Protein AF-A0A9D7EBN4-F1 (afdb_monomer_lite)

Sequence (459 aa):
MHDYTDALTTVLPDPAGSAQAGASAGEGASPRGRRKLHLGHFAFMRAVVQGLDTRQSWARYMRIEGEHGDRRAVRATIAWVRDEFAAAARRERRHGLARLVQVDLTALKDAPSALPTLEAFLDAHPEWRDSSQAEQWEAFEAKHGKPDVRLQRHARLLTKQLDALHWLEALIAQPPLAGDALGAWLNPALAGHLEKAGIVTVAQLIERINGVGFRWMGAIKAIGRAKAERILDWLADHEASIGLAIGSHVGRPRSALAPAELDAVVRPATALRPLEKFRVPADLDGRHGQFRRPRQDCLLDADNDYAAVLVWLRAKTGLTPAQRKAKTERRLGARGAGQPAAASALRSFPAIPAAPGTPDLEWLNALSHTQRAYRKEAERLLLWAILERGKPLSSLTHEDAQAYQAFLADPPPPGAARAPANAGRRCGARSRRDCRPPPSARRSSSWAVSIASWSTRTT

Secondary structure (DSSP, 8-state):
-------------------------------TT-----HHHHHHHHHHHTT--HHHHHHHH-GGG--TT-HHHHHHHHHHHHHHHHHHHHHTT-HHHHHHTT--HHHHHHS---SPPHHHHHHH-GGGTTS-HHHHHHHHHHHH--THHHHHHHHHHHHHHHHHHHHHHHHH-----TTSBHHHHS-HHHHHHHHHTT--BHHHHHHHHHHHGGGGGGGSTT--HHHHHHHHHHHHHTHHHH--PPPGGGSS-GGGS-HHHHHHHS--BSSS--TTTB---GGGS-TT-TTPPPGGG-SSS-SSHHHHHHHHHHHS----HHHHHHHHHHHHHTS-------------PPPPPPPTT----GGGGG--HHHHHHHHHHHHHHHHHHHTT---GGG--HHHHHHHHHHHHSPPPTT--PPPS--------------PPPTTHHHHHHHHHHHHHTTS---

Foldseek 3Di:
DDDDDDDDDDDDDDDDDDDPPPPPPDDDADPPAAAAAAPLLLQLLLCQLVVHDNQVSCVVRVLQQDHVVPVVSSVVSLVVSLCVLLVLCVVVVNNVLNVLSVDRLNVLVPPDDPQDDLVVVCVVPVVCVPPDPVVSVVVSCVVPNDPVVSVVVSVVSSVVNNVSSVVVCVVGHDAFAQAYFPSRYGHVVVSVQCVVVVRTGNVSLLCLLLVVAQCSCVPGPPCDPSSVVSVLVVCVVRCVRHVGDRQPRRNDDPVPDDPVSVCVSQAQYCALDQLLRDDADPLQQCLPAPLADDCVPDPFNANGLSRVLVSVLVPDDDQDPVRVVVVVVVVVVVPDDDDDDDDPPPPPDPDDDDDPPRPPPVCVVVDDPVSVVSSVLSSVLQSCCCVVVVHHLSHQDPVNLVVVLVCLVPPDDPPPDDDPDDDDDDDDDDDDDDDDDPPVSVVSSVVSCVVNCSSPDDD

Organism: NCBI:txid2899263

InterPro domains:
  IPR022169 Protein of unknown function DUF3701 [PF12482] (167-259)

pLDDT: mean 74.37, std 23.05, range [24.34, 96.5]

Radius of gyration: 36.39 Å; chains: 1; bounding box: 75×86×120 Å

Structure (mmCIF, N/CA/C/O backbone):
data_AF-A0A9D7EBN4-F1
#
_entry.id   AF-A0A9D7EBN4-F1
#
loop_
_atom_site.group_PDB
_atom_site.id
_atom_site.type_symbol
_atom_site.label_atom_id
_atom_site.label_alt_id
_atom_site.label_comp_id
_atom_site.label_asym_id
_atom_site.label_entity_id
_atom_site.label_seq_id
_atom_site.pdbx_PDB_ins_code
_atom_site.Cartn_x
_atom_site.Cartn_y
_atom_site.Cartn_z
_atom_site.occupancy
_atom_site.B_iso_or_equiv
_atom_site.auth_seq_id
_atom_site.auth_comp_id
_atom_site.auth_asym_id
_atom_site.auth_atom_id
_atom_site.pdbx_PDB_model_num
ATOM 1 N N . MET A 1 1 ? 8.406 -59.402 -5.098 1.00 40.62 1 MET A N 1
ATOM 2 C CA . MET A 1 1 ? 8.866 -60.773 -4.819 1.00 40.62 1 MET A CA 1
ATOM 3 C C . MET A 1 1 ? 10.284 -60.825 -5.349 1.00 40.62 1 MET A C 1
ATOM 5 O O . MET A 1 1 ? 10.412 -60.757 -6.561 1.00 40.62 1 MET A O 1
ATOM 9 N N . HIS A 1 2 ? 11.266 -60.848 -4.435 1.00 40.69 2 HIS A N 1
ATOM 10 C CA . HIS A 1 2 ? 12.720 -60.898 -4.681 1.00 40.69 2 HIS A CA 1
ATOM 11 C C . HIS A 1 2 ? 13.284 -59.619 -5.366 1.00 40.69 2 HIS A C 1
ATOM 13 O O . HIS A 1 2 ? 12.672 -59.083 -6.276 1.00 40.69 2 HIS A O 1
ATOM 19 N N . ASP A 1 3 ? 14.359 -58.966 -4.919 1.00 36.44 3 ASP A N 1
ATOM 20 C CA . ASP A 1 3 ? 15.535 -59.494 -4.238 1.00 36.44 3 ASP A CA 1
ATOM 21 C C . ASP A 1 3 ? 16.393 -58.419 -3.542 1.00 36.44 3 ASP A C 1
ATOM 23 O O . ASP A 1 3 ? 16.316 -57.229 -3.843 1.00 36.44 3 ASP A O 1
ATOM 27 N N . TYR A 1 4 ? 17.294 -58.952 -2.713 1.00 35.69 4 TYR A N 1
ATOM 28 C CA . TYR A 1 4 ? 18.640 -58.472 -2.390 1.00 35.69 4 TYR A CA 1
ATOM 29 C C . TYR A 1 4 ? 18.865 -57.539 -1.189 1.00 35.69 4 TYR A C 1
ATOM 31 O O . TYR A 1 4 ? 18.939 -56.315 -1.270 1.00 35.69 4 TYR A O 1
ATOM 39 N N . THR A 1 5 ? 19.078 -58.209 -0.058 1.00 42.69 5 THR A N 1
ATOM 40 C CA . THR A 1 5 ? 19.931 -57.817 1.064 1.00 42.69 5 THR A CA 1
ATOM 41 C C . THR A 1 5 ? 21.380 -57.584 0.637 1.00 42.69 5 THR A C 1
ATOM 43 O O . THR A 1 5 ? 21.978 -58.471 0.031 1.00 42.69 5 THR A O 1
ATOM 46 N N . ASP A 1 6 ? 21.977 -56.478 1.078 1.00 41.59 6 ASP A N 1
ATOM 47 C CA . ASP A 1 6 ? 23.412 -56.437 1.347 1.00 41.59 6 ASP A CA 1
ATOM 48 C C . ASP A 1 6 ? 23.669 -55.652 2.637 1.00 41.59 6 ASP A C 1
ATOM 50 O O . ASP A 1 6 ? 23.071 -54.600 2.883 1.00 41.59 6 ASP A O 1
ATOM 54 N N . ALA A 1 7 ? 24.497 -56.229 3.500 1.00 38.97 7 ALA A N 1
ATOM 55 C CA . ALA A 1 7 ? 24.765 -55.778 4.854 1.00 38.97 7 ALA A CA 1
ATOM 56 C C . ALA A 1 7 ? 26.268 -55.555 5.008 1.00 38.97 7 ALA A C 1
ATOM 58 O O . ALA A 1 7 ? 27.031 -56.508 4.908 1.00 38.97 7 ALA A O 1
ATOM 59 N N . LEU A 1 8 ? 26.683 -54.326 5.333 1.00 37.19 8 LEU A N 1
ATOM 60 C CA . LEU A 1 8 ? 28.017 -54.035 5.865 1.00 37.19 8 LEU A CA 1
ATOM 61 C C . LEU A 1 8 ? 27.956 -52.940 6.947 1.00 37.19 8 LEU A C 1
ATOM 63 O O . LEU A 1 8 ? 27.933 -51.743 6.682 1.00 37.19 8 LEU A O 1
ATOM 67 N N . THR A 1 9 ? 27.858 -53.422 8.184 1.00 33.38 9 THR A N 1
ATOM 68 C CA . THR A 1 9 ? 28.630 -53.090 9.395 1.00 33.38 9 THR A CA 1
ATOM 69 C C . THR A 1 9 ? 29.447 -51.778 9.446 1.00 33.38 9 THR A C 1
ATOM 71 O O . THR A 1 9 ? 30.520 -51.671 8.866 1.00 33.38 9 THR A O 1
ATOM 74 N N . THR A 1 10 ? 28.943 -50.852 10.275 1.00 34.84 10 THR A N 1
ATOM 75 C CA . THR A 1 10 ? 29.588 -50.130 11.405 1.00 34.84 10 THR A CA 1
ATOM 76 C C . THR A 1 10 ? 30.962 -49.465 11.236 1.00 34.84 10 THR A C 1
ATOM 78 O O . THR A 1 10 ? 31.954 -50.175 11.209 1.00 34.84 10 THR A O 1
ATOM 81 N N . VAL A 1 11 ? 31.024 -48.127 11.396 1.00 32.81 11 VAL A N 1
ATOM 82 C CA . VAL A 1 11 ? 31.872 -47.416 12.395 1.00 32.81 11 VAL A CA 1
ATOM 83 C C . VAL A 1 11 ? 31.236 -46.050 12.736 1.00 32.81 11 VAL A C 1
ATOM 85 O O . VAL A 1 11 ? 31.123 -45.176 11.881 1.00 32.81 11 VAL A O 1
ATOM 88 N N . LEU A 1 12 ? 30.842 -45.871 14.000 1.00 40.38 12 LEU A N 1
ATOM 89 C CA . LEU A 1 12 ? 30.556 -44.583 14.656 1.00 40.38 12 LEU A CA 1
ATOM 90 C C . LEU A 1 12 ? 31.868 -43.950 15.152 1.00 40.38 12 LEU A C 1
ATOM 92 O O . LEU A 1 12 ? 32.743 -44.681 15.621 1.00 40.38 12 LEU A O 1
ATOM 96 N N . PRO A 1 13 ? 31.958 -42.610 15.183 1.00 36.97 13 PRO A N 1
ATOM 97 C CA . PRO A 1 13 ? 32.540 -41.963 16.354 1.00 36.97 13 PRO A CA 1
ATOM 98 C C . PRO A 1 13 ? 31.648 -40.859 16.944 1.00 36.97 13 PRO A C 1
ATOM 100 O O . PRO A 1 13 ? 30.882 -40.191 16.249 1.00 36.97 13 PRO A O 1
ATOM 103 N N . ASP A 1 14 ? 31.786 -40.726 18.263 1.00 34.69 14 ASP A N 1
ATOM 104 C CA . ASP A 1 14 ? 31.016 -39.913 19.205 1.00 34.69 14 ASP A CA 1
ATOM 105 C C . ASP A 1 14 ? 31.152 -38.378 19.054 1.00 34.69 14 ASP A C 1
ATOM 107 O O . ASP A 1 14 ? 32.085 -37.880 18.415 1.00 34.69 14 ASP A O 1
ATOM 111 N N . PRO A 1 15 ? 30.241 -37.607 19.691 1.00 42.97 15 PRO A N 1
ATOM 112 C CA . PRO A 1 15 ? 30.068 -36.175 19.500 1.00 42.97 15 PRO A CA 1
ATOM 113 C C . PRO A 1 15 ? 30.777 -35.338 20.577 1.00 42.97 15 PRO A C 1
ATOM 115 O O . PRO A 1 15 ? 30.425 -35.377 21.753 1.00 42.97 15 PRO A O 1
ATOM 118 N N . ALA A 1 16 ? 31.709 -34.476 20.174 1.00 34.12 16 ALA A N 1
ATOM 119 C CA . ALA A 1 16 ? 32.115 -33.320 20.976 1.00 34.12 16 ALA A CA 1
ATOM 120 C C . ALA A 1 16 ? 32.718 -32.239 20.070 1.00 34.12 16 ALA A C 1
ATOM 122 O O . ALA A 1 16 ? 33.844 -32.351 19.597 1.00 34.12 16 ALA A O 1
ATOM 123 N N . GLY A 1 17 ? 31.950 -31.180 19.818 1.00 28.77 17 GLY A N 1
ATOM 124 C CA . GLY A 1 17 ? 32.366 -30.066 18.972 1.00 28.77 17 GLY A CA 1
ATOM 125 C C . GLY A 1 17 ? 31.421 -28.887 19.135 1.00 28.77 17 GLY A C 1
ATOM 126 O O . GLY A 1 17 ? 30.503 -28.691 18.349 1.00 28.77 17 GLY A O 1
ATOM 127 N N . SER A 1 18 ? 31.635 -28.135 20.207 1.00 37.84 18 SER A N 1
ATOM 128 C CA . SER A 1 18 ? 31.030 -26.842 20.517 1.00 37.84 18 SER A CA 1
ATOM 129 C C . SER A 1 18 ? 30.966 -25.905 19.303 1.00 37.84 18 SER A C 1
ATOM 131 O O . SER A 1 18 ? 31.984 -25.353 18.890 1.00 37.84 18 SER A O 1
ATOM 133 N N . ALA A 1 19 ? 29.760 -25.672 18.783 1.00 30.30 19 ALA A N 1
ATOM 134 C CA . ALA A 1 19 ? 29.472 -24.616 17.820 1.00 30.30 19 ALA A CA 1
ATOM 135 C C . ALA A 1 19 ? 28.608 -23.548 18.501 1.00 30.30 19 ALA A C 1
ATOM 137 O O . ALA A 1 19 ? 27.411 -23.725 18.729 1.00 30.30 19 ALA A O 1
ATOM 138 N N . GLN A 1 20 ? 29.244 -22.431 18.852 1.00 28.73 20 GLN A N 1
ATOM 139 C CA . GLN A 1 20 ? 28.569 -21.185 19.191 1.00 28.73 20 GLN A CA 1
ATOM 140 C C . GLN A 1 20 ? 27.774 -20.713 17.966 1.00 28.73 20 GLN A C 1
ATOM 142 O O . GLN A 1 20 ? 28.321 -20.096 17.055 1.00 28.73 20 GLN A O 1
ATOM 147 N N . ALA A 1 21 ? 26.473 -20.997 17.937 1.00 29.75 21 ALA A N 1
ATOM 148 C CA . ALA A 1 21 ? 25.545 -20.341 17.028 1.00 29.75 21 ALA A CA 1
ATOM 149 C C . ALA A 1 21 ? 25.249 -18.941 17.581 1.00 29.75 21 ALA A C 1
ATOM 151 O O . ALA A 1 21 ? 24.346 -18.739 18.393 1.00 29.75 21 ALA A O 1
ATOM 152 N N . GLY A 1 22 ? 26.074 -17.975 17.175 1.00 27.34 22 GLY A N 1
ATOM 153 C CA . GLY A 1 22 ? 25.784 -16.561 17.349 1.00 27.34 22 GLY A CA 1
ATOM 154 C C . GLY A 1 22 ? 24.468 -16.219 16.657 1.00 27.34 22 GLY A C 1
ATOM 155 O O . GLY A 1 22 ? 24.293 -16.458 15.464 1.00 27.34 22 GLY A O 1
ATOM 156 N N . ALA A 1 23 ? 23.536 -15.663 17.424 1.00 30.66 23 ALA A N 1
ATOM 157 C CA . ALA A 1 23 ? 22.306 -15.084 16.921 1.00 30.66 23 ALA A CA 1
ATOM 158 C C . ALA A 1 23 ? 22.629 -13.913 15.976 1.00 30.66 23 ALA A C 1
ATOM 160 O O . ALA A 1 23 ? 22.886 -12.796 16.420 1.00 30.66 23 ALA A O 1
ATOM 161 N N . SER A 1 24 ? 22.591 -14.150 14.664 1.00 28.97 24 SER A N 1
ATOM 162 C CA . SER A 1 24 ? 22.598 -13.099 13.645 1.00 28.97 24 SER A CA 1
ATOM 163 C C . SER A 1 24 ? 21.191 -12.506 13.509 1.00 28.97 24 SER A C 1
ATOM 165 O O . SER A 1 24 ? 20.488 -12.705 12.519 1.00 28.97 24 SER A O 1
ATOM 167 N N . ALA A 1 25 ? 20.757 -11.789 14.543 1.00 34.66 25 ALA A N 1
ATOM 168 C CA . ALA A 1 25 ? 19.626 -10.878 14.470 1.00 34.66 25 ALA A CA 1
ATOM 169 C C . ALA A 1 25 ? 20.156 -9.502 14.048 1.00 34.66 25 ALA A C 1
ATOM 171 O O . ALA A 1 25 ? 20.537 -8.696 14.893 1.00 34.66 25 ALA A O 1
ATOM 172 N N . GLY A 1 26 ? 20.220 -9.237 12.740 1.00 35.84 26 GLY A N 1
ATOM 173 C CA . GLY A 1 26 ? 20.581 -7.901 12.266 1.00 35.84 26 GLY A CA 1
ATOM 174 C C . GLY A 1 26 ? 21.134 -7.813 10.852 1.00 35.84 26 GLY A C 1
ATOM 175 O O . GLY A 1 26 ? 22.195 -7.233 10.676 1.00 35.84 26 GLY A O 1
ATOM 176 N N . GLU A 1 27 ? 20.435 -8.319 9.835 1.00 36.47 27 GLU A N 1
ATOM 177 C CA . GLU A 1 27 ? 20.817 -8.013 8.451 1.00 36.47 27 GLU A CA 1
ATOM 178 C C . GLU A 1 27 ? 19.579 -7.995 7.547 1.00 36.47 27 GLU A C 1
ATOM 180 O O . GLU A 1 27 ? 18.914 -9.006 7.348 1.00 36.47 27 GLU A O 1
ATOM 185 N N . GLY A 1 28 ? 19.194 -6.805 7.075 1.00 33.47 28 GLY A N 1
ATOM 186 C CA . GLY A 1 28 ? 17.984 -6.627 6.259 1.00 33.47 28 GLY A CA 1
ATOM 187 C C . GLY A 1 28 ? 17.474 -5.191 6.115 1.00 33.47 28 GLY A C 1
ATOM 188 O O . GLY A 1 28 ? 16.563 -4.943 5.330 1.00 33.47 28 GLY A O 1
ATOM 189 N N . ALA A 1 29 ? 18.049 -4.211 6.817 1.00 37.59 29 ALA A N 1
ATOM 190 C CA . ALA A 1 29 ? 17.741 -2.805 6.562 1.00 37.59 29 ALA A CA 1
ATOM 191 C C . ALA A 1 29 ? 18.614 -2.286 5.407 1.00 37.59 29 ALA A C 1
ATOM 193 O O . ALA A 1 29 ? 19.789 -1.975 5.593 1.00 37.59 29 ALA A O 1
ATOM 194 N N . SER A 1 30 ? 18.039 -2.195 4.203 1.00 42.75 30 SER A N 1
ATOM 195 C CA . SER A 1 30 ? 18.684 -1.536 3.059 1.00 42.75 30 SER A CA 1
ATOM 196 C C . SER A 1 30 ? 19.122 -0.103 3.412 1.00 42.75 30 SER A C 1
ATOM 198 O O . SER A 1 30 ? 18.389 0.598 4.117 1.00 42.75 30 SER A O 1
ATOM 200 N N . PRO A 1 31 ? 20.291 0.366 2.929 1.00 41.62 31 PRO A N 1
ATOM 201 C CA . PRO A 1 31 ? 20.790 1.697 3.248 1.00 41.62 31 PRO A CA 1
ATOM 202 C C . PRO A 1 31 ? 19.780 2.759 2.805 1.00 41.62 31 PRO A C 1
ATOM 204 O O . PRO A 1 31 ? 19.335 2.786 1.655 1.00 41.62 31 PRO A O 1
ATOM 207 N N . ARG A 1 32 ? 19.407 3.640 3.739 1.00 45.53 32 ARG A N 1
ATOM 208 C CA . ARG A 1 32 ? 18.492 4.759 3.494 1.00 45.53 32 ARG A CA 1
ATOM 209 C C . ARG A 1 32 ? 19.043 5.621 2.353 1.00 45.53 32 ARG A C 1
ATOM 211 O O . ARG A 1 32 ? 20.074 6.263 2.516 1.00 45.53 32 ARG A O 1
ATOM 218 N N . GLY A 1 33 ? 18.348 5.637 1.215 1.00 59.69 33 GLY A N 1
ATOM 219 C CA . GLY A 1 33 ? 18.529 6.655 0.175 1.00 59.69 33 GLY A CA 1
ATOM 220 C C . GLY A 1 33 ? 18.884 6.160 -1.227 1.00 59.69 33 GLY A C 1
ATOM 221 O O . GLY A 1 33 ? 18.825 6.963 -2.156 1.00 59.69 33 GLY A O 1
ATOM 222 N N . ARG A 1 34 ? 19.211 4.875 -1.435 1.00 79.69 34 ARG A N 1
ATOM 223 C CA . ARG A 1 34 ? 19.457 4.363 -2.794 1.00 79.69 34 ARG A CA 1
ATOM 224 C C . ARG A 1 34 ? 18.202 3.722 -3.380 1.00 79.69 34 ARG A C 1
ATOM 226 O O . ARG A 1 34 ? 17.695 2.739 -2.844 1.00 79.69 34 ARG A O 1
ATOM 233 N N . ARG A 1 35 ? 17.736 4.265 -4.505 1.00 89.94 35 ARG A N 1
ATOM 234 C CA . ARG A 1 35 ? 16.651 3.671 -5.294 1.00 89.94 35 ARG A CA 1
ATOM 235 C C . ARG A 1 35 ? 17.067 2.308 -5.847 1.00 89.94 35 ARG A C 1
ATOM 237 O O . ARG A 1 35 ? 18.217 2.121 -6.244 1.00 89.94 35 ARG A O 1
ATOM 244 N N . LYS A 1 36 ? 16.120 1.379 -5.879 1.00 91.12 36 LYS A N 1
ATOM 245 C CA . LYS A 1 36 ? 16.260 0.019 -6.392 1.00 91.12 36 LYS A CA 1
ATOM 246 C C . LYS A 1 36 ? 15.481 -0.134 -7.694 1.00 91.12 36 LYS A C 1
ATOM 248 O O . LYS A 1 36 ? 14.530 0.597 -7.962 1.00 91.12 36 LYS A O 1
ATOM 253 N N . LEU A 1 37 ? 15.897 -1.108 -8.495 1.00 92.56 37 LEU A N 1
ATOM 254 C CA . LEU A 1 37 ? 15.245 -1.462 -9.748 1.00 92.56 37 LEU A CA 1
ATOM 255 C C . LEU A 1 37 ? 14.435 -2.744 -9.549 1.00 92.56 37 LEU A C 1
ATOM 257 O O . LEU A 1 37 ? 14.959 -3.754 -9.086 1.00 92.56 37 LEU A O 1
ATOM 261 N N . HIS A 1 38 ? 13.157 -2.691 -9.917 1.00 90.81 38 HIS A N 1
ATOM 262 C CA . HIS A 1 38 ? 12.274 -3.861 -9.995 1.00 90.81 38 HIS A CA 1
ATOM 263 C C . HIS A 1 38 ? 12.034 -4.263 -11.460 1.00 90.81 38 H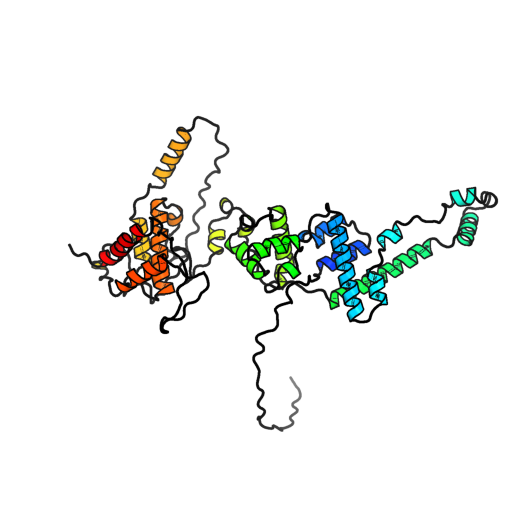IS A C 1
ATOM 265 O O . HIS A 1 38 ? 12.364 -3.514 -12.384 1.00 90.81 38 HIS A O 1
ATOM 271 N N . LEU A 1 39 ? 11.399 -5.418 -11.678 1.00 91.56 39 LEU A N 1
ATOM 272 C CA . LEU A 1 39 ? 11.153 -6.017 -13.002 1.00 91.56 39 LEU A CA 1
ATOM 273 C C . LEU A 1 39 ? 10.438 -5.085 -14.000 1.00 91.56 39 LEU A C 1
ATOM 275 O O . LEU A 1 39 ? 10.706 -5.133 -15.200 1.00 91.56 39 LEU A O 1
ATOM 279 N N . GLY A 1 40 ? 9.576 -4.186 -13.518 1.00 92.25 40 GLY A N 1
ATOM 280 C CA . GLY A 1 40 ? 8.894 -3.194 -14.358 1.00 92.25 40 GLY A CA 1
ATOM 281 C C . GLY A 1 40 ? 9.864 -2.238 -15.061 1.00 92.25 40 GLY A C 1
ATOM 282 O O . GLY A 1 40 ? 9.657 -1.902 -16.226 1.00 92.25 40 GLY A O 1
ATOM 283 N N . HIS A 1 41 ? 10.982 -1.887 -14.416 1.00 93.81 41 HIS A N 1
ATOM 284 C CA . HIS A 1 41 ? 12.018 -1.062 -15.039 1.00 93.81 41 HIS A CA 1
ATOM 285 C C . HIS A 1 41 ? 12.668 -1.772 -16.229 1.00 93.81 41 HIS A C 1
ATOM 287 O O . HIS A 1 41 ? 12.841 -1.177 -17.291 1.00 93.81 41 HIS A O 1
ATOM 293 N N . PHE A 1 42 ? 12.963 -3.063 -16.080 1.00 95.25 42 PHE A N 1
ATOM 294 C CA . PHE A 1 42 ? 13.524 -3.891 -17.146 1.00 95.25 42 PHE A CA 1
ATOM 295 C C . PHE A 1 42 ? 12.532 -4.111 -18.287 1.00 95.25 42 PHE A C 1
ATOM 297 O O . PHE A 1 42 ? 12.894 -3.948 -19.451 1.00 95.25 42 PHE A O 1
ATOM 304 N N . ALA A 1 43 ? 11.270 -4.417 -17.974 1.00 94.81 43 ALA A N 1
ATOM 305 C CA . ALA A 1 43 ? 10.214 -4.572 -18.973 1.00 94.81 43 ALA A CA 1
ATOM 306 C C . ALA A 1 43 ? 10.016 -3.296 -19.808 1.00 94.81 43 ALA A C 1
ATOM 308 O O . ALA A 1 43 ? 9.964 -3.361 -21.035 1.00 94.81 43 ALA A O 1
ATOM 309 N N . PHE A 1 44 ? 9.997 -2.131 -19.157 1.00 95.31 44 PHE A N 1
ATOM 310 C CA . PHE A 1 44 ? 9.931 -0.844 -19.842 1.00 95.31 44 PHE A CA 1
ATOM 311 C C . PHE A 1 44 ? 11.163 -0.583 -20.716 1.00 95.31 44 PHE A C 1
ATOM 313 O O . PHE A 1 44 ? 11.015 -0.203 -21.874 1.00 95.31 44 PHE A O 1
ATOM 320 N N . MET A 1 45 ? 12.377 -0.814 -20.206 1.00 95.06 45 MET A N 1
ATOM 321 C CA . MET A 1 45 ? 13.596 -0.590 -20.989 1.00 95.06 45 MET A CA 1
ATOM 322 C C . MET A 1 45 ? 13.700 -1.535 -22.188 1.00 95.06 45 MET A C 1
ATOM 324 O O . MET A 1 45 ? 14.116 -1.092 -23.255 1.00 95.06 45 MET A O 1
ATOM 328 N N . ARG A 1 46 ? 13.253 -2.793 -22.066 1.00 94.94 46 ARG A N 1
ATOM 329 C CA . ARG A 1 46 ? 13.108 -3.703 -23.215 1.00 94.94 46 ARG A CA 1
ATOM 330 C C . ARG A 1 46 ? 12.156 -3.129 -24.262 1.00 94.94 46 ARG A C 1
ATOM 332 O O . ARG A 1 46 ? 12.513 -3.093 -25.435 1.00 94.94 46 ARG A O 1
ATOM 339 N N . ALA A 1 47 ? 10.997 -2.624 -23.839 1.00 93.69 47 ALA A N 1
ATOM 340 C CA . ALA A 1 47 ? 10.023 -2.018 -24.741 1.00 93.69 47 ALA A CA 1
ATOM 341 C C . ALA A 1 47 ? 10.592 -0.790 -25.475 1.00 93.69 47 ALA A C 1
ATOM 343 O O . ALA A 1 47 ? 10.431 -0.671 -26.688 1.00 93.69 47 ALA A O 1
ATOM 344 N N . VAL A 1 48 ? 11.326 0.076 -24.763 1.00 91.38 48 VAL A N 1
ATOM 345 C CA . VAL A 1 48 ? 12.019 1.237 -25.351 1.00 91.38 48 VAL A CA 1
ATOM 346 C C . VAL A 1 48 ? 13.074 0.795 -26.369 1.00 91.38 48 VAL A C 1
ATOM 348 O O . VAL A 1 48 ? 13.105 1.320 -27.477 1.00 91.38 48 VAL A O 1
ATOM 351 N N . VAL A 1 49 ? 13.909 -0.192 -26.031 1.00 89.50 49 VAL A N 1
ATOM 352 C CA . VAL A 1 49 ? 14.954 -0.731 -26.925 1.00 89.50 49 VAL A CA 1
ATOM 353 C C . VAL A 1 49 ? 14.362 -1.376 -28.182 1.00 89.50 49 VAL A C 1
ATOM 355 O O . VAL A 1 49 ? 14.924 -1.248 -29.266 1.00 89.50 49 VAL A O 1
ATOM 358 N N . GLN A 1 50 ? 13.211 -2.035 -28.057 1.00 87.94 50 GLN A N 1
ATOM 359 C CA . GLN A 1 50 ? 12.490 -2.657 -29.172 1.00 87.94 50 GLN A CA 1
ATOM 360 C C . GLN A 1 50 ? 11.692 -1.650 -30.020 1.00 87.94 50 GLN A C 1
ATOM 362 O O . GLN A 1 50 ? 11.147 -2.026 -31.056 1.00 87.94 50 GLN A O 1
ATOM 367 N N . GLY A 1 51 ? 11.627 -0.378 -29.611 1.00 86.88 51 GLY A N 1
ATOM 368 C CA . GLY A 1 51 ? 10.884 0.666 -30.317 1.00 86.88 51 GLY A CA 1
ATOM 369 C C . GLY A 1 51 ? 9.362 0.548 -30.187 1.00 86.88 51 GLY A C 1
ATOM 370 O O . GLY A 1 51 ? 8.646 0.993 -31.083 1.00 86.88 51 GLY A O 1
ATOM 371 N N . LEU A 1 52 ? 8.865 -0.061 -29.105 1.00 89.62 52 LEU A N 1
ATOM 372 C CA . LEU A 1 52 ? 7.438 -0.063 -28.771 1.00 89.62 52 LEU A CA 1
ATOM 373 C C . LEU A 1 52 ? 6.979 1.333 -28.325 1.00 89.62 52 LEU A C 1
ATOM 375 O O . LEU A 1 52 ? 7.787 2.157 -27.895 1.00 89.62 52 LEU A O 1
ATOM 379 N N . ASP A 1 53 ? 5.668 1.595 -28.385 1.00 89.56 53 ASP A N 1
ATOM 380 C CA . ASP A 1 53 ? 5.118 2.893 -27.983 1.00 89.56 53 ASP A CA 1
ATOM 381 C C . ASP A 1 53 ? 5.445 3.210 -26.513 1.00 89.56 53 ASP A C 1
ATOM 383 O O . ASP A 1 53 ? 5.017 2.516 -25.580 1.00 89.56 53 ASP A O 1
ATOM 387 N N . THR A 1 54 ? 6.205 4.287 -26.304 1.00 89.44 54 THR A N 1
ATOM 388 C CA . THR A 1 54 ? 6.688 4.695 -24.979 1.00 89.44 54 THR A CA 1
ATOM 389 C C . THR A 1 54 ? 5.536 5.072 -24.055 1.00 89.44 54 THR A C 1
ATOM 391 O O . THR A 1 54 ? 5.596 4.784 -22.859 1.00 89.44 54 THR A O 1
ATOM 394 N N . ARG A 1 55 ? 4.457 5.666 -24.584 1.00 91.19 55 ARG A N 1
ATOM 395 C CA . ARG A 1 55 ? 3.297 6.071 -23.778 1.00 91.19 55 ARG A CA 1
ATOM 396 C C . ARG A 1 55 ? 2.556 4.857 -23.223 1.00 91.19 55 ARG A C 1
ATOM 398 O O . ARG A 1 55 ? 2.297 4.815 -22.019 1.00 91.19 55 ARG A O 1
ATOM 405 N N . GLN A 1 56 ? 2.239 3.877 -24.065 1.00 92.69 56 GLN A N 1
ATOM 406 C CA . GLN A 1 56 ? 1.604 2.624 -23.653 1.00 92.69 56 GLN A CA 1
ATOM 407 C C . GLN A 1 56 ? 2.501 1.827 -22.703 1.00 92.69 56 GLN A C 1
ATOM 409 O O . GLN A 1 56 ? 2.044 1.381 -21.650 1.00 92.69 56 GLN A O 1
ATOM 414 N N . SER A 1 57 ? 3.791 1.710 -23.022 1.00 93.06 57 SER A N 1
ATOM 415 C CA . SER A 1 57 ? 4.756 0.979 -22.193 1.00 93.06 57 SER A CA 1
ATOM 416 C C . SER A 1 57 ? 4.923 1.623 -20.812 1.00 93.06 57 SER A C 1
ATOM 418 O O . SER A 1 57 ? 4.963 0.924 -19.799 1.00 93.06 57 SER A O 1
ATOM 420 N N . TRP A 1 58 ? 4.938 2.959 -20.738 1.00 93.56 58 TRP A N 1
ATOM 421 C CA . TRP A 1 58 ? 4.969 3.695 -19.472 1.00 93.56 58 TRP A CA 1
ATOM 422 C C . TRP A 1 58 ? 3.706 3.457 -18.643 1.00 93.56 58 TRP A C 1
ATOM 424 O O . TRP A 1 58 ? 3.784 3.178 -17.448 1.00 93.56 58 TRP A O 1
ATOM 434 N N . ALA A 1 59 ? 2.531 3.523 -19.274 1.00 91.19 59 ALA A N 1
ATOM 435 C CA . ALA A 1 59 ? 1.254 3.277 -18.609 1.00 91.19 59 ALA A CA 1
ATOM 436 C C . ALA A 1 59 ? 1.095 1.831 -18.111 1.00 91.19 59 ALA A C 1
ATOM 438 O O . ALA A 1 59 ? 0.258 1.590 -17.244 1.00 91.19 59 ALA A O 1
ATOM 439 N N . ARG A 1 60 ? 1.879 0.885 -18.640 1.00 91.75 60 ARG A N 1
ATOM 440 C CA . ARG A 1 60 ? 1.875 -0.517 -18.212 1.00 91.75 60 ARG A CA 1
ATOM 441 C C . ARG A 1 60 ? 2.880 -0.803 -17.099 1.00 91.75 60 ARG A C 1
ATOM 443 O O . ARG A 1 60 ? 2.528 -1.483 -16.148 1.00 91.75 60 ARG A O 1
ATOM 450 N N . TYR A 1 61 ? 4.105 -0.287 -17.206 1.00 92.00 61 TYR A N 1
ATOM 451 C CA . TYR A 1 61 ? 5.211 -0.697 -16.328 1.00 92.00 61 TYR A CA 1
ATOM 452 C C . TYR A 1 61 ? 5.703 0.389 -15.359 1.00 92.00 61 TYR A C 1
ATOM 454 O O . TYR A 1 61 ? 6.341 0.065 -14.363 1.00 92.00 61 TYR A O 1
ATOM 462 N N . MET A 1 62 ? 5.409 1.665 -15.630 1.00 91.62 62 MET A N 1
ATOM 463 C CA . MET A 1 62 ? 5.958 2.829 -14.913 1.00 91.62 62 MET A CA 1
ATOM 464 C C . MET A 1 62 ? 4.877 3.722 -14.295 1.00 91.62 62 MET A C 1
ATOM 466 O O . MET A 1 62 ? 5.129 4.886 -13.983 1.00 91.62 62 MET A O 1
ATOM 470 N N . ARG A 1 63 ? 3.660 3.200 -14.080 1.00 89.31 63 ARG A N 1
ATOM 471 C CA . ARG A 1 63 ? 2.542 3.972 -13.495 1.00 89.31 63 ARG A CA 1
ATOM 472 C C . ARG A 1 63 ? 2.936 4.665 -12.193 1.00 89.31 63 ARG A C 1
ATOM 474 O O . ARG A 1 63 ? 2.514 5.793 -11.952 1.00 89.31 63 ARG A O 1
ATOM 481 N N . ILE A 1 64 ? 3.746 4.004 -11.368 1.00 89.44 64 ILE A N 1
ATOM 482 C CA . ILE A 1 64 ? 4.168 4.519 -10.064 1.00 89.44 64 ILE A CA 1
ATOM 483 C C . ILE A 1 64 ? 5.147 5.701 -10.161 1.00 89.44 64 ILE A C 1
ATOM 485 O O . ILE A 1 64 ? 5.155 6.565 -9.282 1.00 89.44 64 ILE A O 1
ATOM 489 N N . GLU A 1 65 ? 5.914 5.796 -11.252 1.00 87.31 65 GLU A N 1
ATOM 490 C CA . GLU A 1 65 ? 6.890 6.870 -11.476 1.00 87.31 65 GLU A CA 1
ATOM 491 C C . GLU A 1 65 ? 6.225 8.201 -11.838 1.00 87.31 65 GLU A C 1
ATOM 493 O O . GLU A 1 65 ? 6.792 9.265 -11.582 1.00 87.31 65 GLU A O 1
ATOM 498 N N . GLY A 1 66 ? 5.012 8.161 -12.397 1.00 85.19 66 GLY A N 1
ATOM 499 C CA . GLY A 1 66 ? 4.246 9.347 -12.764 1.00 85.19 66 GLY A CA 1
ATOM 500 C C . GLY A 1 66 ? 3.438 9.171 -14.044 1.00 85.19 66 GLY A C 1
ATOM 501 O O . GLY A 1 66 ? 3.197 8.062 -14.517 1.00 85.19 66 GLY A O 1
ATOM 502 N N . GLU A 1 67 ? 3.001 10.289 -14.617 1.00 81.44 67 GLU A N 1
ATOM 503 C CA . GLU A 1 67 ? 2.300 10.310 -15.903 1.00 81.44 67 GLU A CA 1
ATOM 504 C C . GLU A 1 67 ? 3.283 10.516 -17.052 1.00 81.44 67 GLU A C 1
ATOM 506 O O . GLU A 1 67 ? 4.150 11.384 -16.982 1.00 81.44 67 GLU A O 1
ATOM 511 N N . HIS A 1 68 ? 3.079 9.804 -18.162 1.00 83.00 68 HIS A N 1
ATOM 512 C CA . HIS A 1 68 ? 3.885 9.990 -19.373 1.00 83.00 68 HIS A CA 1
ATOM 513 C C . HIS A 1 68 ? 3.771 11.415 -19.963 1.00 83.00 68 HIS A C 1
ATOM 515 O O . HIS A 1 68 ? 4.605 11.830 -20.766 1.00 83.00 68 HIS A O 1
ATOM 521 N N . GLY A 1 69 ? 2.734 12.183 -19.600 1.00 80.81 69 GLY A N 1
ATOM 522 C CA . GLY A 1 69 ? 2.584 13.581 -20.025 1.00 80.81 69 GLY A CA 1
ATOM 523 C C . GLY A 1 69 ? 3.772 14.465 -19.625 1.00 80.81 69 GLY A C 1
ATOM 524 O O . GLY A 1 69 ? 4.116 15.396 -20.352 1.00 80.81 69 GLY A O 1
ATOM 525 N N . ASP A 1 70 ? 4.459 14.130 -18.530 1.00 84.44 70 ASP A N 1
ATOM 526 C CA . ASP A 1 70 ? 5.672 14.820 -18.105 1.00 84.44 70 ASP A CA 1
ATOM 527 C C . ASP A 1 70 ? 6.910 14.257 -18.826 1.00 84.44 70 ASP A C 1
ATOM 529 O O . ASP A 1 70 ? 7.640 13.395 -18.332 1.00 84.44 70 ASP A O 1
ATOM 533 N N . ARG A 1 71 ? 7.184 14.791 -20.022 1.00 86.62 71 ARG A N 1
ATOM 534 C CA . ARG A 1 71 ? 8.350 14.405 -20.841 1.00 86.62 71 ARG A CA 1
ATOM 535 C C . ARG A 1 71 ? 9.692 14.645 -20.143 1.00 86.62 71 ARG A C 1
ATOM 537 O O . ARG A 1 71 ? 10.703 14.091 -20.580 1.00 86.62 71 ARG A O 1
ATOM 544 N N . ARG A 1 72 ? 9.757 15.517 -19.128 1.00 87.12 72 ARG A N 1
ATOM 545 C CA . ARG A 1 72 ? 10.984 15.745 -18.354 1.00 87.12 72 ARG A CA 1
ATOM 546 C C . ARG A 1 72 ? 11.177 14.614 -17.352 1.00 87.12 72 ARG A C 1
ATOM 548 O O . ARG A 1 72 ? 12.274 14.066 -17.306 1.00 87.12 72 ARG A O 1
ATOM 555 N N . ALA A 1 73 ? 10.123 14.231 -16.633 1.00 85.56 73 ALA A N 1
ATOM 556 C CA . ALA A 1 73 ? 10.152 13.085 -15.729 1.00 85.56 73 ALA A CA 1
ATOM 557 C C . ALA A 1 73 ? 10.478 11.784 -16.474 1.00 85.56 73 ALA A C 1
ATOM 559 O O . ALA A 1 73 ? 11.389 11.076 -16.063 1.00 85.56 73 ALA A O 1
ATOM 560 N N . VAL A 1 74 ? 9.836 11.520 -17.620 1.00 89.00 74 VAL A N 1
ATOM 561 C CA . VAL A 1 74 ? 10.102 10.310 -18.424 1.00 89.00 74 VAL A CA 1
ATOM 562 C C . VAL A 1 74 ? 11.575 10.214 -18.830 1.00 89.00 74 VAL A C 1
ATOM 564 O O . VAL A 1 74 ? 12.214 9.186 -18.614 1.00 89.00 74 VAL A O 1
ATOM 567 N N . ARG A 1 75 ? 12.145 11.299 -19.375 1.00 90.00 75 ARG A N 1
ATOM 568 C CA . ARG A 1 75 ? 13.564 11.339 -19.770 1.00 90.00 75 ARG A CA 1
ATOM 569 C C . ARG A 1 75 ? 14.503 11.187 -18.576 1.00 90.00 75 ARG A C 1
ATOM 571 O O . ARG A 1 75 ? 15.487 10.463 -18.682 1.00 90.00 75 ARG A O 1
ATOM 578 N N . ALA A 1 76 ? 14.194 11.836 -17.453 1.00 90.50 76 ALA A N 1
ATOM 579 C CA . ALA A 1 76 ? 14.981 11.716 -16.231 1.00 90.50 76 ALA A CA 1
ATOM 580 C C . ALA A 1 76 ? 14.962 10.281 -15.680 1.00 90.50 76 ALA A C 1
ATOM 582 O O . ALA A 1 76 ? 16.011 9.769 -15.299 1.00 90.50 76 ALA A O 1
ATOM 583 N N . THR A 1 77 ? 13.807 9.609 -15.696 1.00 91.50 77 THR A N 1
ATOM 584 C CA . THR A 1 77 ? 13.684 8.206 -15.280 1.00 91.50 77 THR A CA 1
ATOM 585 C C . THR A 1 77 ? 14.467 7.284 -16.212 1.00 91.50 77 THR A C 1
ATOM 587 O O . THR A 1 77 ? 15.233 6.464 -15.719 1.00 91.50 77 THR A O 1
ATOM 590 N N . ILE A 1 78 ? 14.357 7.439 -17.540 1.00 92.00 78 ILE A N 1
ATOM 591 C CA . ILE A 1 78 ? 15.146 6.644 -18.503 1.00 92.00 78 ILE A CA 1
ATOM 592 C C . ILE A 1 78 ? 16.649 6.822 -18.263 1.00 92.00 78 ILE A C 1
ATOM 594 O O . ILE A 1 78 ? 17.379 5.833 -18.214 1.00 92.00 78 ILE A O 1
ATOM 598 N N . ALA A 1 79 ? 17.107 8.066 -18.098 1.00 92.75 79 ALA A N 1
ATOM 599 C CA . ALA A 1 79 ? 18.512 8.364 -17.837 1.00 92.75 79 ALA A CA 1
ATOM 600 C C . ALA A 1 79 ? 18.988 7.707 -16.535 1.00 92.75 79 ALA A C 1
ATOM 602 O O . ALA A 1 79 ? 19.976 6.981 -16.547 1.00 92.75 79 ALA A O 1
ATOM 603 N N . TRP A 1 80 ? 18.231 7.863 -15.445 1.00 93.94 80 TRP A N 1
ATOM 604 C CA . TRP A 1 80 ? 18.549 7.231 -14.166 1.00 93.94 80 TRP A CA 1
ATOM 605 C C . TRP A 1 80 ? 18.628 5.698 -14.270 1.00 93.94 80 TRP A C 1
ATOM 607 O O . TRP A 1 80 ? 19.583 5.104 -13.773 1.00 93.94 80 TRP A O 1
ATOM 617 N N . VAL A 1 81 ? 17.678 5.048 -14.954 1.00 94.44 81 VAL A N 1
ATOM 618 C CA . VAL A 1 81 ? 17.706 3.587 -15.146 1.00 94.44 81 VAL A CA 1
ATOM 619 C C . VAL A 1 81 ? 18.946 3.159 -15.940 1.00 94.44 81 VAL A C 1
ATOM 621 O O . VAL A 1 81 ? 19.638 2.222 -15.540 1.00 94.44 81 VAL A O 1
ATOM 624 N N . ARG A 1 82 ? 19.273 3.862 -17.034 1.00 94.88 82 ARG A N 1
ATOM 625 C CA . ARG A 1 82 ? 20.487 3.600 -17.830 1.00 94.88 82 ARG A CA 1
ATOM 626 C C . ARG A 1 82 ? 21.767 3.809 -17.016 1.00 94.88 82 ARG A C 1
ATOM 628 O O . ARG A 1 82 ? 22.708 3.024 -17.149 1.00 94.88 82 ARG A O 1
ATOM 635 N N . ASP A 1 83 ? 21.802 4.817 -16.150 1.00 94.62 83 ASP A N 1
ATOM 636 C CA . ASP A 1 83 ? 22.938 5.089 -15.270 1.00 94.62 83 ASP A CA 1
ATOM 637 C C . ASP A 1 83 ? 23.134 3.990 -14.225 1.00 94.62 83 ASP A C 1
ATOM 639 O O . ASP A 1 83 ? 24.268 3.548 -14.021 1.00 94.62 83 ASP A O 1
ATOM 643 N N . GLU A 1 84 ? 22.056 3.481 -13.623 1.00 95.25 84 GLU A N 1
ATOM 644 C CA . GLU A 1 84 ? 22.125 2.335 -12.710 1.00 95.25 84 GLU A CA 1
ATOM 645 C C . GLU A 1 84 ? 22.575 1.056 -13.435 1.00 95.25 84 GLU A C 1
ATOM 647 O O . GLU A 1 84 ? 23.443 0.343 -12.927 1.00 95.25 84 GLU A O 1
ATOM 652 N N . PHE A 1 85 ? 22.088 0.798 -14.655 1.00 95.38 85 PHE A N 1
ATOM 653 C CA . PHE A 1 85 ? 22.562 -0.313 -15.494 1.00 95.38 85 PHE A CA 1
ATOM 654 C C . PHE A 1 85 ? 24.054 -0.202 -15.810 1.00 95.38 85 PHE A C 1
ATOM 656 O O . PHE A 1 85 ? 24.811 -1.161 -15.642 1.00 95.38 85 PHE A O 1
ATOM 663 N N . ALA A 1 86 ? 24.506 0.980 -16.231 1.00 94.31 86 ALA A N 1
ATOM 664 C CA . ALA A 1 86 ? 25.911 1.227 -16.518 1.00 94.31 86 ALA A CA 1
ATOM 665 C C . ALA A 1 86 ? 26.774 1.111 -15.253 1.00 94.31 86 ALA A C 1
ATOM 667 O O . ALA A 1 86 ? 27.884 0.584 -15.311 1.00 94.31 86 ALA A O 1
ATOM 668 N N . ALA A 1 87 ? 26.284 1.575 -14.101 1.00 94.69 87 ALA A N 1
ATOM 669 C CA . ALA A 1 87 ? 26.971 1.433 -12.823 1.00 94.69 87 ALA A CA 1
ATOM 670 C C . ALA A 1 87 ? 27.099 -0.039 -12.405 1.00 94.69 87 ALA A C 1
ATOM 672 O O . ALA A 1 87 ? 28.189 -0.451 -12.011 1.00 94.69 87 ALA A O 1
ATOM 673 N N . ALA A 1 88 ? 26.036 -0.836 -12.538 1.00 94.25 88 ALA A N 1
ATOM 674 C CA . ALA A 1 88 ? 26.064 -2.273 -12.271 1.00 94.25 88 ALA A CA 1
ATOM 675 C C . ALA A 1 88 ? 27.052 -3.001 -13.195 1.00 94.25 88 ALA A C 1
ATOM 677 O O . ALA A 1 88 ? 27.928 -3.723 -12.727 1.00 94.25 88 ALA A O 1
ATOM 678 N N . ALA A 1 89 ? 27.010 -2.711 -14.497 1.00 93.88 89 ALA A N 1
ATOM 679 C CA . ALA A 1 89 ? 27.945 -3.271 -15.469 1.00 93.88 89 ALA A CA 1
ATOM 680 C C . ALA A 1 89 ? 29.414 -2.927 -15.158 1.00 93.88 89 ALA A C 1
ATOM 682 O O . ALA A 1 89 ? 30.300 -3.763 -15.335 1.00 93.88 89 ALA A O 1
ATOM 683 N N . ARG A 1 90 ? 29.690 -1.705 -14.678 1.00 95.62 90 ARG A N 1
ATOM 684 C CA . ARG A 1 90 ? 31.041 -1.296 -14.258 1.00 95.62 90 ARG A CA 1
ATOM 685 C C . ARG A 1 90 ? 31.519 -2.040 -13.009 1.00 95.62 90 ARG A C 1
ATOM 687 O O . ARG A 1 90 ? 32.707 -2.339 -12.947 1.00 95.62 90 ARG A O 1
ATOM 694 N N . ARG A 1 91 ? 30.636 -2.356 -12.049 1.00 95.50 91 ARG A N 1
ATOM 695 C CA . ARG A 1 91 ? 30.996 -3.158 -10.858 1.00 95.50 91 ARG A CA 1
ATOM 696 C C . ARG A 1 91 ? 31.482 -4.552 -11.245 1.00 95.50 91 ARG A C 1
ATOM 698 O O . ARG A 1 91 ? 32.491 -5.001 -10.723 1.00 95.50 91 ARG A O 1
ATOM 705 N N . GLU A 1 92 ? 30.855 -5.141 -12.258 1.00 96.12 92 GLU A N 1
ATOM 706 C CA . GLU A 1 92 ? 31.251 -6.427 -12.848 1.00 96.12 92 GLU A CA 1
ATOM 707 C C . GLU A 1 92 ? 32.375 -6.309 -13.897 1.00 96.12 92 GLU A C 1
ATOM 709 O O . GLU A 1 92 ? 32.602 -7.223 -14.688 1.00 96.12 92 GLU A O 1
ATOM 714 N N . ARG A 1 93 ? 33.068 -5.160 -13.970 1.00 94.25 93 ARG A N 1
ATOM 715 C CA . ARG A 1 93 ? 34.167 -4.877 -14.921 1.00 94.25 93 ARG A CA 1
ATOM 716 C C . ARG A 1 93 ? 33.791 -5.022 -16.409 1.00 94.25 93 ARG A C 1
ATOM 718 O O . ARG A 1 93 ? 34.657 -5.130 -17.276 1.00 94.25 93 ARG A O 1
ATOM 725 N N . ARG A 1 94 ? 32.501 -4.950 -16.758 1.00 92.56 94 ARG A N 1
ATOM 726 C CA . ARG A 1 94 ? 31.985 -5.032 -18.139 1.00 92.56 94 ARG A CA 1
ATOM 727 C C . ARG A 1 94 ? 31.801 -3.648 -18.765 1.00 92.56 94 ARG A C 1
ATOM 729 O O . ARG A 1 94 ? 30.692 -3.212 -19.073 1.00 92.56 94 ARG A O 1
ATOM 736 N N . HIS A 1 95 ? 32.906 -2.945 -19.007 1.00 90.88 95 HIS A N 1
ATOM 737 C CA . HIS A 1 95 ? 32.884 -1.569 -19.529 1.00 90.88 95 HIS A CA 1
ATOM 738 C C . HIS A 1 95 ? 32.225 -1.429 -20.914 1.00 90.88 95 HIS A C 1
ATOM 740 O O . HIS A 1 95 ? 31.568 -0.422 -21.178 1.00 90.88 95 HIS A O 1
ATOM 746 N N . GLY A 1 96 ? 32.359 -2.434 -21.789 1.00 86.94 96 GLY A N 1
ATOM 747 C CA . GLY A 1 96 ? 31.679 -2.457 -23.090 1.00 86.94 96 GLY A CA 1
ATOM 748 C C . GLY A 1 96 ? 30.155 -2.527 -22.956 1.00 86.94 96 GLY A C 1
ATOM 749 O O . GLY A 1 96 ? 29.447 -1.784 -23.631 1.00 86.94 96 GLY A O 1
ATOM 750 N N . LEU A 1 97 ? 29.655 -3.340 -22.017 1.00 89.31 97 LEU A N 1
ATOM 751 C CA . LEU A 1 97 ? 28.226 -3.435 -21.705 1.00 89.31 97 LEU A CA 1
ATOM 752 C C . LEU A 1 97 ? 27.708 -2.121 -21.109 1.00 89.31 97 LEU A C 1
ATOM 754 O O . LEU A 1 97 ? 26.653 -1.645 -21.514 1.00 89.31 97 LEU A O 1
ATOM 758 N N . ALA A 1 98 ? 28.489 -1.483 -20.229 1.00 88.94 98 ALA A N 1
ATOM 759 C CA . ALA A 1 98 ? 28.145 -0.181 -19.655 1.00 88.94 98 ALA A CA 1
ATOM 760 C C . ALA A 1 98 ? 27.971 0.917 -20.721 1.00 88.94 98 ALA A C 1
ATOM 762 O O . ALA A 1 98 ? 27.120 1.788 -20.569 1.00 88.94 98 ALA A O 1
ATOM 763 N N . ARG A 1 99 ? 28.761 0.876 -21.805 1.00 89.81 99 ARG A N 1
ATOM 764 C CA . ARG A 1 99 ? 28.584 1.768 -22.963 1.00 89.81 99 ARG A CA 1
ATOM 765 C C . ARG A 1 99 ? 27.362 1.366 -23.786 1.00 89.81 99 ARG A C 1
ATOM 767 O O . ARG A 1 99 ? 26.592 2.229 -24.180 1.00 89.81 99 ARG A O 1
ATOM 774 N N . LEU A 1 100 ? 27.168 0.066 -24.011 1.00 90.31 100 LEU A N 1
ATOM 775 C CA . LEU A 1 100 ? 26.085 -0.470 -24.835 1.00 90.31 100 LEU A CA 1
ATOM 776 C C . LEU A 1 100 ? 24.689 -0.102 -24.308 1.00 90.31 100 LEU A C 1
ATOM 778 O O . LEU A 1 100 ? 23.847 0.306 -25.100 1.00 90.31 100 LEU A O 1
ATOM 782 N N . VAL A 1 101 ? 24.445 -0.206 -22.998 1.00 90.81 101 VAL A N 1
ATOM 783 C CA . VAL A 1 101 ? 23.132 0.110 -22.387 1.00 90.81 101 VAL A CA 1
ATOM 784 C C . VAL A 1 101 ? 22.782 1.603 -22.409 1.00 90.81 101 VAL A C 1
ATOM 786 O O . VAL A 1 101 ? 21.621 1.970 -22.243 1.00 90.81 101 VAL A O 1
ATOM 789 N N . GLN A 1 102 ? 23.779 2.464 -22.624 1.00 90.69 102 GLN A N 1
ATOM 790 C CA . GLN A 1 102 ? 23.611 3.913 -22.746 1.00 90.69 102 GLN A CA 1
ATOM 791 C C . GLN A 1 102 ? 23.284 4.350 -24.185 1.00 90.69 102 GLN A C 1
ATOM 793 O O . GLN A 1 102 ? 22.827 5.471 -24.393 1.00 90.69 102 GLN A O 1
ATOM 798 N N . VAL A 1 103 ? 23.494 3.481 -25.182 1.00 86.69 103 VAL A N 1
ATOM 799 C CA . VAL A 1 103 ? 23.201 3.786 -26.591 1.00 86.69 103 VAL A CA 1
ATOM 800 C C . VAL A 1 103 ? 21.691 3.839 -26.823 1.00 86.69 103 VAL A C 1
ATOM 802 O O . VAL A 1 103 ? 20.971 2.890 -26.509 1.00 86.69 103 VAL A O 1
ATOM 805 N N . ASP A 1 104 ? 21.225 4.929 -27.433 1.00 83.12 104 ASP A N 1
ATOM 806 C CA . ASP A 1 104 ? 19.821 5.119 -27.792 1.00 83.12 104 ASP A CA 1
ATOM 807 C C . ASP A 1 104 ? 19.525 4.578 -29.202 1.00 83.12 104 ASP A C 1
ATOM 809 O O . ASP A 1 104 ? 19.756 5.252 -30.207 1.00 83.12 104 ASP A O 1
ATOM 813 N N . LEU A 1 105 ? 19.051 3.328 -29.289 1.00 79.00 105 LEU A N 1
ATOM 814 C CA . LEU A 1 105 ? 18.778 2.670 -30.577 1.00 79.00 105 LEU A CA 1
ATOM 815 C C . LEU A 1 105 ? 17.586 3.276 -31.332 1.00 79.00 105 LEU A C 1
ATOM 817 O O . LEU A 1 105 ? 17.585 3.272 -32.561 1.00 79.00 105 LEU A O 1
ATOM 821 N N . THR A 1 106 ? 16.610 3.849 -30.628 1.00 76.56 106 THR A N 1
ATOM 822 C CA . THR A 1 106 ? 15.453 4.524 -31.242 1.00 76.56 106 THR A CA 1
ATOM 823 C C . THR A 1 106 ? 15.892 5.730 -32.072 1.00 76.56 106 THR A C 1
ATOM 825 O O . THR A 1 106 ? 15.554 5.823 -33.248 1.00 76.56 106 THR A O 1
ATOM 828 N N . ALA A 1 107 ? 16.757 6.583 -31.519 1.00 72.81 107 ALA A N 1
ATOM 829 C CA . ALA A 1 107 ? 17.336 7.712 -32.244 1.00 72.81 107 ALA A CA 1
ATOM 830 C C . ALA A 1 107 ? 18.156 7.270 -33.475 1.00 72.81 107 ALA A C 1
ATOM 832 O O . ALA A 1 107 ? 18.174 7.959 -34.494 1.00 72.81 107 ALA A O 1
ATOM 833 N N . LEU A 1 108 ? 18.812 6.103 -33.414 1.00 67.88 108 LEU A N 1
ATOM 834 C CA . LEU A 1 108 ? 19.573 5.543 -34.539 1.00 67.88 108 LEU A CA 1
ATOM 835 C C . LEU A 1 108 ? 18.683 4.989 -35.660 1.00 67.88 108 LEU A C 1
ATOM 837 O O . LEU A 1 108 ? 19.117 4.966 -36.817 1.00 67.88 108 LEU A O 1
ATOM 841 N N . LYS A 1 109 ? 17.462 4.549 -35.339 1.00 66.69 109 LYS A N 1
ATOM 842 C CA . LYS A 1 109 ? 16.444 4.158 -36.321 1.00 66.69 109 LYS A CA 1
ATOM 843 C C . LYS A 1 109 ? 15.880 5.382 -37.046 1.00 66.69 109 LYS A C 1
ATOM 845 O O . LYS A 1 109 ? 15.781 5.353 -38.268 1.00 66.69 109 LYS A O 1
ATOM 850 N N . ASP A 1 110 ? 15.578 6.442 -36.300 1.00 63.44 110 ASP A N 1
ATOM 851 C CA . ASP A 1 110 ? 14.922 7.648 -36.824 1.00 63.44 110 ASP A CA 1
ATOM 852 C C . ASP A 1 110 ? 15.884 8.606 -37.549 1.00 63.44 110 ASP A C 1
ATOM 854 O O . ASP A 1 110 ? 15.444 9.497 -38.277 1.00 63.44 110 ASP A O 1
ATOM 858 N N . ALA A 1 111 ? 17.202 8.441 -37.379 1.00 61.28 111 ALA A N 1
ATOM 859 C CA . ALA A 1 111 ? 18.186 9.250 -38.092 1.00 61.28 111 ALA A CA 1
ATOM 860 C C . ALA A 1 111 ? 18.018 9.081 -39.618 1.00 61.28 111 ALA A C 1
ATOM 862 O O . ALA A 1 111 ? 18.018 7.935 -40.092 1.00 61.28 111 ALA A O 1
ATOM 863 N N . PRO A 1 112 ? 17.918 10.180 -40.396 1.00 58.50 112 PRO A N 1
ATOM 864 C CA . PRO A 1 112 ? 17.610 10.117 -41.818 1.00 58.50 112 PRO A CA 1
ATOM 865 C C . PRO A 1 112 ? 18.555 9.160 -42.543 1.00 58.50 112 PRO A C 1
ATOM 867 O O . PRO A 1 112 ? 19.763 9.100 -42.288 1.00 58.50 112 PRO A O 1
ATOM 870 N N . SER A 1 113 ? 17.979 8.342 -43.418 1.00 62.16 113 SER A N 1
ATOM 871 C CA . SER A 1 113 ? 18.758 7.591 -44.388 1.00 62.16 113 SER A CA 1
ATOM 872 C C . SER A 1 113 ? 19.488 8.604 -45.265 1.00 62.16 113 SER A C 1
ATOM 874 O O . SER A 1 113 ? 18.854 9.312 -46.034 1.00 62.16 113 SER A O 1
ATOM 876 N N . ALA A 1 114 ? 20.814 8.681 -45.148 1.00 61.53 114 ALA A N 1
ATOM 877 C CA . ALA A 1 114 ? 21.642 9.435 -46.089 1.00 61.53 114 ALA A CA 1
ATOM 878 C C . ALA A 1 114 ? 21.696 8.768 -47.480 1.00 61.53 114 ALA A C 1
ATOM 880 O O . ALA A 1 114 ? 22.354 9.286 -48.376 1.00 61.53 114 ALA A O 1
ATOM 881 N N . LEU A 1 115 ? 21.043 7.608 -47.653 1.00 66.69 115 LEU A N 1
ATOM 882 C CA . LEU A 1 115 ? 20.904 6.962 -48.952 1.00 66.69 115 LEU A CA 1
ATOM 883 C C . LEU A 1 115 ? 19.814 7.710 -49.734 1.00 66.69 115 LEU A C 1
ATOM 885 O O . LEU A 1 115 ? 18.683 7.776 -49.233 1.00 66.69 115 LEU A O 1
ATOM 889 N N . PRO A 1 116 ? 20.136 8.277 -50.912 1.00 73.31 116 PRO A N 1
ATOM 890 C CA . PRO A 1 116 ? 19.129 8.852 -51.795 1.00 73.31 116 PRO A CA 1
ATOM 891 C C . PRO A 1 116 ? 18.113 7.775 -52.198 1.00 73.31 116 PRO A C 1
ATOM 893 O O . PRO A 1 116 ? 18.419 6.582 -52.191 1.00 73.31 116 PRO A O 1
ATOM 896 N N . THR A 1 117 ? 16.889 8.180 -52.532 1.00 79.62 117 THR A N 1
ATOM 897 C CA . THR A 1 117 ? 15.936 7.267 -53.178 1.00 79.62 117 THR A CA 1
ATOM 898 C C . THR A 1 117 ? 16.494 6.818 -54.531 1.00 79.62 117 THR A C 1
ATOM 900 O O . THR A 1 117 ? 17.297 7.536 -55.128 1.00 79.62 117 THR A O 1
ATOM 903 N N . LEU A 1 118 ? 16.067 5.652 -55.039 1.00 76.81 118 LEU A N 1
ATOM 904 C CA . LEU A 1 118 ? 16.478 5.194 -56.375 1.00 76.81 118 LEU A CA 1
ATOM 905 C C . LEU A 1 118 ? 16.198 6.278 -57.432 1.00 76.81 118 LEU A C 1
ATOM 907 O O . LEU A 1 118 ? 17.039 6.561 -58.272 1.00 76.81 118 LEU A O 1
ATOM 911 N N . GLU A 1 119 ? 15.045 6.937 -57.343 1.00 77.75 119 GLU A N 1
ATOM 912 C CA . GLU A 1 119 ? 14.656 8.016 -58.254 1.00 77.75 119 GLU A CA 1
ATOM 913 C C . GLU A 1 119 ? 15.610 9.221 -58.172 1.00 77.75 119 GLU A C 1
ATOM 915 O O . GLU A 1 119 ? 16.122 9.668 -59.193 1.00 77.75 119 GLU A O 1
ATOM 920 N N . ALA A 1 120 ? 15.978 9.656 -56.961 1.00 83.56 120 ALA A N 1
ATOM 921 C CA . ALA A 1 120 ? 16.964 10.722 -56.771 1.00 83.56 120 ALA A CA 1
ATOM 922 C C . ALA A 1 120 ? 18.381 10.320 -57.233 1.00 83.56 120 ALA A C 1
ATOM 924 O O . ALA A 1 120 ? 19.178 11.175 -57.619 1.00 83.56 120 ALA A O 1
ATOM 925 N N . PHE A 1 121 ? 18.715 9.026 -57.205 1.00 82.88 121 PHE A N 1
ATOM 926 C CA . PHE A 1 121 ? 19.968 8.503 -57.750 1.00 82.88 121 PHE A CA 1
ATOM 927 C C . PHE A 1 121 ? 19.997 8.539 -59.279 1.00 82.88 121 PHE A C 1
ATOM 929 O O . PHE A 1 121 ? 21.007 8.959 -59.842 1.00 82.88 121 PHE A O 1
ATOM 936 N N . LEU A 1 122 ? 18.898 8.143 -59.928 1.00 85.50 122 LEU A N 1
ATOM 937 C CA . LEU A 1 122 ? 18.733 8.182 -61.385 1.00 85.50 122 LEU A CA 1
ATOM 938 C C . LEU A 1 122 ? 18.630 9.619 -61.920 1.00 85.50 122 LEU A C 1
ATOM 940 O O . LEU A 1 122 ? 19.024 9.885 -63.052 1.00 85.50 122 LEU A O 1
ATOM 944 N N . ASP A 1 123 ? 18.152 10.565 -61.108 1.00 86.38 123 ASP A N 1
ATOM 945 C CA . ASP A 1 123 ? 18.218 11.999 -61.417 1.00 86.38 123 ASP A CA 1
ATOM 946 C C . ASP A 1 123 ? 19.650 12.542 -61.380 1.00 86.38 123 ASP A C 1
ATOM 948 O O . ASP A 1 123 ? 20.016 13.382 -62.199 1.00 86.38 123 ASP A O 1
ATOM 952 N N . ALA A 1 124 ? 20.478 12.045 -60.458 1.00 84.00 124 ALA A N 1
ATOM 953 C CA . ALA A 1 124 ? 21.888 12.416 -60.367 1.00 84.00 124 ALA A CA 1
ATOM 954 C C . ALA A 1 124 ? 22.790 11.667 -61.370 1.00 84.00 124 ALA A C 1
ATOM 956 O O . ALA A 1 124 ? 23.901 12.128 -61.629 1.00 84.00 124 ALA A O 1
ATOM 957 N N . HIS A 1 125 ? 22.328 10.535 -61.915 1.00 83.00 125 HIS A N 1
ATOM 958 C CA . HIS A 1 125 ? 23.061 9.677 -62.855 1.00 83.00 125 HIS A CA 1
ATOM 959 C C . HIS A 1 125 ? 22.162 9.266 -64.034 1.00 83.00 125 HIS A C 1
ATOM 961 O O . HIS A 1 125 ? 21.675 8.128 -64.080 1.00 83.00 125 HIS A O 1
ATOM 967 N N . PRO A 1 126 ? 21.907 10.192 -64.982 1.00 83.94 126 PRO A N 1
ATOM 968 C CA . PRO A 1 126 ? 21.001 9.961 -66.105 1.00 83.94 126 PRO A CA 1
ATOM 969 C C . PRO A 1 126 ? 21.417 8.788 -66.998 1.00 83.94 126 PRO A C 1
ATOM 971 O O . PRO A 1 126 ? 20.569 8.213 -67.672 1.00 83.94 126 PRO A O 1
ATOM 974 N N . GLU A 1 127 ? 22.697 8.405 -66.987 1.00 83.88 127 GLU A N 1
ATOM 975 C CA . GLU A 1 127 ? 23.245 7.313 -67.792 1.00 83.88 127 GLU A CA 1
ATOM 976 C C . GLU A 1 127 ? 22.642 5.934 -67.470 1.00 83.88 127 GLU A C 1
ATOM 978 O O . GLU A 1 127 ? 22.688 5.042 -68.311 1.00 83.88 127 GLU A O 1
ATOM 983 N N . TRP A 1 128 ? 22.038 5.769 -66.288 1.00 80.31 128 TRP A N 1
ATOM 984 C CA . TRP A 1 128 ? 21.376 4.525 -65.870 1.00 80.31 128 TRP A CA 1
ATOM 985 C C . TRP A 1 128 ? 19.856 4.554 -66.066 1.00 80.31 128 TRP A C 1
ATOM 987 O O . TRP A 1 128 ? 19.179 3.551 -65.836 1.00 80.31 128 TRP A O 1
ATOM 997 N N . ARG A 1 129 ? 19.285 5.694 -66.478 1.00 80.62 129 ARG A N 1
ATOM 998 C CA . ARG A 1 129 ? 17.826 5.884 -66.563 1.00 80.62 129 ARG A CA 1
ATOM 999 C C . ARG A 1 129 ? 17.182 5.011 -67.642 1.00 80.62 129 ARG A C 1
ATOM 1001 O O . ARG A 1 129 ? 16.051 4.568 -67.457 1.00 80.62 129 ARG A O 1
ATOM 1008 N N . ASP A 1 130 ? 17.936 4.721 -68.699 1.00 80.94 130 ASP A N 1
ATOM 1009 C CA . ASP A 1 130 ? 17.514 3.884 -69.827 1.00 80.94 130 ASP A CA 1
ATOM 1010 C C . ASP A 1 130 ? 17.873 2.394 -69.645 1.00 80.94 130 ASP A C 1
ATOM 1012 O O . ASP A 1 130 ? 17.493 1.556 -70.464 1.00 80.94 130 ASP A O 1
ATOM 1016 N N . SER A 1 131 ? 18.596 2.042 -68.574 1.00 81.44 131 SER A N 1
ATOM 1017 C CA . SER A 1 131 ? 18.930 0.654 -68.230 1.00 81.44 131 SER A CA 1
ATOM 1018 C C . SER A 1 131 ? 17.731 -0.098 -67.643 1.00 81.44 131 SER A C 1
ATOM 1020 O O . SER A 1 131 ? 16.745 0.498 -67.205 1.00 81.44 131 SER A O 1
ATOM 1022 N N . SER A 1 132 ? 17.812 -1.429 -67.587 1.00 86.81 132 SER A N 1
ATOM 1023 C CA . SER A 1 132 ? 16.774 -2.234 -66.936 1.00 86.81 132 SER A CA 1
ATOM 1024 C C . SER A 1 132 ? 16.713 -1.959 -65.425 1.00 86.81 132 SER A C 1
ATOM 1026 O O . SER A 1 132 ? 17.717 -1.622 -64.801 1.00 86.81 132 SER A O 1
ATOM 1028 N N . GLN A 1 133 ? 15.548 -2.153 -64.792 1.00 69.88 133 GLN A N 1
ATOM 1029 C CA . GLN A 1 133 ? 15.395 -1.935 -63.341 1.00 69.88 133 GLN A CA 1
ATOM 1030 C C . GLN A 1 133 ? 16.378 -2.763 -62.495 1.00 69.88 133 GLN A C 1
ATOM 1032 O O . GLN A 1 133 ? 16.784 -2.326 -61.422 1.00 69.88 133 GLN A O 1
ATOM 1037 N N . ALA A 1 134 ? 16.773 -3.946 -62.976 1.00 74.69 134 ALA A N 1
ATOM 1038 C CA . ALA A 1 134 ? 17.754 -4.792 -62.304 1.00 74.69 134 ALA A CA 1
ATOM 1039 C C . ALA A 1 134 ? 19.160 -4.165 -62.325 1.00 74.69 134 ALA A C 1
ATOM 1041 O O . ALA A 1 134 ? 19.811 -4.099 -61.286 1.00 74.69 134 ALA A O 1
ATOM 1042 N N . GLU A 1 135 ? 19.587 -3.631 -63.471 1.00 80.75 135 GLU A N 1
ATOM 1043 C CA . GLU A 1 135 ? 20.873 -2.933 -63.627 1.00 80.75 135 GLU A CA 1
ATOM 1044 C C . GLU A 1 135 ? 20.887 -1.594 -62.876 1.00 80.75 135 GLU A C 1
ATOM 1046 O O . GLU A 1 135 ? 21.888 -1.240 -62.257 1.00 80.75 135 GLU A O 1
ATOM 1051 N N . GLN A 1 136 ? 19.755 -0.875 -62.854 1.00 83.56 136 GLN A N 1
ATOM 1052 C CA . GLN A 1 136 ? 19.574 0.331 -62.036 1.00 83.56 136 GLN A CA 1
ATOM 1053 C C . GLN A 1 136 ? 19.780 0.029 -60.547 1.00 83.56 136 GLN A C 1
ATOM 1055 O O . GLN A 1 136 ? 20.439 0.793 -59.838 1.00 83.56 136 GLN A O 1
ATOM 1060 N N . TRP A 1 137 ? 19.243 -1.099 -60.072 1.00 74.56 137 TRP A N 1
ATOM 1061 C CA . TRP A 1 137 ? 19.406 -1.540 -58.689 1.00 74.56 137 TRP A CA 1
ATOM 1062 C C . TRP A 1 137 ? 20.839 -1.997 -58.397 1.00 74.56 137 TRP A C 1
ATOM 1064 O O . TRP A 1 137 ? 21.376 -1.678 -57.339 1.00 74.56 137 TRP A O 1
ATOM 1074 N N . GLU A 1 138 ? 21.492 -2.678 -59.339 1.00 79.56 138 GLU A N 1
ATOM 1075 C CA . GLU A 1 138 ? 22.882 -3.128 -59.209 1.00 79.56 138 GLU A CA 1
ATOM 1076 C C . GLU A 1 138 ? 23.870 -1.951 -59.161 1.00 79.56 138 GLU A C 1
ATOM 1078 O O . GLU A 1 138 ? 24.735 -1.904 -58.285 1.00 79.56 138 GLU A O 1
ATOM 1083 N N . ALA A 1 139 ? 23.694 -0.943 -60.022 1.00 80.00 139 ALA A N 1
ATOM 1084 C CA . ALA A 1 139 ? 24.482 0.290 -60.006 1.00 80.00 139 ALA A CA 1
ATOM 1085 C C . ALA A 1 139 ? 24.256 1.102 -58.716 1.00 80.00 139 ALA A C 1
ATOM 1087 O O . ALA A 1 139 ? 25.207 1.636 -58.130 1.00 80.00 139 ALA A O 1
ATOM 1088 N N . PHE A 1 140 ? 23.009 1.154 -58.234 1.00 79.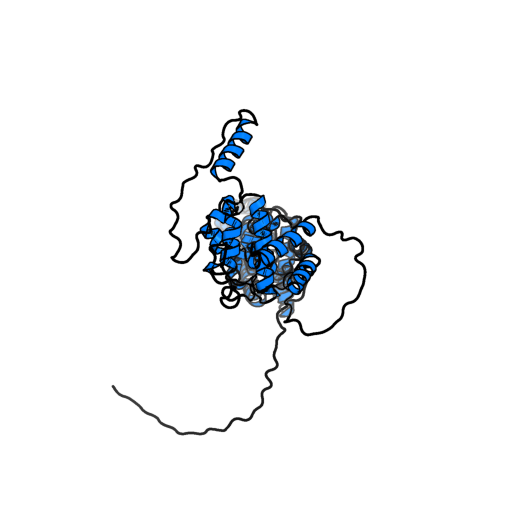38 140 PHE A N 1
ATOM 1089 C CA . PHE A 1 140 ? 22.666 1.772 -56.953 1.00 79.38 140 PHE A CA 1
ATOM 1090 C C . PHE A 1 140 ? 23.335 1.040 -55.778 1.00 79.38 140 PHE A C 1
ATOM 1092 O O . PHE A 1 140 ? 23.978 1.675 -54.939 1.00 79.38 140 PHE A O 1
ATOM 1099 N N . GLU A 1 141 ? 23.256 -0.293 -55.733 1.00 78.62 141 GLU A N 1
ATOM 1100 C CA . GLU A 1 141 ? 23.892 -1.121 -54.702 1.00 78.62 141 GLU A CA 1
ATOM 1101 C C . GLU A 1 141 ? 25.423 -1.029 -54.734 1.00 78.62 141 GLU A C 1
ATOM 1103 O O . GLU A 1 141 ? 26.049 -0.960 -53.673 1.00 78.62 141 GLU A O 1
ATOM 1108 N N . ALA A 1 142 ? 26.031 -0.976 -55.921 1.00 79.69 142 ALA A N 1
ATOM 1109 C CA . ALA A 1 142 ? 27.475 -0.836 -56.089 1.00 79.69 142 ALA A CA 1
ATOM 1110 C C . ALA A 1 142 ? 27.995 0.505 -55.546 1.00 79.69 142 ALA A C 1
ATOM 1112 O O . ALA A 1 142 ? 29.081 0.562 -54.966 1.00 79.69 142 ALA A O 1
ATOM 1113 N N . LYS A 1 143 ? 27.215 1.585 -55.702 1.00 74.44 143 LYS A N 1
ATOM 1114 C CA . LYS A 1 143 ? 27.623 2.945 -55.322 1.00 74.44 143 LYS A CA 1
ATOM 1115 C C . LYS A 1 143 ? 27.252 3.326 -53.889 1.00 74.44 143 LYS A C 1
ATOM 1117 O O . LYS A 1 143 ? 28.009 4.038 -53.230 1.00 74.44 143 LYS A O 1
ATOM 1122 N N . HIS A 1 144 ? 26.111 2.851 -53.395 1.00 70.75 144 HIS A N 1
ATOM 1123 C CA . HIS A 1 144 ? 25.575 3.224 -52.084 1.00 70.75 144 HIS A CA 1
ATOM 1124 C C . HIS A 1 144 ? 25.652 2.106 -51.028 1.00 70.75 144 HIS A C 1
ATOM 1126 O O . HIS A 1 144 ? 25.458 2.371 -49.838 1.00 70.75 144 HIS A O 1
ATOM 1132 N N . GLY A 1 145 ? 26.009 0.880 -51.427 1.00 70.06 145 GLY A N 1
ATOM 1133 C CA . GLY A 1 145 ? 26.020 -0.299 -50.563 1.00 70.06 145 GLY A CA 1
ATOM 1134 C C . GLY A 1 145 ? 24.610 -0.808 -50.244 1.00 70.06 145 GLY A C 1
ATOM 1135 O O . GLY A 1 145 ? 23.612 -0.110 -50.415 1.00 70.06 145 GLY A O 1
ATOM 1136 N N . LYS A 1 146 ? 24.501 -2.048 -49.746 1.00 66.06 146 LYS A N 1
ATOM 1137 C CA . LYS A 1 146 ? 23.188 -2.645 -49.449 1.00 66.06 146 LYS A CA 1
ATOM 1138 C C . LYS A 1 146 ? 22.506 -1.918 -48.274 1.00 66.06 146 LYS A C 1
ATOM 1140 O O . LYS A 1 146 ? 23.088 -1.892 -47.181 1.00 66.06 146 LYS A O 1
ATOM 1145 N N . PRO A 1 147 ? 21.259 -1.419 -48.423 1.00 59.72 147 PRO A N 1
ATOM 1146 C CA . PRO A 1 147 ? 20.504 -0.785 -47.329 1.00 59.72 147 PRO A CA 1
ATOM 1147 C C . PRO A 1 147 ? 20.340 -1.716 -46.111 1.00 59.72 147 PRO A C 1
ATOM 1149 O O . PRO A 1 147 ? 20.264 -1.268 -44.963 1.00 59.72 147 PRO A O 1
ATOM 1152 N N . ASP A 1 148 ? 20.397 -3.026 -46.357 1.00 65.38 148 ASP A N 1
ATOM 1153 C CA . ASP A 1 148 ? 20.343 -4.097 -45.368 1.00 65.38 148 ASP A CA 1
ATOM 1154 C C . ASP A 1 148 ? 21.492 -4.050 -44.337 1.00 65.38 148 ASP A C 1
ATOM 1156 O O . ASP A 1 148 ? 21.308 -4.414 -43.182 1.00 65.38 148 ASP A O 1
ATOM 1160 N N . VAL A 1 149 ? 22.672 -3.499 -44.657 1.00 69.94 149 VAL A N 1
ATOM 1161 C CA . VAL A 1 149 ? 23.804 -3.476 -43.703 1.00 69.94 149 VAL A CA 1
ATOM 1162 C C . VAL A 1 149 ? 23.489 -2.641 -42.454 1.00 69.94 149 VAL A C 1
ATOM 1164 O O . VAL A 1 149 ? 23.876 -3.014 -41.342 1.00 69.94 149 VAL A O 1
ATOM 1167 N N . ARG A 1 150 ? 22.768 -1.517 -42.594 1.00 70.12 150 ARG A N 1
ATOM 1168 C CA . ARG A 1 150 ? 22.357 -0.677 -41.452 1.00 70.12 150 ARG A CA 1
ATOM 1169 C C . ARG A 1 150 ? 21.287 -1.375 -40.612 1.00 70.12 150 ARG A C 1
ATOM 1171 O O . ARG A 1 150 ? 21.389 -1.361 -39.385 1.00 70.12 150 ARG A O 1
ATOM 1178 N N . LEU A 1 151 ? 20.321 -2.023 -41.263 1.00 73.56 151 LEU A N 1
ATOM 1179 C CA . LEU A 1 151 ? 19.275 -2.814 -40.609 1.00 73.56 151 LEU A CA 1
ATOM 1180 C C . LEU A 1 151 ? 19.869 -4.014 -39.859 1.00 73.56 151 LEU A C 1
ATOM 1182 O O . LEU A 1 151 ? 19.567 -4.208 -38.684 1.00 73.56 151 LEU A O 1
ATOM 1186 N N . GLN A 1 152 ? 20.804 -4.744 -40.470 1.00 77.62 152 GLN A N 1
ATOM 1187 C CA . GLN A 1 152 ? 21.542 -5.843 -39.843 1.00 77.62 152 GLN A CA 1
ATOM 1188 C C . GLN A 1 152 ? 22.389 -5.371 -38.654 1.00 77.62 152 GLN A C 1
ATOM 1190 O O . GLN A 1 152 ? 22.415 -6.031 -37.615 1.00 77.62 152 GLN A O 1
ATOM 1195 N N . ARG A 1 153 ? 23.081 -4.226 -38.762 1.00 78.94 153 ARG A N 1
ATOM 1196 C CA . ARG A 1 153 ? 23.826 -3.635 -37.632 1.00 78.94 153 ARG A CA 1
ATOM 1197 C C . ARG A 1 153 ? 22.889 -3.259 -36.486 1.00 78.94 153 ARG A C 1
ATOM 1199 O O . ARG A 1 153 ? 23.193 -3.585 -35.341 1.00 78.94 153 ARG A O 1
ATOM 1206 N N . HIS A 1 154 ? 21.758 -2.623 -36.790 1.00 81.75 154 HIS A N 1
ATOM 1207 C CA . HIS A 1 154 ? 20.737 -2.278 -35.803 1.00 81.75 154 HIS A CA 1
ATOM 1208 C C . HIS A 1 154 ? 20.167 -3.531 -35.124 1.00 81.75 154 HIS A C 1
ATOM 1210 O O . HIS A 1 154 ? 20.140 -3.588 -33.899 1.00 81.75 154 HIS A O 1
ATOM 1216 N N . ALA A 1 155 ? 19.811 -4.570 -35.888 1.00 82.94 155 ALA A N 1
ATOM 1217 C CA . ALA A 1 155 ? 19.328 -5.844 -35.355 1.00 82.94 155 ALA A CA 1
ATOM 1218 C C . ALA A 1 155 ? 20.361 -6.508 -34.431 1.00 82.94 155 ALA A C 1
ATOM 1220 O O . ALA A 1 155 ? 20.034 -6.886 -33.311 1.00 82.94 155 ALA A O 1
ATOM 1221 N N . ARG A 1 156 ? 21.636 -6.566 -34.841 1.00 87.19 156 ARG A N 1
ATOM 1222 C CA . ARG A 1 156 ? 22.726 -7.106 -34.007 1.00 87.19 156 ARG A CA 1
ATOM 1223 C C . ARG A 1 156 ? 22.914 -6.313 -32.712 1.00 87.19 156 ARG A C 1
ATOM 1225 O O . ARG A 1 156 ? 23.167 -6.909 -31.667 1.00 87.19 156 ARG A O 1
ATOM 1232 N N . LEU A 1 157 ? 22.836 -4.983 -32.770 1.00 88.50 157 LEU A N 1
ATOM 1233 C CA . LEU A 1 157 ? 22.937 -4.133 -31.580 1.00 88.50 157 LEU A CA 1
ATOM 1234 C C . LEU A 1 157 ? 21.732 -4.308 -30.654 1.00 88.50 157 LEU A C 1
ATOM 1236 O O . LEU A 1 157 ? 21.923 -4.376 -29.442 1.00 88.50 157 LEU A O 1
ATOM 1240 N N . LEU A 1 158 ? 20.529 -4.431 -31.216 1.00 90.19 158 LEU A N 1
ATOM 1241 C CA . LEU A 1 158 ? 19.301 -4.706 -30.477 1.00 90.19 158 LEU A CA 1
ATOM 1242 C C . LEU A 1 158 ? 19.406 -6.036 -29.733 1.00 90.19 158 LEU A C 1
ATOM 1244 O O . LEU A 1 158 ? 19.195 -6.055 -28.523 1.00 90.19 158 LEU A O 1
ATOM 1248 N N . THR A 1 159 ? 19.811 -7.120 -30.404 1.00 90.94 159 THR A N 1
ATOM 1249 C CA . THR A 1 159 ? 20.022 -8.426 -29.756 1.00 90.94 159 THR A CA 1
ATOM 1250 C C . THR A 1 159 ? 21.005 -8.303 -28.595 1.00 90.94 159 THR A C 1
ATOM 1252 O O . THR A 1 159 ? 20.684 -8.678 -27.472 1.00 90.94 159 THR A O 1
ATOM 1255 N N . LYS A 1 160 ? 22.161 -7.662 -28.820 1.00 92.00 160 LYS A N 1
ATOM 1256 C CA . LYS A 1 160 ? 23.161 -7.452 -27.764 1.00 92.00 160 LYS A CA 1
ATOM 1257 C C . LYS A 1 160 ? 22.632 -6.618 -26.594 1.00 92.00 160 LYS A C 1
ATOM 1259 O O . LYS A 1 160 ? 23.016 -6.872 -25.454 1.00 92.00 160 LYS A O 1
ATOM 1264 N N . GLN A 1 161 ? 21.796 -5.608 -26.850 1.00 92.88 161 GLN A N 1
ATOM 1265 C CA . GLN A 1 161 ? 21.172 -4.823 -25.783 1.00 92.88 161 GLN A CA 1
ATOM 1266 C C . GLN A 1 161 ? 20.160 -5.652 -24.991 1.00 92.88 161 GLN A C 1
ATOM 1268 O O . GLN A 1 161 ? 20.154 -5.563 -23.767 1.00 92.88 161 GLN A O 1
ATOM 1273 N N . LEU A 1 162 ? 19.343 -6.477 -25.647 1.00 94.25 162 LEU A N 1
ATOM 1274 C CA . LEU A 1 162 ? 18.397 -7.355 -24.957 1.00 94.25 162 LEU A CA 1
ATOM 1275 C C . LEU A 1 162 ? 19.116 -8.402 -24.099 1.00 94.25 162 LEU A C 1
ATOM 1277 O O . LEU A 1 162 ? 18.745 -8.581 -22.942 1.00 94.25 162 LEU A O 1
ATOM 1281 N N . ASP A 1 163 ? 20.189 -9.010 -24.605 1.00 93.88 163 ASP A N 1
ATOM 1282 C CA . ASP A 1 163 ? 21.021 -9.941 -23.831 1.00 93.88 163 ASP A CA 1
ATOM 1283 C C . ASP A 1 163 ? 21.661 -9.250 -22.619 1.00 93.88 163 ASP A C 1
ATOM 1285 O O . ASP A 1 163 ? 21.691 -9.797 -21.514 1.00 93.88 163 ASP A O 1
ATOM 1289 N N . ALA A 1 164 ? 22.133 -8.011 -22.799 1.00 92.88 164 ALA A N 1
ATOM 1290 C CA . ALA A 1 164 ? 22.663 -7.203 -21.708 1.00 92.88 164 ALA A CA 1
ATOM 1291 C C . ALA A 1 164 ? 21.596 -6.887 -20.650 1.00 92.88 164 ALA A C 1
ATOM 1293 O O . ALA A 1 164 ? 21.891 -6.962 -19.457 1.00 92.88 164 ALA A O 1
ATOM 1294 N N . LEU A 1 165 ? 20.369 -6.556 -21.068 1.00 94.88 165 LEU A N 1
ATOM 1295 C CA . LEU A 1 165 ? 19.250 -6.310 -20.160 1.00 94.88 165 LEU A CA 1
ATOM 1296 C C . LEU A 1 165 ? 18.845 -7.577 -19.403 1.00 94.88 165 LEU A C 1
ATOM 1298 O O . LEU A 1 165 ? 18.636 -7.483 -18.201 1.00 94.88 165 LEU A O 1
ATOM 1302 N N . HIS A 1 166 ? 18.798 -8.743 -20.053 1.00 95.69 166 HIS A N 1
ATOM 1303 C CA . HIS A 1 166 ? 18.518 -10.017 -19.380 1.00 95.69 166 HIS A CA 1
ATOM 1304 C C . HIS A 1 166 ? 19.583 -10.369 -18.339 1.00 95.69 166 HIS A C 1
ATOM 1306 O O . HIS A 1 166 ? 19.257 -10.762 -17.221 1.00 95.69 166 HIS A O 1
ATOM 1312 N N . TRP A 1 167 ? 20.860 -10.184 -18.676 1.00 95.75 167 TRP A N 1
ATOM 1313 C CA . TRP A 1 167 ? 21.947 -10.411 -17.725 1.00 95.75 167 TRP A CA 1
ATOM 1314 C C . TRP A 1 167 ? 21.883 -9.440 -16.534 1.00 95.75 167 TRP A C 1
ATOM 1316 O O . TRP A 1 167 ? 22.057 -9.856 -15.391 1.00 95.75 167 TRP A O 1
ATOM 1326 N N . LEU A 1 168 ? 21.596 -8.156 -16.781 1.00 95.19 168 LEU A N 1
ATOM 1327 C CA . LEU A 1 168 ? 21.415 -7.168 -15.713 1.00 95.19 168 LEU A CA 1
ATOM 1328 C C . LEU A 1 168 ? 20.181 -7.468 -14.853 1.00 95.19 168 LEU A C 1
ATOM 1330 O O . LEU A 1 168 ? 20.248 -7.306 -13.639 1.00 95.19 168 LEU A O 1
ATOM 1334 N N . GLU A 1 169 ? 19.076 -7.911 -15.451 1.00 95.69 169 GLU A N 1
ATOM 1335 C CA . GLU A 1 169 ? 17.850 -8.283 -14.735 1.00 95.69 169 GLU A CA 1
ATOM 1336 C C . GLU A 1 169 ? 18.142 -9.374 -13.704 1.00 95.69 169 GLU A C 1
ATOM 1338 O O . GLU A 1 169 ? 17.811 -9.204 -12.534 1.00 95.69 169 GLU A O 1
ATOM 1343 N N . ALA A 1 170 ? 18.874 -10.420 -14.094 1.00 94.75 170 ALA A N 1
ATOM 1344 C CA . ALA A 1 170 ? 19.302 -11.477 -13.178 1.00 94.75 170 ALA A CA 1
ATOM 1345 C C . ALA A 1 170 ? 20.247 -10.988 -12.060 1.00 94.75 170 ALA A C 1
ATOM 1347 O O . ALA A 1 170 ? 20.290 -11.589 -10.990 1.00 94.75 170 ALA A O 1
ATOM 1348 N N . LEU A 1 171 ? 21.010 -9.914 -12.297 1.00 93.31 171 LEU A N 1
ATOM 1349 C CA . LEU A 1 171 ? 22.016 -9.414 -11.358 1.00 93.31 171 LEU A CA 1
ATOM 1350 C C . LEU A 1 171 ? 21.454 -8.426 -10.326 1.00 93.31 171 LEU A C 1
ATOM 1352 O O . LEU A 1 171 ? 21.842 -8.473 -9.160 1.00 93.31 171 LEU A O 1
ATOM 1356 N N . ILE A 1 172 ? 20.610 -7.477 -10.750 1.00 92.62 172 ILE A N 1
ATOM 1357 C CA . ILE A 1 172 ? 20.218 -6.332 -9.907 1.00 92.62 172 ILE A CA 1
ATOM 1358 C C . ILE A 1 172 ? 18.711 -6.172 -9.700 1.00 92.62 172 ILE A C 1
ATOM 1360 O O . ILE A 1 172 ? 18.327 -5.330 -8.884 1.00 92.62 172 ILE A O 1
ATOM 1364 N N . ALA A 1 173 ? 17.853 -6.911 -10.415 1.00 92.12 173 ALA A N 1
ATOM 1365 C CA . ALA A 1 173 ? 16.415 -6.815 -10.184 1.00 92.12 173 ALA A CA 1
ATOM 1366 C C . ALA A 1 173 ? 16.081 -7.407 -8.812 1.00 92.12 173 ALA A C 1
ATOM 1368 O O . ALA A 1 173 ? 16.355 -8.571 -8.533 1.00 92.12 173 ALA A O 1
ATOM 1369 N N . GLN A 1 174 ? 15.480 -6.593 -7.950 1.00 89.81 174 GLN A N 1
ATOM 1370 C CA . GLN A 1 174 ? 15.030 -7.025 -6.631 1.00 89.81 174 GLN A CA 1
ATOM 1371 C C . GLN A 1 174 ? 13.512 -6.854 -6.536 1.00 89.81 174 GLN A C 1
ATOM 1373 O O . GLN A 1 174 ? 12.981 -5.853 -7.030 1.00 89.81 174 GLN A O 1
ATOM 1378 N N . PRO A 1 175 ? 12.795 -7.798 -5.911 1.00 90.88 175 PRO A N 1
ATOM 1379 C CA . PRO A 1 175 ? 11.403 -7.588 -5.562 1.00 90.88 175 PRO A CA 1
ATOM 1380 C C . PRO A 1 175 ? 11.294 -6.726 -4.288 1.00 90.88 175 PRO A C 1
ATOM 1382 O O . PRO A 1 175 ? 12.160 -6.817 -3.413 1.00 90.88 175 PRO A O 1
ATOM 1385 N N . PRO A 1 176 ? 10.248 -5.893 -4.150 1.00 93.19 176 PRO A N 1
ATOM 1386 C CA . PRO A 1 176 ? 10.022 -5.122 -2.936 1.00 93.19 176 PRO A CA 1
ATOM 1387 C C . PRO A 1 176 ? 9.557 -6.023 -1.793 1.00 93.19 176 PRO A C 1
ATOM 1389 O O . PRO A 1 176 ? 8.680 -6.874 -1.966 1.00 93.19 176 PRO A O 1
ATOM 1392 N N . LEU A 1 177 ? 10.127 -5.788 -0.614 1.00 94.75 177 LEU A N 1
ATOM 1393 C CA . LEU A 1 177 ? 9.772 -6.461 0.631 1.00 94.75 177 LEU A CA 1
ATOM 1394 C C . LEU A 1 177 ? 9.023 -5.508 1.568 1.00 94.75 177 LEU A C 1
ATOM 1396 O O . LEU A 1 177 ? 9.202 -4.290 1.522 1.00 94.75 177 LEU A O 1
ATOM 1400 N N . ALA A 1 178 ? 8.230 -6.056 2.492 1.00 94.06 178 ALA A N 1
ATOM 1401 C CA . ALA A 1 178 ? 7.474 -5.261 3.465 1.00 94.06 178 ALA A CA 1
ATOM 1402 C C . ALA A 1 178 ? 8.358 -4.332 4.326 1.00 94.06 178 ALA A C 1
ATOM 1404 O O . ALA A 1 178 ? 7.952 -3.220 4.668 1.00 94.06 178 ALA A O 1
ATOM 1405 N N . GLY A 1 179 ? 9.575 -4.769 4.665 1.00 94.12 179 GLY A N 1
ATOM 1406 C CA . GLY A 1 179 ? 10.520 -3.995 5.475 1.00 94.12 179 GLY A CA 1
ATOM 1407 C C . GLY A 1 179 ? 11.269 -2.893 4.720 1.00 94.12 179 GLY A C 1
ATOM 1408 O O . GLY A 1 179 ? 11.923 -2.068 5.357 1.00 94.12 179 GLY A O 1
ATOM 1409 N N . ASP A 1 180 ? 11.186 -2.854 3.387 1.00 93.88 180 ASP A N 1
ATOM 1410 C CA . ASP A 1 180 ? 11.934 -1.882 2.595 1.00 93.88 180 ASP A CA 1
ATOM 1411 C C . ASP A 1 180 ? 11.431 -0.450 2.805 1.00 93.88 180 ASP A C 1
ATOM 1413 O O . ASP A 1 180 ? 10.243 -0.193 3.030 1.00 93.88 180 ASP A O 1
ATOM 1417 N N . ALA A 1 181 ? 12.351 0.505 2.658 1.00 94.50 181 ALA A N 1
ATOM 1418 C CA . ALA A 1 181 ? 12.024 1.922 2.633 1.00 94.50 181 ALA A CA 1
ATOM 1419 C C . ALA A 1 181 ? 11.268 2.289 1.345 1.00 94.50 181 ALA A C 1
ATOM 1421 O O . ALA A 1 181 ? 11.660 1.899 0.246 1.00 94.50 181 ALA A O 1
ATOM 1422 N N . LEU A 1 182 ? 10.235 3.122 1.459 1.00 93.56 182 LEU A N 1
ATOM 1423 C CA . LEU A 1 182 ? 9.445 3.597 0.321 1.00 93.56 182 LEU A CA 1
ATOM 1424 C C . LEU A 1 182 ? 10.288 4.387 -0.683 1.00 93.56 182 LEU A C 1
ATOM 1426 O O . LEU A 1 182 ? 10.086 4.250 -1.888 1.00 93.56 182 LEU A O 1
ATOM 1430 N N . GLY A 1 183 ? 11.272 5.155 -0.207 1.00 91.75 183 GLY A N 1
ATOM 1431 C CA . GLY A 1 183 ? 12.230 5.863 -1.060 1.00 91.75 183 GLY A CA 1
ATOM 1432 C C . GLY A 1 183 ? 13.112 4.953 -1.924 1.00 91.75 183 GLY A C 1
ATOM 1433 O O . GLY A 1 183 ? 13.701 5.434 -2.888 1.00 91.75 183 GLY A O 1
ATOM 1434 N N . ALA A 1 184 ? 13.193 3.650 -1.627 1.00 92.31 184 ALA A N 1
ATOM 1435 C CA . ALA A 1 184 ? 13.886 2.700 -2.492 1.00 92.31 184 ALA A CA 1
ATOM 1436 C C . ALA A 1 184 ? 13.079 2.382 -3.763 1.00 92.31 184 ALA A C 1
ATOM 1438 O O . ALA A 1 184 ? 13.674 2.133 -4.806 1.00 92.31 184 ALA A O 1
ATOM 1439 N N . TRP A 1 185 ? 11.747 2.414 -3.693 1.00 92.56 185 TRP A N 1
ATOM 1440 C CA . TRP A 1 185 ? 10.875 1.876 -4.743 1.00 92.56 185 TRP A CA 1
ATOM 1441 C C . TRP A 1 185 ? 10.016 2.923 -5.444 1.00 92.56 185 TRP A C 1
ATOM 1443 O O . TRP A 1 185 ? 9.707 2.775 -6.621 1.00 92.56 185 TRP A O 1
ATOM 1453 N N . LEU A 1 186 ? 9.626 3.979 -4.735 1.00 92.00 186 LEU A N 1
ATOM 1454 C CA . LEU A 1 186 ? 8.751 5.018 -5.262 1.00 92.00 186 LEU A CA 1
ATOM 1455 C C . LEU A 1 186 ? 9.554 6.194 -5.825 1.00 92.00 186 LEU A C 1
ATOM 1457 O O . LEU A 1 186 ? 10.702 6.439 -5.445 1.00 92.00 186 LEU A O 1
ATOM 1461 N N . ASN A 1 187 ? 8.909 6.984 -6.686 1.00 89.19 187 ASN A N 1
ATOM 1462 C CA . ASN A 1 187 ? 9.442 8.271 -7.128 1.00 89.19 187 ASN A CA 1
ATOM 1463 C C . ASN A 1 187 ? 9.834 9.138 -5.902 1.00 89.19 187 ASN A C 1
ATOM 1465 O O . ASN A 1 187 ? 9.020 9.265 -4.978 1.00 89.19 187 ASN A O 1
ATOM 1469 N N . PRO A 1 188 ? 11.015 9.795 -5.898 1.00 89.44 188 PRO A N 1
ATOM 1470 C CA . PRO A 1 188 ? 11.496 10.610 -4.777 1.00 89.44 188 PRO A CA 1
ATOM 1471 C C . PRO A 1 188 ? 10.498 11.650 -4.263 1.00 89.44 188 PRO A C 1
ATOM 1473 O O . PRO A 1 188 ? 10.367 11.853 -3.056 1.00 89.44 188 PRO A O 1
ATOM 1476 N N . ALA A 1 189 ? 9.751 12.293 -5.164 1.00 88.81 189 ALA A N 1
ATOM 1477 C CA . ALA A 1 189 ? 8.728 13.248 -4.768 1.00 88.81 189 ALA A CA 1
ATOM 1478 C C . ALA A 1 189 ? 7.605 12.547 -3.996 1.00 88.81 189 ALA A C 1
ATOM 1480 O O . ALA A 1 189 ? 7.181 13.043 -2.958 1.00 88.81 189 ALA A O 1
ATOM 1481 N N . LEU A 1 190 ? 7.122 11.395 -4.469 1.00 90.88 190 LEU A N 1
ATOM 1482 C CA . LEU A 1 190 ? 6.047 10.643 -3.819 1.00 90.88 190 LEU A CA 1
ATOM 1483 C C . LEU A 1 190 ? 6.493 10.081 -2.462 1.00 90.88 190 LEU A C 1
ATOM 1485 O O . LEU A 1 190 ? 5.799 10.293 -1.467 1.00 90.88 190 LEU A O 1
ATOM 1489 N N . ALA A 1 191 ? 7.670 9.449 -2.419 1.00 92.88 191 ALA A N 1
ATOM 1490 C CA . ALA A 1 191 ? 8.280 8.937 -1.195 1.00 92.88 191 ALA A CA 1
ATOM 1491 C C . ALA A 1 191 ? 8.440 10.043 -0.145 1.00 92.88 191 ALA A C 1
ATOM 1493 O O . ALA A 1 191 ? 7.981 9.888 0.983 1.00 92.88 191 ALA A O 1
ATOM 1494 N N . GLY A 1 192 ? 8.953 11.214 -0.535 1.00 92.19 192 GLY A N 1
ATOM 1495 C CA . GLY A 1 192 ? 9.138 12.337 0.384 1.00 92.19 192 GLY A CA 1
ATOM 1496 C C . GLY A 1 192 ? 7.837 12.872 1.000 1.00 92.19 192 GLY A C 1
ATOM 1497 O O . GLY A 1 192 ? 7.857 13.388 2.116 1.00 92.19 192 GLY A O 1
ATOM 1498 N N . HIS A 1 193 ? 6.686 12.754 0.323 1.00 93.12 193 HIS A N 1
ATOM 1499 C CA . HIS A 1 193 ? 5.391 13.112 0.923 1.00 93.12 193 HIS A CA 1
ATOM 1500 C C . HIS A 1 193 ? 4.915 12.069 1.943 1.00 93.12 193 HIS A C 1
ATOM 1502 O O . HIS A 1 193 ? 4.337 12.446 2.964 1.00 93.12 193 HIS A O 1
ATOM 1508 N N . LEU A 1 194 ? 5.167 10.782 1.685 1.00 93.62 194 LEU A N 1
ATOM 1509 C CA . LEU A 1 194 ? 4.838 9.683 2.598 1.00 93.62 194 LEU A CA 1
ATOM 1510 C C . LEU A 1 194 ? 5.727 9.716 3.848 1.00 93.62 194 LEU A C 1
ATOM 1512 O O . LEU A 1 194 ? 5.216 9.658 4.966 1.00 93.62 194 LEU A O 1
ATOM 1516 N N . GLU A 1 195 ? 7.029 9.941 3.672 1.00 93.00 195 GLU A N 1
ATOM 1517 C CA . GLU A 1 195 ? 8.000 10.042 4.766 1.00 93.00 195 GLU A CA 1
ATOM 1518 C C . GLU A 1 195 ? 7.693 11.228 5.688 1.00 93.00 195 GLU A C 1
ATOM 1520 O O . GLU A 1 195 ? 7.706 11.086 6.910 1.00 93.00 195 GLU A O 1
ATOM 1525 N N . LYS A 1 196 ? 7.304 12.384 5.127 1.00 92.38 196 LYS A N 1
ATOM 1526 C CA . LYS A 1 196 ? 6.830 13.540 5.914 1.00 92.38 196 LYS A CA 1
ATOM 1527 C C . LYS A 1 196 ? 5.558 13.250 6.713 1.00 92.38 196 LYS A C 1
ATOM 1529 O O . LYS A 1 196 ? 5.303 13.929 7.703 1.00 92.38 196 LYS A O 1
ATOM 1534 N N . ALA A 1 197 ? 4.764 12.265 6.297 1.00 91.25 197 ALA A N 1
ATOM 1535 C CA . ALA A 1 197 ? 3.599 11.787 7.038 1.00 91.25 197 ALA A CA 1
ATOM 1536 C C . ALA A 1 197 ? 3.946 10.686 8.063 1.00 91.25 197 ALA A C 1
ATOM 1538 O O . ALA A 1 197 ? 3.034 10.119 8.665 1.00 91.25 197 ALA A O 1
ATOM 1539 N N . GLY A 1 198 ? 5.235 10.384 8.266 1.00 91.19 198 GLY A N 1
ATOM 1540 C CA . GLY A 1 198 ? 5.718 9.349 9.183 1.00 91.19 198 GLY A CA 1
ATOM 1541 C C . GLY A 1 198 ? 5.644 7.927 8.621 1.00 91.19 198 GLY A C 1
ATOM 1542 O O . GLY A 1 198 ? 5.800 6.973 9.376 1.00 91.19 198 GLY A O 1
ATOM 1543 N N . ILE A 1 199 ? 5.391 7.774 7.318 1.00 94.44 199 ILE A N 1
ATOM 1544 C CA . ILE A 1 199 ? 5.287 6.479 6.643 1.00 94.44 199 ILE A CA 1
ATOM 1545 C C . ILE A 1 199 ? 6.583 6.269 5.867 1.00 94.44 199 ILE A C 1
ATOM 1547 O O . ILE A 1 199 ? 6.808 6.914 4.846 1.00 94.44 199 ILE A O 1
ATOM 1551 N N . VAL A 1 200 ? 7.447 5.394 6.368 1.00 94.19 200 VAL A N 1
ATOM 1552 C CA . VAL A 1 200 ? 8.796 5.198 5.823 1.00 94.19 200 VAL A CA 1
ATOM 1553 C C . VAL A 1 200 ? 8.918 3.855 5.116 1.00 94.19 200 VAL A C 1
ATOM 1555 O O . VAL A 1 200 ? 9.636 3.770 4.124 1.00 94.19 200 VAL A O 1
ATOM 1558 N N . THR A 1 201 ? 8.213 2.821 5.580 1.00 96.38 201 THR A N 1
ATOM 1559 C CA . THR A 1 201 ? 8.306 1.465 5.015 1.00 96.38 201 THR A CA 1
ATOM 1560 C C . THR A 1 201 ? 7.055 1.041 4.251 1.00 96.38 201 THR A C 1
ATOM 1562 O O . THR A 1 201 ? 5.964 1.587 4.447 1.00 96.38 201 THR A O 1
ATOM 1565 N N . VAL A 1 202 ? 7.207 0.031 3.388 1.00 96.50 202 VAL A N 1
ATOM 1566 C CA . VAL A 1 202 ? 6.088 -0.592 2.659 1.00 96.50 202 VAL A CA 1
ATOM 1567 C C . VAL A 1 202 ? 5.051 -1.166 3.634 1.00 96.50 202 VAL A C 1
ATOM 1569 O O . VAL A 1 202 ? 3.857 -0.919 3.473 1.00 96.50 202 VAL A O 1
ATOM 1572 N N . ALA A 1 203 ? 5.490 -1.841 4.700 1.00 94.94 203 ALA A N 1
ATOM 1573 C CA . ALA A 1 203 ? 4.615 -2.372 5.745 1.00 94.94 203 ALA A CA 1
ATOM 1574 C C . ALA A 1 203 ? 3.770 -1.279 6.416 1.00 94.94 203 ALA A C 1
ATOM 1576 O O . ALA A 1 203 ? 2.556 -1.428 6.530 1.00 94.94 203 ALA A O 1
ATOM 1577 N N . GLN A 1 204 ? 4.386 -0.156 6.803 1.00 95.38 204 GLN A N 1
ATOM 1578 C CA . GLN A 1 204 ? 3.679 0.970 7.429 1.00 95.38 204 GLN A CA 1
ATOM 1579 C C . GLN A 1 204 ? 2.634 1.581 6.492 1.00 95.38 204 GLN A C 1
ATOM 1581 O O . GLN A 1 204 ? 1.562 2.007 6.928 1.00 95.38 204 GLN A O 1
ATOM 1586 N N . LEU A 1 205 ? 2.940 1.631 5.192 1.00 96.31 205 LEU A N 1
ATOM 1587 C CA . LEU A 1 205 ? 1.999 2.107 4.189 1.00 96.31 205 LEU A CA 1
ATOM 1588 C C . LEU A 1 205 ? 0.785 1.179 4.093 1.00 96.31 205 LEU A C 1
ATOM 1590 O O . LEU A 1 205 ? -0.343 1.664 4.165 1.00 96.31 205 LEU A O 1
ATOM 1594 N N . ILE A 1 206 ? 1.001 -0.135 3.994 1.00 96.25 206 ILE A N 1
ATOM 1595 C CA . ILE A 1 206 ? -0.084 -1.126 3.924 1.00 96.25 206 ILE A CA 1
ATOM 1596 C C . ILE A 1 206 ? -0.912 -1.132 5.211 1.00 96.25 206 ILE A C 1
ATOM 1598 O O . ILE A 1 206 ? -2.141 -1.130 5.146 1.00 96.25 206 ILE A O 1
ATOM 1602 N N . GLU A 1 207 ? -0.273 -1.066 6.379 1.00 93.31 207 GLU A N 1
ATOM 1603 C CA . GLU A 1 207 ? -0.959 -0.982 7.671 1.00 93.31 207 GLU A CA 1
ATOM 1604 C C . GLU A 1 207 ? -1.873 0.244 7.730 1.00 93.31 207 GLU A C 1
ATOM 1606 O O . GLU A 1 207 ? -3.049 0.140 8.083 1.00 93.31 207 GLU A O 1
ATOM 1611 N N . ARG A 1 208 ? -1.374 1.409 7.303 1.00 93.81 208 ARG A N 1
ATOM 1612 C CA . ARG A 1 208 ? -2.183 2.626 7.226 1.00 93.81 208 ARG A CA 1
ATOM 1613 C C . ARG A 1 208 ? -3.338 2.483 6.237 1.00 93.81 208 ARG A C 1
ATOM 1615 O O . ARG A 1 208 ? -4.454 2.904 6.549 1.00 93.81 208 ARG A O 1
ATOM 1622 N N . ILE A 1 209 ? -3.072 1.941 5.049 1.00 94.56 209 ILE A N 1
ATOM 1623 C CA . ILE A 1 209 ? -4.074 1.727 4.000 1.00 94.56 209 ILE A CA 1
ATOM 1624 C C . ILE A 1 209 ? -5.204 0.846 4.536 1.00 94.56 209 ILE A C 1
ATOM 1626 O O . ILE A 1 209 ? -6.369 1.236 4.471 1.00 94.56 209 ILE A O 1
ATOM 1630 N N . ASN A 1 210 ? -4.865 -0.291 5.139 1.00 91.75 210 ASN A N 1
ATOM 1631 C CA . ASN A 1 210 ? -5.835 -1.232 5.684 1.00 91.75 210 ASN A CA 1
ATOM 1632 C C . ASN A 1 210 ? -6.541 -0.686 6.934 1.00 91.75 210 ASN A C 1
ATOM 1634 O O . ASN A 1 210 ? -7.744 -0.890 7.089 1.00 91.75 210 ASN A O 1
ATOM 1638 N N . GLY A 1 211 ? -5.840 0.048 7.799 1.00 87.44 211 GLY A N 1
ATOM 1639 C CA . GLY A 1 211 ? -6.408 0.614 9.023 1.00 87.44 211 GLY A CA 1
ATOM 1640 C C . GLY A 1 211 ? -7.385 1.766 8.772 1.00 87.44 211 GLY A C 1
ATOM 1641 O O . GLY A 1 211 ? -8.434 1.841 9.410 1.00 87.44 211 GLY A O 1
ATOM 1642 N N . VAL A 1 212 ? -7.072 2.664 7.830 1.00 88.75 212 VAL A N 1
ATOM 1643 C CA . VAL A 1 212 ? -7.929 3.822 7.508 1.00 88.75 212 VAL A CA 1
ATOM 1644 C C . VAL A 1 212 ? -8.951 3.497 6.409 1.00 88.75 212 VAL A C 1
ATOM 1646 O O . VAL A 1 212 ? -10.036 4.084 6.375 1.00 88.75 212 VAL A O 1
ATOM 1649 N N . GLY A 1 213 ? -8.633 2.568 5.505 1.00 90.25 213 GLY A N 1
ATOM 1650 C CA . GLY A 1 213 ? -9.479 2.188 4.376 1.00 90.25 213 GLY A CA 1
ATOM 1651 C C . GLY A 1 213 ? -9.539 3.269 3.294 1.00 90.25 213 GLY A C 1
ATOM 1652 O O . GLY A 1 213 ? -8.566 3.975 3.037 1.00 90.25 213 GLY A O 1
ATOM 1653 N N . PHE A 1 214 ? -10.714 3.453 2.689 1.00 88.81 214 PHE A N 1
ATOM 1654 C CA . PHE A 1 214 ? -10.952 4.332 1.531 1.00 88.81 214 PHE A CA 1
ATOM 1655 C C . PHE A 1 214 ? -10.384 5.759 1.607 1.00 88.81 214 PHE A C 1
ATOM 1657 O O . PHE A 1 214 ? -10.135 6.375 0.577 1.00 88.81 214 PHE A O 1
ATOM 1664 N N . ARG A 1 215 ? -10.188 6.321 2.806 1.00 90.62 215 ARG A N 1
ATOM 1665 C CA . ARG A 1 215 ? -9.716 7.705 2.996 1.00 90.62 215 ARG A CA 1
ATOM 1666 C C . ARG A 1 215 ? -8.267 7.806 3.481 1.00 90.62 215 ARG A C 1
ATOM 1668 O O . ARG A 1 215 ? -7.873 8.875 3.944 1.00 90.62 215 ARG A O 1
ATOM 1675 N N . TRP A 1 216 ? -7.475 6.736 3.389 1.00 92.44 216 TRP A N 1
ATOM 1676 C CA . TRP A 1 216 ? -6.106 6.671 3.926 1.00 92.44 216 TRP A CA 1
ATOM 1677 C C . TRP A 1 216 ? -5.180 7.802 3.443 1.00 92.44 216 TRP A C 1
ATOM 1679 O O . TRP A 1 216 ? -4.336 8.292 4.204 1.00 92.44 216 TRP A O 1
ATOM 1689 N N . MET A 1 217 ? -5.389 8.255 2.204 1.00 93.25 217 MET A N 1
ATOM 1690 C CA . MET A 1 217 ? -4.653 9.341 1.555 1.00 93.25 217 MET A CA 1
ATOM 1691 C C . MET A 1 217 ? -5.071 10.739 2.032 1.00 93.25 217 MET A C 1
ATOM 1693 O O . MET A 1 217 ? -4.320 11.691 1.859 1.00 93.25 217 MET A O 1
ATOM 1697 N N . GLY A 1 218 ? -6.246 10.891 2.654 1.00 88.25 218 GLY A N 1
ATOM 1698 C CA . GLY A 1 218 ? -6.855 12.200 2.919 1.00 88.25 218 GLY A CA 1
ATOM 1699 C C . GLY A 1 218 ? -6.060 13.111 3.860 1.00 88.25 218 GLY A C 1
ATOM 1700 O O . GLY A 1 218 ? -6.202 14.326 3.788 1.00 88.25 218 GLY A O 1
ATOM 1701 N N . ALA A 1 219 ? -5.214 12.542 4.721 1.00 83.69 219 ALA A N 1
ATOM 1702 C CA . ALA A 1 219 ? -4.347 13.303 5.624 1.00 83.69 219 ALA A CA 1
ATOM 1703 C C . ALA A 1 219 ? -2.920 13.514 5.076 1.00 83.69 219 ALA A C 1
ATOM 1705 O O . ALA A 1 219 ? -2.092 14.108 5.762 1.00 83.69 219 ALA A O 1
ATOM 1706 N N . ILE A 1 220 ? -2.613 13.032 3.865 1.00 90.12 220 ILE A N 1
ATOM 1707 C CA . ILE A 1 220 ? -1.274 13.115 3.271 1.00 90.12 220 ILE A CA 1
ATOM 1708 C C . ILE A 1 220 ? -1.262 14.214 2.207 1.00 90.12 220 ILE A C 1
ATOM 1710 O O . ILE A 1 220 ? -1.928 14.126 1.174 1.00 90.12 220 ILE A O 1
ATOM 1714 N N . LYS A 1 221 ? -0.486 15.274 2.451 1.00 88.62 221 LYS A N 1
ATOM 1715 C CA . LYS A 1 221 ? -0.376 16.408 1.525 1.00 88.62 221 LYS A CA 1
ATOM 1716 C C . LYS A 1 221 ? 0.134 15.935 0.154 1.00 88.62 221 LYS A C 1
ATOM 1718 O O . LYS A 1 221 ? 1.085 15.168 0.075 1.00 88.62 221 LYS A O 1
ATOM 1723 N N . ALA A 1 222 ? -0.478 16.448 -0.917 1.00 88.44 222 ALA A N 1
ATOM 1724 C CA . ALA A 1 222 ? -0.113 16.208 -2.321 1.00 88.44 222 ALA A CA 1
ATOM 1725 C C . ALA A 1 222 ? -0.295 14.771 -2.860 1.00 88.44 222 ALA A C 1
ATOM 1727 O O . ALA A 1 222 ? 0.111 14.497 -3.999 1.00 88.44 222 ALA A O 1
ATOM 1728 N N . ILE A 1 223 ? -0.958 13.884 -2.107 1.00 91.62 223 ILE A N 1
ATOM 1729 C CA . ILE A 1 223 ? -1.408 12.570 -2.585 1.00 91.62 223 ILE A CA 1
ATOM 1730 C C . ILE A 1 223 ? -2.920 12.615 -2.819 1.00 91.62 223 ILE A C 1
ATOM 1732 O O . ILE A 1 223 ? -3.725 12.445 -1.909 1.00 91.62 223 ILE A O 1
ATOM 1736 N N . GLY A 1 224 ? -3.297 12.882 -4.070 1.00 89.75 224 GLY A N 1
ATOM 1737 C CA . GLY A 1 224 ? -4.684 12.805 -4.526 1.00 89.75 224 GLY A CA 1
ATOM 1738 C C . GLY A 1 224 ? -5.093 11.386 -4.927 1.00 89.75 224 GLY A C 1
ATOM 1739 O O . GLY A 1 224 ? -4.275 10.465 -4.935 1.00 89.75 224 GLY A O 1
ATOM 1740 N N . ARG A 1 225 ? -6.356 11.233 -5.333 1.00 90.19 225 ARG A N 1
ATOM 1741 C CA . ARG A 1 225 ? -6.956 9.943 -5.705 1.00 90.19 225 ARG A CA 1
ATOM 1742 C C . ARG A 1 225 ? -6.167 9.190 -6.782 1.00 90.19 225 ARG A C 1
ATOM 1744 O O . ARG A 1 225 ? -5.810 8.045 -6.555 1.00 90.19 225 ARG A O 1
ATOM 1751 N N . ALA A 1 226 ? -5.787 9.856 -7.873 1.00 89.50 226 ALA A N 1
ATOM 1752 C CA . ALA A 1 226 ? -5.029 9.222 -8.957 1.00 89.50 226 ALA A CA 1
ATOM 1753 C C . ALA A 1 226 ? -3.646 8.700 -8.513 1.00 89.50 226 ALA A C 1
ATOM 1755 O O . ALA A 1 226 ? -3.197 7.651 -8.964 1.00 89.50 226 ALA A O 1
ATOM 1756 N N . LYS A 1 227 ? -2.958 9.411 -7.605 1.00 91.56 227 LYS A N 1
ATOM 1757 C CA . LYS A 1 227 ? -1.679 8.942 -7.042 1.00 91.56 227 LYS A CA 1
ATOM 1758 C C . LYS A 1 227 ? -1.889 7.782 -6.073 1.00 91.56 227 LYS A C 1
ATOM 1760 O O . LYS A 1 227 ? -1.096 6.850 -6.074 1.00 91.56 227 LYS A O 1
ATOM 1765 N N . ALA A 1 228 ? -2.946 7.841 -5.265 1.00 93.12 228 ALA A N 1
ATOM 1766 C CA . ALA A 1 228 ? -3.311 6.757 -4.363 1.00 93.12 228 ALA A CA 1
ATOM 1767 C C . ALA A 1 228 ? -3.662 5.477 -5.135 1.00 93.12 228 ALA A C 1
ATOM 1769 O O . ALA A 1 228 ? -3.179 4.417 -4.768 1.00 93.12 228 ALA A O 1
ATOM 1770 N N . GLU A 1 229 ? -4.424 5.579 -6.226 1.00 92.19 229 GLU A N 1
ATOM 1771 C CA . GLU A 1 229 ? -4.743 4.447 -7.107 1.00 92.19 229 GLU A CA 1
ATOM 1772 C C . GLU A 1 229 ? -3.467 3.815 -7.681 1.00 92.19 229 GLU A C 1
ATOM 1774 O O . GLU A 1 229 ? -3.289 2.613 -7.558 1.00 92.19 229 GLU A O 1
ATOM 1779 N N . ARG A 1 230 ? -2.502 4.613 -8.161 1.00 92.75 230 ARG A N 1
ATOM 1780 C CA . ARG A 1 230 ? -1.198 4.088 -8.623 1.00 92.75 230 ARG A CA 1
ATOM 1781 C C . ARG A 1 230 ? -0.418 3.357 -7.532 1.00 92.75 230 ARG A C 1
ATOM 1783 O O . ARG A 1 230 ? 0.239 2.366 -7.825 1.00 92.75 230 ARG A O 1
ATOM 1790 N N . ILE A 1 231 ? -0.458 3.861 -6.297 1.00 94.94 231 ILE A N 1
ATOM 1791 C CA . ILE A 1 231 ? 0.171 3.194 -5.150 1.00 94.94 231 ILE A CA 1
ATOM 1792 C C . ILE A 1 231 ? -0.512 1.850 -4.884 1.00 94.94 231 ILE A C 1
ATOM 1794 O O . ILE A 1 231 ? 0.180 0.866 -4.658 1.00 94.94 231 ILE A O 1
ATOM 1798 N N . LEU A 1 232 ? -1.847 1.805 -4.910 1.00 94.88 232 LEU A N 1
ATOM 1799 C CA . LEU A 1 232 ? -2.603 0.571 -4.689 1.00 94.88 232 LEU A CA 1
ATOM 1800 C C . LEU A 1 232 ? -2.330 -0.458 -5.792 1.00 94.88 232 LEU A C 1
ATOM 1802 O O . LEU A 1 232 ? -2.074 -1.609 -5.462 1.00 94.88 232 LEU A O 1
ATOM 1806 N N . ASP A 1 233 ? -2.309 -0.032 -7.058 1.00 92.62 233 ASP A N 1
ATOM 1807 C CA . ASP A 1 233 ? -1.952 -0.889 -8.195 1.00 92.62 233 ASP A CA 1
ATOM 1808 C C . ASP A 1 233 ? -0.543 -1.475 -8.005 1.00 92.62 233 ASP A C 1
ATOM 1810 O O . ASP A 1 233 ? -0.356 -2.684 -8.070 1.00 92.62 233 ASP A O 1
ATOM 1814 N N . TRP A 1 234 ? 0.445 -0.628 -7.682 1.00 94.12 234 TRP A N 1
ATOM 1815 C CA . TRP A 1 234 ? 1.823 -1.073 -7.458 1.00 94.12 234 TRP A CA 1
ATOM 1816 C C . TRP A 1 234 ? 1.942 -2.062 -6.292 1.00 94.12 234 TRP A C 1
ATOM 1818 O O . TRP A 1 234 ? 2.685 -3.034 -6.390 1.00 94.12 234 TRP A O 1
ATOM 1828 N N . LEU A 1 235 ? 1.220 -1.832 -5.193 1.00 95.19 235 LEU A N 1
ATOM 1829 C CA . LEU A 1 235 ? 1.200 -2.747 -4.051 1.00 95.19 235 LEU A CA 1
ATOM 1830 C C . LEU A 1 235 ? 0.560 -4.093 -4.414 1.00 95.19 235 LEU A C 1
ATOM 1832 O O . LEU A 1 235 ? 1.074 -5.124 -3.993 1.00 95.19 235 LEU A O 1
ATOM 1836 N N . ALA A 1 236 ? -0.519 -4.085 -5.202 1.00 93.25 236 ALA A N 1
ATOM 1837 C CA . ALA A 1 236 ? -1.177 -5.300 -5.675 1.00 93.25 236 ALA A CA 1
ATOM 1838 C C . ALA A 1 236 ? -0.271 -6.106 -6.623 1.00 93.25 236 ALA A C 1
ATOM 1840 O O . ALA A 1 236 ? -0.122 -7.313 -6.450 1.00 93.25 236 ALA A O 1
ATOM 1841 N N . ASP A 1 237 ? 0.416 -5.436 -7.556 1.00 91.62 237 ASP A N 1
ATOM 1842 C CA . ASP A 1 237 ? 1.361 -6.070 -8.487 1.00 91.62 237 ASP A CA 1
ATOM 1843 C C . ASP A 1 237 ? 2.526 -6.779 -7.768 1.00 91.62 237 ASP A C 1
ATOM 1845 O O . ASP A 1 237 ? 3.120 -7.711 -8.311 1.00 91.62 237 ASP A O 1
ATOM 1849 N N . HIS A 1 238 ? 2.857 -6.350 -6.546 1.00 93.69 238 HIS A N 1
ATOM 1850 C CA . HIS A 1 238 ? 3.958 -6.898 -5.750 1.00 93.69 238 HIS A CA 1
ATOM 1851 C C . HIS A 1 238 ? 3.494 -7.598 -4.459 1.00 93.69 238 HIS A C 1
ATOM 1853 O O . HIS A 1 238 ? 4.310 -7.863 -3.574 1.00 93.69 238 HIS A O 1
ATOM 1859 N N . GLU A 1 239 ? 2.208 -7.942 -4.337 1.00 94.12 239 GLU A N 1
ATOM 1860 C CA . GLU A 1 239 ? 1.649 -8.568 -3.129 1.00 94.12 239 GLU A CA 1
ATOM 1861 C C . GLU A 1 239 ? 2.397 -9.857 -2.751 1.00 94.12 239 GLU A C 1
ATOM 1863 O O . GLU A 1 239 ? 2.739 -10.061 -1.584 1.00 94.12 239 GLU A O 1
ATOM 1868 N N . ALA A 1 240 ? 2.729 -10.683 -3.748 1.00 93.88 240 ALA A N 1
ATOM 1869 C CA . ALA A 1 240 ? 3.417 -11.957 -3.550 1.00 93.88 240 ALA A CA 1
ATOM 1870 C C . ALA A 1 240 ? 4.807 -11.806 -2.906 1.00 93.88 240 ALA A C 1
ATOM 1872 O O . ALA A 1 240 ? 5.197 -12.653 -2.105 1.00 93.88 240 ALA A O 1
ATOM 1873 N N . SER A 1 241 ? 5.554 -10.743 -3.229 1.00 94.31 241 SER A N 1
ATOM 1874 C CA . SER A 1 241 ? 6.882 -10.516 -2.645 1.00 94.31 241 SER A CA 1
ATOM 1875 C C . SER A 1 241 ? 6.836 -9.748 -1.332 1.00 94.31 241 SER A C 1
ATOM 1877 O O . SER A 1 241 ? 7.654 -9.981 -0.446 1.00 94.31 241 SER A O 1
ATOM 1879 N N . ILE A 1 242 ? 5.880 -8.829 -1.196 1.00 95.81 242 ILE A N 1
ATOM 1880 C CA . ILE A 1 242 ? 5.701 -8.049 0.026 1.00 95.81 242 ILE A CA 1
ATOM 1881 C C . ILE A 1 242 ? 5.162 -8.946 1.151 1.00 95.81 242 ILE A C 1
ATOM 1883 O O . ILE A 1 242 ? 5.536 -8.760 2.308 1.00 95.81 242 ILE A O 1
ATOM 1887 N N . GLY A 1 243 ? 4.294 -9.910 0.826 1.00 94.06 243 GLY A N 1
ATOM 1888 C CA . GLY A 1 243 ? 3.675 -10.824 1.790 1.00 94.06 243 GLY A CA 1
ATOM 1889 C C . GLY A 1 243 ? 2.556 -10.188 2.624 1.00 94.06 243 GLY A C 1
ATOM 1890 O O . GLY A 1 243 ? 2.138 -10.759 3.631 1.00 94.06 243 GLY A O 1
ATOM 1891 N N . LEU A 1 244 ? 2.073 -9.004 2.234 1.00 92.81 244 LEU A N 1
ATOM 1892 C CA . LEU A 1 244 ? 0.977 -8.288 2.888 1.00 92.81 244 LEU A CA 1
ATOM 1893 C C . LEU A 1 244 ? -0.054 -7.855 1.844 1.00 92.81 244 LEU A C 1
ATOM 1895 O O . LEU A 1 244 ? 0.289 -7.177 0.879 1.00 92.81 244 LEU A O 1
ATOM 1899 N N . ALA A 1 245 ? -1.318 -8.197 2.086 1.00 92.62 245 ALA A N 1
ATOM 1900 C CA . ALA A 1 245 ? -2.421 -7.911 1.176 1.00 92.62 245 ALA A CA 1
ATOM 1901 C C . ALA A 1 245 ? -3.149 -6.604 1.521 1.00 92.62 245 ALA A C 1
ATOM 1903 O O . ALA A 1 245 ? -3.270 -6.210 2.690 1.00 92.62 245 ALA A O 1
ATOM 1904 N N . ILE A 1 246 ? -3.706 -5.956 0.498 1.00 92.81 246 ILE A N 1
ATOM 1905 C CA . ILE A 1 246 ? -4.647 -4.844 0.665 1.00 92.81 246 ILE A CA 1
ATOM 1906 C C . ILE A 1 246 ? -6.055 -5.418 0.862 1.00 92.81 246 ILE A C 1
ATOM 1908 O O . ILE A 1 246 ? -6.532 -6.227 0.072 1.00 92.81 246 ILE A O 1
ATOM 1912 N N . GLY A 1 247 ? -6.750 -4.980 1.912 1.00 88.00 247 GLY A N 1
ATOM 1913 C CA . GLY A 1 247 ? -8.114 -5.423 2.194 1.00 88.00 247 GLY A CA 1
ATOM 1914 C C . GLY A 1 247 ? -9.130 -4.924 1.159 1.00 88.00 247 GLY A C 1
ATOM 1915 O O . GLY A 1 247 ? -9.051 -3.792 0.675 1.00 88.00 247 GLY A O 1
ATOM 1916 N N . SER A 1 248 ? -10.152 -5.735 0.871 1.00 86.25 248 SER A N 1
ATOM 1917 C CA . SER A 1 248 ? -11.219 -5.413 -0.096 1.00 86.25 248 SER A CA 1
ATOM 1918 C C . SER A 1 248 ? -12.003 -4.133 0.240 1.00 86.25 248 SER A C 1
ATOM 1920 O O . SER A 1 248 ? -12.576 -3.486 -0.640 1.00 86.25 248 SER A O 1
ATOM 1922 N N . HIS A 1 249 ? -11.993 -3.713 1.508 1.00 86.69 249 HIS A N 1
ATOM 1923 C CA . HIS A 1 249 ? -12.663 -2.508 2.002 1.00 86.69 249 HIS A CA 1
ATOM 1924 C C . HIS A 1 249 ? -11.969 -1.195 1.611 1.00 86.69 249 HIS A C 1
ATOM 1926 O O . HIS A 1 249 ? -12.549 -0.123 1.780 1.00 86.69 249 HIS A O 1
ATOM 1932 N N . VAL A 1 250 ? -10.733 -1.243 1.112 1.00 89.25 250 VAL A N 1
ATOM 1933 C CA . VAL A 1 250 ? -9.938 -0.046 0.796 1.00 89.25 250 VAL A CA 1
ATOM 1934 C C . VAL A 1 250 ? -10.458 0.664 -0.457 1.00 89.25 250 VAL A C 1
ATOM 1936 O O . VAL A 1 250 ? -10.461 1.892 -0.506 1.00 89.25 250 VAL A O 1
ATOM 1939 N N . GLY A 1 251 ? -10.945 -0.076 -1.456 1.00 83.94 251 GLY A N 1
ATOM 1940 C CA . GLY A 1 251 ? -11.365 0.490 -2.745 1.00 83.94 251 GLY A CA 1
ATOM 1941 C C . GLY A 1 251 ? -12.754 1.137 -2.755 1.00 83.94 251 GLY A C 1
ATOM 1942 O O . GLY A 1 251 ? -13.110 1.817 -3.718 1.00 83.94 251 GLY A O 1
ATOM 1943 N N . ARG A 1 252 ? -13.562 0.946 -1.704 1.00 86.06 252 ARG A N 1
ATOM 1944 C CA . ARG A 1 252 ? -14.980 1.338 -1.689 1.00 86.06 252 ARG A CA 1
ATOM 1945 C C . ARG A 1 252 ? -15.304 2.223 -0.488 1.00 86.06 252 ARG A C 1
ATOM 1947 O O . ARG A 1 252 ? -14.813 1.975 0.612 1.00 86.06 252 ARG A O 1
ATOM 1954 N N . PRO A 1 253 ? -16.167 3.242 -0.650 1.00 86.50 253 PRO A N 1
ATOM 1955 C CA . PRO A 1 253 ? -16.642 4.006 0.493 1.00 86.50 253 PRO A CA 1
ATOM 1956 C C . PRO A 1 253 ? -17.392 3.081 1.455 1.00 86.50 253 PRO A C 1
ATOM 1958 O O . PRO A 1 253 ? -18.099 2.169 1.028 1.00 86.50 253 PRO A O 1
ATOM 1961 N N . ARG A 1 254 ? -17.299 3.357 2.762 1.00 83.69 254 ARG A N 1
ATOM 1962 C CA . ARG A 1 254 ? -17.923 2.529 3.810 1.00 83.69 254 ARG A CA 1
ATOM 1963 C C . ARG A 1 254 ? -19.423 2.292 3.589 1.00 83.69 254 ARG A C 1
ATOM 1965 O O . ARG A 1 254 ? -19.919 1.234 3.939 1.00 83.69 254 ARG A O 1
ATOM 1972 N N . SER A 1 255 ? -20.135 3.255 3.003 1.00 83.94 255 SER A N 1
ATOM 1973 C CA . SER A 1 255 ? -21.567 3.144 2.689 1.00 83.94 255 SER A CA 1
ATOM 1974 C C . SER A 1 255 ? -21.896 2.133 1.588 1.00 83.94 255 SER A C 1
ATOM 1976 O O . SER A 1 255 ? -23.053 1.760 1.452 1.00 83.94 255 SER A O 1
ATOM 1978 N N . ALA A 1 256 ? -20.911 1.730 0.784 1.00 85.75 256 ALA A N 1
ATOM 1979 C CA . ALA A 1 256 ? -21.077 0.773 -0.304 1.00 85.75 256 ALA A CA 1
ATOM 1980 C C . ALA A 1 256 ? -20.617 -0.644 0.069 1.00 85.75 256 ALA A C 1
ATOM 1982 O O . ALA A 1 256 ? -20.691 -1.521 -0.786 1.00 85.75 256 ALA A O 1
ATOM 1983 N N . LEU A 1 257 ? -20.112 -0.860 1.287 1.00 83.94 257 LEU A N 1
ATOM 1984 C CA . LEU A 1 257 ? -19.649 -2.163 1.767 1.00 83.94 257 LEU A CA 1
ATOM 1985 C C . LEU A 1 257 ? -20.772 -2.889 2.505 1.00 83.94 257 LEU A C 1
ATOM 1987 O O . LEU A 1 257 ? -21.526 -2.270 3.262 1.00 83.94 257 LEU A O 1
ATOM 1991 N N . ALA A 1 258 ? -20.870 -4.200 2.300 1.00 82.56 258 ALA A N 1
ATOM 1992 C CA . ALA A 1 258 ? -21.820 -5.026 3.026 1.00 82.56 258 ALA A CA 1
ATOM 1993 C C . ALA A 1 258 ? -21.418 -5.126 4.513 1.00 82.56 258 ALA A C 1
ATOM 1995 O O . ALA A 1 258 ? -20.223 -5.112 4.831 1.00 82.56 258 ALA A O 1
ATOM 1996 N N . PRO A 1 259 ? -22.380 -5.275 5.445 1.00 77.06 259 PRO A N 1
ATOM 1997 C CA . PRO A 1 259 ? -22.074 -5.440 6.865 1.00 77.06 259 PRO A CA 1
ATOM 1998 C C . PRO A 1 259 ? -21.087 -6.581 7.136 1.00 77.06 259 PRO A C 1
ATOM 2000 O O . PRO A 1 259 ? -20.132 -6.376 7.875 1.00 77.06 259 PRO A O 1
ATOM 2003 N N . ALA A 1 260 ? -21.250 -7.728 6.469 1.00 78.06 260 ALA A N 1
ATOM 2004 C CA . ALA A 1 260 ? -20.357 -8.880 6.610 1.00 78.06 260 ALA A CA 1
ATOM 2005 C C . ALA A 1 260 ? -18.913 -8.592 6.153 1.00 78.06 260 ALA A C 1
ATOM 2007 O O . ALA A 1 260 ? -17.965 -9.049 6.787 1.00 78.06 260 ALA A O 1
ATOM 2008 N N . GLU A 1 261 ? -18.726 -7.793 5.095 1.00 79.50 261 GLU A N 1
ATOM 2009 C CA . GLU A 1 261 ? -17.389 -7.388 4.640 1.00 79.50 261 GLU A CA 1
ATOM 2010 C C . GLU A 1 261 ? -16.704 -6.523 5.700 1.00 79.50 261 GLU A C 1
ATOM 2012 O O . GLU A 1 261 ? -15.558 -6.776 6.058 1.00 79.50 261 GLU A O 1
ATOM 2017 N N . LEU A 1 262 ? -17.422 -5.535 6.251 1.00 78.94 262 LEU A N 1
ATOM 2018 C CA . LEU A 1 262 ? -16.920 -4.679 7.331 1.00 78.94 262 LEU A CA 1
ATOM 2019 C C . LEU A 1 262 ? -16.613 -5.474 8.603 1.00 78.94 262 LEU A C 1
ATOM 2021 O O . LEU A 1 262 ? -15.645 -5.173 9.302 1.00 78.94 262 LEU A O 1
ATOM 2025 N N . ASP A 1 263 ? -17.438 -6.475 8.890 1.00 78.69 263 ASP A N 1
ATOM 2026 C CA . ASP A 1 263 ? -17.318 -7.355 10.044 1.00 78.69 263 ASP A CA 1
ATOM 2027 C C . ASP A 1 263 ? -16.066 -8.246 9.974 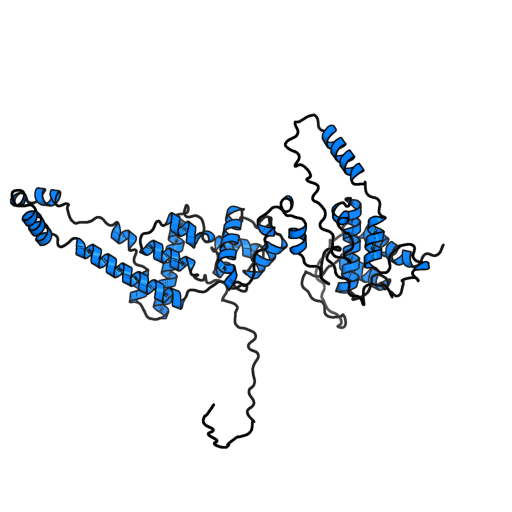1.00 78.69 263 ASP A C 1
ATOM 2029 O O . ASP A 1 263 ? -15.417 -8.496 10.995 1.00 78.69 263 ASP A O 1
ATOM 2033 N N . ALA A 1 264 ? -15.686 -8.657 8.760 1.00 81.50 264 ALA A N 1
ATOM 2034 C CA . ALA A 1 264 ? -14.501 -9.462 8.487 1.00 81.50 264 ALA A CA 1
ATOM 2035 C C . ALA A 1 264 ? -13.182 -8.671 8.570 1.00 81.50 264 ALA A C 1
ATOM 2037 O O . ALA A 1 264 ? -12.148 -9.268 8.884 1.00 81.50 264 ALA A O 1
ATOM 2038 N N . VAL A 1 265 ? -13.200 -7.346 8.341 1.00 81.75 265 VAL A N 1
ATOM 2039 C CA . VAL A 1 265 ? -11.992 -6.490 8.417 1.00 81.75 265 VAL A CA 1
ATOM 2040 C C . VAL A 1 265 ? -11.338 -6.575 9.797 1.00 81.75 265 VAL A C 1
ATOM 2042 O O . VAL A 1 265 ? -10.115 -6.631 9.914 1.00 81.75 265 VAL A O 1
ATOM 2045 N N . VAL A 1 266 ? -12.150 -6.585 10.857 1.00 82.38 266 VAL A N 1
ATOM 2046 C CA . VAL A 1 266 ? -11.677 -6.640 12.242 1.00 82.38 266 VAL A CA 1
ATOM 2047 C C . VAL A 1 266 ? -12.207 -7.901 12.907 1.00 82.38 266 VAL A C 1
ATOM 2049 O O . VAL A 1 266 ? -13.349 -7.960 13.364 1.00 82.38 266 VAL A O 1
ATOM 2052 N N . ARG A 1 267 ? -11.343 -8.915 13.004 1.00 84.69 267 ARG A N 1
ATOM 2053 C CA . ARG A 1 267 ? -11.682 -10.164 13.691 1.00 84.69 267 ARG A CA 1
ATOM 2054 C C . ARG A 1 267 ? -11.854 -9.943 15.199 1.00 84.69 267 ARG A C 1
ATOM 2056 O O . ARG A 1 267 ? -11.063 -9.196 15.792 1.00 84.69 267 ARG A O 1
ATOM 2063 N N . PRO A 1 268 ? -12.834 -10.617 15.832 1.00 87.69 268 PRO A N 1
ATOM 2064 C CA . PRO A 1 268 ? -12.976 -10.573 17.275 1.00 87.69 268 PRO A CA 1
ATOM 2065 C C . PRO A 1 268 ? -11.732 -11.103 17.998 1.00 87.69 268 PRO A C 1
ATOM 2067 O O . PRO A 1 268 ? -11.210 -12.154 17.627 1.00 87.69 268 PRO A O 1
ATOM 2070 N N . ALA A 1 269 ? -11.262 -10.394 19.025 1.00 88.69 269 ALA A N 1
ATOM 2071 C CA . ALA A 1 269 ? -10.057 -10.756 19.776 1.00 88.69 269 ALA A CA 1
ATOM 2072 C C . ALA A 1 269 ? -10.020 -10.103 21.166 1.00 88.69 269 ALA A C 1
ATOM 2074 O O . ALA A 1 269 ? -10.684 -9.092 21.405 1.00 88.69 269 ALA A O 1
ATOM 2075 N N . THR A 1 270 ? -9.186 -10.647 22.052 1.00 90.44 270 THR A N 1
ATOM 2076 C CA . THR A 1 270 ? -8.792 -10.017 23.322 1.00 90.44 270 THR A CA 1
ATOM 2077 C C . THR A 1 270 ? -7.664 -9.018 23.062 1.00 90.44 270 THR A C 1
ATOM 2079 O O . THR A 1 270 ? -6.493 -9.277 23.310 1.00 90.44 270 THR A O 1
ATOM 2082 N N . ALA A 1 271 ? -8.011 -7.887 22.460 1.00 88.69 271 ALA A N 1
ATOM 2083 C CA . ALA A 1 271 ? -7.093 -6.794 22.153 1.00 88.69 271 ALA A CA 1
ATOM 2084 C C . ALA A 1 271 ? -7.876 -5.477 22.141 1.00 88.69 271 ALA A C 1
ATOM 2086 O O . ALA A 1 271 ? -9.088 -5.486 22.359 1.00 88.69 271 ALA A O 1
ATOM 2087 N N . LEU A 1 272 ? -7.221 -4.351 21.842 1.00 89.06 272 LEU A N 1
ATOM 2088 C CA . LEU A 1 272 ? -7.907 -3.075 21.635 1.00 89.06 272 LEU A CA 1
ATOM 2089 C C . LEU A 1 272 ? -8.861 -3.184 20.427 1.00 89.06 272 LEU A C 1
ATOM 2091 O O . LEU A 1 272 ? -8.471 -3.012 19.270 1.00 89.06 272 LEU A O 1
ATOM 2095 N N . ARG A 1 273 ? -10.117 -3.536 20.706 1.00 88.19 273 ARG A N 1
ATOM 2096 C CA . ARG A 1 273 ? -11.180 -3.817 19.738 1.00 88.19 273 ARG A CA 1
ATOM 2097 C C . ARG A 1 273 ? -12.459 -3.090 20.158 1.00 88.19 273 ARG A C 1
ATOM 2099 O O . ARG A 1 273 ? -12.675 -2.922 21.356 1.00 88.19 273 ARG A O 1
ATOM 2106 N N . PRO A 1 274 ? -13.322 -2.708 19.199 1.00 88.06 274 PRO A N 1
ATOM 2107 C CA . PRO A 1 274 ? -14.669 -2.239 19.515 1.00 88.06 274 PRO A CA 1
ATOM 2108 C C . PRO A 1 274 ? -15.420 -3.245 20.393 1.00 88.06 274 PRO A C 1
ATOM 2110 O O . PRO A 1 274 ? -15.178 -4.449 20.281 1.00 88.06 274 PRO A O 1
ATOM 2113 N N . LEU A 1 275 ? -16.352 -2.771 21.224 1.00 88.75 275 LEU A N 1
ATOM 2114 C CA . LEU A 1 275 ? -17.092 -3.597 22.188 1.00 88.75 275 LEU A CA 1
ATOM 2115 C C . LEU A 1 275 ? -17.718 -4.865 21.570 1.00 88.75 275 LEU A C 1
ATOM 2117 O O . LEU A 1 275 ? -17.681 -5.935 22.165 1.00 88.75 275 LEU A O 1
ATOM 2121 N N . GLU A 1 276 ? -18.255 -4.769 20.359 1.00 87.06 276 GLU A N 1
ATOM 2122 C CA . GLU A 1 276 ? -18.874 -5.852 19.583 1.00 87.06 276 GLU A CA 1
ATOM 2123 C C . GLU A 1 276 ? -17.879 -6.900 19.057 1.00 87.06 276 GLU A C 1
ATOM 2125 O O . GLU A 1 276 ? -18.272 -7.998 18.672 1.00 87.06 276 GLU A O 1
ATOM 2130 N N . LYS A 1 277 ? -16.582 -6.576 19.035 1.00 87.94 277 LYS A N 1
ATOM 2131 C CA . LYS A 1 277 ? -15.484 -7.453 18.596 1.00 87.94 277 LYS A CA 1
ATOM 2132 C C . LYS A 1 277 ? -14.547 -7.843 19.732 1.00 87.94 277 LYS A C 1
ATOM 2134 O O . LYS A 1 277 ? -13.619 -8.624 19.526 1.00 87.94 277 LYS A O 1
ATOM 2139 N N . PHE A 1 278 ? -14.745 -7.300 20.920 1.00 90.75 278 PHE A N 1
ATOM 2140 C CA . PHE A 1 278 ? -13.890 -7.607 22.043 1.00 90.75 278 PHE A CA 1
ATOM 2141 C C . PHE A 1 278 ? -14.254 -8.971 22.636 1.00 90.75 278 PHE A C 1
ATOM 2143 O O . PHE A 1 278 ? -15.405 -9.213 22.994 1.00 90.75 278 PHE A O 1
ATOM 2150 N N . ARG A 1 279 ? -13.270 -9.870 22.733 1.00 92.06 279 ARG A N 1
ATOM 2151 C CA . ARG A 1 279 ? -13.422 -11.152 23.433 1.00 92.06 279 ARG A CA 1
ATOM 2152 C C . ARG A 1 279 ? -12.875 -11.012 24.844 1.00 92.06 279 ARG A C 1
ATOM 2154 O O . ARG A 1 279 ? -11.670 -10.843 25.021 1.00 92.06 279 ARG A O 1
ATOM 2161 N N . VAL A 1 280 ? -13.763 -11.081 25.827 1.00 90.69 280 VAL A N 1
ATOM 2162 C CA . VAL A 1 280 ? -13.391 -11.022 27.241 1.00 90.69 280 VAL A CA 1
ATOM 2163 C C . VAL A 1 280 ? -12.811 -12.375 27.676 1.00 90.69 280 VAL A C 1
ATOM 2165 O O . VAL A 1 280 ? -13.455 -13.394 27.420 1.00 90.69 280 VAL A O 1
ATOM 2168 N N . PRO A 1 281 ? -11.615 -12.414 28.292 1.00 93.06 281 PRO A N 1
ATOM 2169 C CA . PRO A 1 281 ? -11.065 -13.632 28.885 1.00 93.06 281 PRO A CA 1
ATOM 2170 C C . PRO A 1 281 ? -11.980 -14.171 29.985 1.00 93.06 281 PRO A C 1
ATOM 2172 O O . PRO A 1 281 ? -12.532 -13.387 30.753 1.00 93.06 281 PRO A O 1
ATOM 2175 N N . ALA A 1 282 ? -12.152 -15.492 30.065 1.00 91.00 282 ALA A N 1
ATOM 2176 C CA . ALA A 1 282 ? -13.082 -16.112 31.015 1.00 91.00 282 ALA A CA 1
ATOM 2177 C C . ALA A 1 282 ? -12.704 -15.842 32.484 1.00 91.00 282 ALA A C 1
ATOM 2179 O O . ALA A 1 282 ? -13.576 -15.705 33.332 1.00 91.00 282 ALA A O 1
ATOM 2180 N N . ASP A 1 283 ? -11.412 -15.712 32.772 1.00 92.38 283 ASP A N 1
ATOM 2181 C CA . ASP A 1 283 ? -10.847 -15.348 34.073 1.00 92.38 283 ASP A CA 1
ATOM 2182 C C . ASP A 1 283 ? -11.084 -13.875 34.453 1.00 92.38 283 ASP A C 1
ATOM 2184 O O . ASP A 1 283 ? -11.089 -13.528 35.634 1.00 92.38 283 ASP A O 1
ATOM 2188 N N . LEU A 1 284 ? -11.334 -13.011 33.465 1.00 92.62 284 LEU A N 1
ATOM 2189 C CA . LEU A 1 284 ? -11.549 -11.570 33.636 1.00 92.62 284 LEU A CA 1
ATOM 2190 C C . LEU A 1 284 ? -12.963 -11.128 33.239 1.00 92.62 284 LEU A C 1
ATOM 2192 O O . LEU A 1 284 ? -13.215 -9.934 33.064 1.00 92.62 284 LEU A O 1
ATOM 2196 N N . ASP A 1 285 ? -13.899 -12.068 33.099 1.00 89.88 285 ASP A N 1
ATOM 2197 C CA . ASP A 1 285 ? -15.274 -11.766 32.699 1.00 89.88 285 ASP A CA 1
ATOM 2198 C C . ASP A 1 285 ? -16.114 -11.158 33.829 1.00 89.88 285 ASP A C 1
ATOM 2200 O O . ASP A 1 285 ? -17.142 -10.528 33.575 1.00 89.88 285 ASP A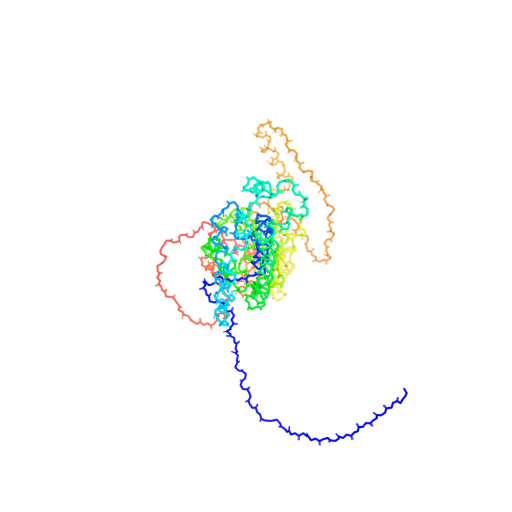 O 1
ATOM 2204 N N . GLY A 1 286 ? -15.645 -11.300 35.069 1.00 90.12 286 GLY A N 1
ATOM 2205 C CA . GLY A 1 286 ? -16.243 -10.713 36.257 1.00 90.12 286 GLY A CA 1
ATOM 2206 C C . GLY A 1 286 ? -17.409 -11.485 36.850 1.00 90.12 286 GLY A C 1
ATOM 2207 O O . GLY A 1 286 ? -18.029 -10.975 37.778 1.00 90.12 286 GLY A O 1
ATOM 2208 N N . ARG A 1 287 ? -17.698 -12.714 36.396 1.00 88.88 287 ARG A N 1
ATOM 2209 C CA . ARG A 1 287 ? -18.712 -13.596 37.018 1.00 88.88 287 ARG A CA 1
ATOM 2210 C C . ARG A 1 287 ? -18.480 -13.819 38.511 1.00 88.88 287 ARG A C 1
ATOM 2212 O O . ARG A 1 287 ? -19.436 -13.909 39.275 1.00 88.88 287 ARG A O 1
ATOM 2219 N N . HIS A 1 288 ? -17.212 -13.857 38.911 1.00 87.75 288 HIS A N 1
ATOM 2220 C CA . HIS A 1 288 ? -16.759 -14.034 40.293 1.00 87.75 288 HIS A CA 1
ATOM 2221 C C . HIS A 1 288 ? -16.030 -12.790 40.830 1.00 87.75 288 HIS A C 1
ATOM 2223 O O . HIS A 1 288 ? -15.139 -12.902 41.668 1.00 87.75 288 HIS A O 1
ATOM 2229 N N . GLY A 1 289 ? -16.354 -11.599 40.309 1.00 87.44 289 GLY A N 1
ATOM 2230 C CA . GLY A 1 289 ? -15.708 -10.358 40.733 1.00 87.44 289 GLY A CA 1
ATOM 2231 C C . GLY A 1 289 ? -15.925 -10.048 42.215 1.00 87.44 289 GLY A C 1
ATOM 2232 O O . GLY A 1 289 ? -16.983 -10.338 42.768 1.00 87.44 289 GLY A O 1
ATOM 2233 N N . GLN A 1 290 ? -14.938 -9.407 42.846 1.00 87.81 290 GLN A N 1
ATOM 2234 C CA . GLN A 1 290 ? -14.901 -9.142 44.290 1.00 87.81 290 GLN A CA 1
ATOM 2235 C C . GLN A 1 290 ? -16.134 -8.384 44.790 1.00 87.81 290 GLN A C 1
ATOM 2237 O O . GLN A 1 290 ? -16.605 -8.620 45.901 1.00 87.81 290 GLN A O 1
ATOM 2242 N N . PHE A 1 291 ? -16.647 -7.461 43.978 1.00 86.75 291 PHE A N 1
ATOM 2243 C CA . PHE A 1 291 ? -17.794 -6.637 44.333 1.00 86.75 291 PHE A CA 1
ATOM 2244 C C . PHE A 1 291 ? -19.094 -7.114 43.687 1.00 86.75 291 PHE A C 1
ATOM 2246 O O . PHE A 1 291 ? -20.119 -6.471 43.902 1.00 86.75 291 PHE A O 1
ATOM 2253 N N . ARG A 1 292 ? -19.097 -8.211 42.914 1.00 83.94 292 ARG A N 1
ATOM 2254 C CA . ARG A 1 292 ? -20.313 -8.741 42.285 1.00 83.94 292 ARG A CA 1
ATOM 2255 C C . ARG A 1 292 ? -21.178 -9.443 43.333 1.00 83.94 292 ARG A C 1
ATOM 2257 O O . ARG A 1 292 ? -20.715 -10.307 44.071 1.00 83.94 292 ARG A O 1
ATOM 2264 N N . ARG A 1 293 ? -22.454 -9.063 43.392 1.00 83.75 293 ARG A N 1
ATOM 2265 C CA . ARG A 1 293 ? -23.447 -9.704 44.262 1.00 83.75 293 ARG A CA 1
ATOM 2266 C C . ARG A 1 293 ? -23.918 -11.044 43.675 1.00 83.75 293 ARG A C 1
ATOM 2268 O O . ARG A 1 293 ? -23.798 -11.249 42.464 1.00 83.75 293 ARG A O 1
ATOM 2275 N N . PRO A 1 294 ? -24.475 -11.949 44.502 1.00 82.25 294 PRO A N 1
ATOM 2276 C CA . PRO A 1 294 ? -25.198 -13.118 44.012 1.00 82.25 294 PRO A CA 1
ATOM 2277 C C . PRO A 1 294 ? -26.238 -12.733 42.953 1.00 82.25 294 PRO A C 1
ATOM 2279 O O . PRO A 1 294 ? -26.879 -11.689 43.058 1.00 82.25 294 PRO A O 1
ATOM 2282 N N . ARG A 1 295 ? -26.434 -13.583 41.933 1.00 79.00 295 ARG A N 1
ATOM 2283 C CA . ARG A 1 295 ? -27.267 -13.266 40.755 1.00 79.00 295 ARG A CA 1
ATOM 2284 C C . ARG A 1 295 ? -28.688 -12.811 41.109 1.00 79.00 295 ARG A C 1
ATOM 2286 O O . ARG A 1 295 ? -29.230 -11.963 40.405 1.00 79.00 295 ARG A O 1
ATOM 2293 N N . GLN A 1 296 ? -29.256 -13.348 42.183 1.00 82.12 296 GLN A N 1
ATOM 2294 C CA . GLN A 1 296 ? -30.589 -13.011 42.693 1.00 82.12 296 GLN A CA 1
ATOM 2295 C C . GLN A 1 296 ? -30.711 -11.573 43.233 1.00 82.12 296 GLN A C 1
ATOM 2297 O O . GLN A 1 296 ? -31.797 -11.007 43.196 1.00 82.12 296 GLN A O 1
ATOM 2302 N N . ASP A 1 297 ? -29.602 -10.966 43.662 1.00 81.19 297 ASP A N 1
ATOM 2303 C CA . ASP A 1 297 ? -29.564 -9.609 44.223 1.00 81.19 297 ASP A CA 1
ATOM 2304 C C . ASP A 1 297 ? -29.186 -8.558 43.160 1.00 81.19 297 ASP A C 1
ATOM 2306 O O . ASP A 1 297 ? -29.209 -7.350 43.408 1.00 81.19 297 ASP A O 1
ATOM 2310 N N . CYS A 1 298 ? -28.797 -9.002 41.960 1.00 74.44 298 CYS A N 1
ATOM 2311 C CA . CYS A 1 298 ? -28.395 -8.125 40.867 1.00 74.44 298 CYS A CA 1
ATOM 2312 C C . CYS A 1 298 ? -29.615 -7.488 40.184 1.00 74.44 298 CYS A C 1
ATOM 2314 O O . CYS A 1 298 ? -30.436 -8.178 39.583 1.00 74.44 298 CYS A O 1
ATOM 2316 N N . LEU A 1 299 ? -29.667 -6.150 40.178 1.00 77.25 299 LEU A N 1
ATOM 2317 C CA . LEU A 1 299 ? -30.699 -5.369 39.473 1.00 77.25 299 LEU A CA 1
ATOM 2318 C C . LEU A 1 299 ? -30.633 -5.499 37.943 1.00 77.25 299 LEU A C 1
ATOM 2320 O O . LEU A 1 299 ? -31.627 -5.277 37.254 1.00 77.25 299 LEU A O 1
ATOM 2324 N N . LEU A 1 300 ? -29.450 -5.791 37.399 1.00 75.25 300 LEU A N 1
ATOM 2325 C CA . LEU A 1 300 ? -29.255 -6.020 35.971 1.00 75.25 300 LEU A CA 1
ATOM 2326 C C . LEU A 1 300 ? -29.321 -7.518 35.688 1.00 75.25 300 LEU A C 1
ATOM 2328 O O . LEU A 1 300 ? -28.641 -8.306 36.344 1.00 75.25 300 LEU A O 1
ATOM 2332 N N . ASP A 1 301 ? -30.080 -7.888 34.660 1.00 80.56 301 ASP A N 1
ATOM 2333 C CA . ASP A 1 301 ? -30.105 -9.244 34.113 1.00 80.56 301 ASP A CA 1
ATOM 2334 C C . ASP A 1 301 ? -28.817 -9.530 33.321 1.00 80.56 301 ASP A C 1
ATOM 2336 O O . ASP A 1 301 ? -28.788 -9.490 32.093 1.00 80.56 301 ASP A O 1
ATOM 2340 N N . ALA A 1 302 ? -27.703 -9.684 34.042 1.00 82.75 302 ALA A N 1
ATOM 2341 C CA . ALA A 1 302 ? -26.378 -9.849 33.463 1.00 82.75 302 ALA A CA 1
ATOM 2342 C C . ALA A 1 302 ? -25.462 -10.715 34.335 1.00 82.75 302 ALA A C 1
ATOM 2344 O O . ALA A 1 302 ? -25.103 -10.341 35.454 1.00 82.75 302 ALA A O 1
ATOM 2345 N N . ASP A 1 303 ? -24.976 -11.817 33.769 1.00 85.06 303 ASP A N 1
ATOM 2346 C CA . ASP A 1 303 ? -24.146 -12.778 34.504 1.00 85.06 303 ASP A CA 1
ATOM 2347 C C . ASP A 1 303 ? -22.668 -12.389 34.576 1.00 85.06 303 ASP A C 1
ATOM 2349 O O . ASP A 1 303 ? -21.968 -12.833 35.477 1.00 85.06 303 ASP A O 1
ATOM 2353 N N . ASN A 1 304 ? -22.186 -11.532 33.673 1.00 89.19 304 ASN A N 1
ATOM 2354 C CA . ASN A 1 304 ? -20.793 -11.081 33.634 1.00 89.19 304 ASN A CA 1
ATOM 2355 C C . ASN A 1 304 ? -20.692 -9.579 33.316 1.00 89.19 304 ASN A C 1
ATOM 2357 O O . ASN A 1 304 ? -21.705 -8.906 33.096 1.00 89.19 304 ASN A O 1
ATOM 2361 N N . ASP A 1 305 ? -19.490 -9.012 33.381 1.00 90.19 305 ASP A N 1
ATOM 2362 C CA . ASP A 1 305 ? -19.270 -7.565 33.266 1.00 90.19 305 ASP A CA 1
ATOM 2363 C C . ASP A 1 305 ? -19.545 -7.057 31.850 1.00 90.19 305 ASP A C 1
ATOM 2365 O O . ASP A 1 305 ? -20.098 -5.972 31.665 1.00 90.19 305 ASP A O 1
ATOM 2369 N N . TYR A 1 306 ? -19.235 -7.877 30.845 1.00 90.50 306 TYR A N 1
ATOM 2370 C CA . TYR A 1 306 ? -19.552 -7.589 29.450 1.00 90.50 306 TYR A CA 1
ATOM 2371 C C . TYR A 1 306 ? -21.065 -7.470 29.226 1.00 90.50 306 TYR A C 1
ATOM 2373 O O . TYR A 1 306 ? -21.546 -6.470 28.687 1.00 90.50 306 TYR A O 1
ATOM 2381 N N . ALA A 1 307 ? -21.830 -8.456 29.701 1.00 87.69 307 ALA A N 1
ATOM 2382 C CA . ALA A 1 307 ? -23.286 -8.446 29.652 1.00 87.69 307 ALA A CA 1
ATOM 2383 C C . ALA A 1 307 ? -23.855 -7.255 30.434 1.00 87.69 307 ALA A C 1
ATOM 2385 O O . ALA A 1 307 ? -24.761 -6.584 29.944 1.00 87.69 307 ALA A O 1
ATOM 2386 N N . ALA A 1 308 ? -23.281 -6.924 31.596 1.00 86.25 308 ALA A N 1
ATOM 2387 C CA . ALA A 1 308 ? -23.727 -5.792 32.406 1.00 86.25 308 ALA A CA 1
ATOM 2388 C C . ALA A 1 308 ? -23.578 -4.465 31.651 1.00 86.25 308 ALA A C 1
ATOM 2390 O O . ALA A 1 308 ? -24.504 -3.652 31.652 1.00 86.25 308 ALA A O 1
ATOM 2391 N N . VAL A 1 309 ? -22.464 -4.267 30.936 1.00 88.19 309 VAL A N 1
ATOM 2392 C CA . VAL A 1 309 ? -22.262 -3.100 30.064 1.00 88.19 309 VAL A CA 1
ATOM 2393 C C . VAL A 1 309 ? -23.311 -3.048 28.949 1.00 88.19 309 VAL A C 1
ATOM 2395 O O . VAL A 1 309 ? -23.880 -1.983 28.700 1.00 88.19 309 VAL A O 1
ATOM 2398 N N . LEU A 1 310 ? -23.606 -4.171 28.290 1.00 89.44 310 LEU A N 1
ATOM 2399 C CA . LEU A 1 310 ? -24.594 -4.221 27.206 1.00 89.44 310 LEU A CA 1
ATOM 2400 C C . LEU A 1 310 ? -26.021 -3.938 27.694 1.00 89.44 310 LEU A C 1
ATOM 2402 O O . LEU A 1 310 ? -26.722 -3.123 27.088 1.00 89.44 310 LEU A O 1
ATOM 2406 N N . VAL A 1 311 ? -26.436 -4.557 28.802 1.00 86.69 311 VAL A N 1
ATOM 2407 C CA . VAL A 1 311 ? -27.748 -4.323 29.426 1.00 86.69 311 VAL A CA 1
ATOM 2408 C C . VAL A 1 311 ? -27.861 -2.870 29.875 1.00 86.69 311 VAL A C 1
ATOM 2410 O O . VAL A 1 311 ? -28.855 -2.204 29.579 1.00 86.69 311 VAL A O 1
ATOM 2413 N N . TRP A 1 312 ? -26.813 -2.332 30.502 1.00 85.88 312 TRP A N 1
ATOM 2414 C CA . TRP A 1 312 ? -26.763 -0.931 30.905 1.00 85.88 312 TRP A CA 1
ATOM 2415 C C . TRP A 1 312 ? -26.895 0.020 29.708 1.00 85.88 312 TRP A C 1
ATOM 2417 O O . TRP A 1 312 ? -27.674 0.971 29.768 1.00 85.88 312 TRP A O 1
ATOM 2427 N N . LEU A 1 313 ? -26.193 -0.244 28.599 1.00 86.25 313 LEU A N 1
ATOM 2428 C CA . LEU A 1 313 ? -26.299 0.554 27.373 1.00 86.25 313 LEU A CA 1
ATOM 2429 C C . LEU A 1 313 ? -27.704 0.502 26.768 1.00 86.25 313 LEU A C 1
ATOM 2431 O O . LEU A 1 313 ? -28.209 1.536 26.320 1.00 86.25 313 LEU A O 1
ATOM 2435 N N . ARG A 1 314 ? -28.340 -0.674 26.774 1.00 83.19 314 ARG A N 1
ATOM 2436 C CA . ARG A 1 314 ? -29.709 -0.866 26.278 1.00 83.19 314 ARG A CA 1
ATOM 2437 C C . ARG A 1 314 ? -30.732 -0.128 27.149 1.00 83.19 314 ARG A C 1
ATOM 2439 O O . ARG A 1 314 ? -31.658 0.470 26.608 1.00 83.19 314 ARG A O 1
ATOM 2446 N N . ALA A 1 315 ? -30.522 -0.092 28.465 1.00 80.44 315 ALA A N 1
ATOM 2447 C CA . ALA A 1 315 ? -31.378 0.621 29.412 1.00 80.44 315 ALA A CA 1
ATOM 2448 C C . ALA A 1 315 ? -31.281 2.157 29.304 1.00 80.44 315 ALA A C 1
ATOM 2450 O O . ALA A 1 315 ? -32.176 2.870 29.762 1.00 80.44 315 ALA A O 1
ATOM 2451 N N . LYS A 1 316 ? -30.218 2.716 28.702 1.00 77.88 316 LYS A N 1
ATOM 2452 C CA . LYS A 1 316 ? -30.125 4.168 28.479 1.00 77.88 316 LYS A CA 1
ATOM 2453 C C . LYS A 1 316 ? -31.011 4.585 27.309 1.00 77.88 316 LYS A C 1
ATOM 2455 O O . LYS A 1 316 ? -30.705 4.303 26.154 1.00 77.88 316 LYS A O 1
ATOM 2460 N N . THR A 1 317 ? -32.075 5.326 27.605 1.00 58.72 317 THR A N 1
ATOM 2461 C CA . THR A 1 317 ? -33.010 5.876 26.619 1.00 58.72 317 THR A CA 1
ATOM 2462 C C . THR A 1 317 ? -32.324 6.849 25.655 1.00 58.72 317 THR A C 1
ATOM 2464 O O . THR A 1 317 ? -31.859 7.923 26.041 1.00 58.72 317 THR A O 1
ATOM 2467 N N . GLY A 1 318 ? -32.309 6.484 24.375 1.00 56.66 318 GLY A N 1
ATOM 2468 C CA . GLY A 1 318 ? -32.240 7.399 23.237 1.00 56.66 318 GLY A CA 1
ATOM 2469 C C . GLY A 1 318 ? -33.529 7.292 22.415 1.00 56.66 318 GLY A C 1
ATOM 2470 O O . GLY A 1 318 ? -34.284 6.341 22.597 1.00 56.66 318 GLY A O 1
ATOM 2471 N N . LEU A 1 319 ? -33.790 8.251 21.515 1.00 55.06 319 LEU A N 1
ATOM 2472 C CA . LEU A 1 319 ? -34.962 8.185 20.625 1.00 55.06 319 LEU A CA 1
ATOM 2473 C C . LEU A 1 319 ? -34.991 6.847 19.863 1.00 55.06 319 LEU A C 1
ATOM 2475 O O . LEU A 1 319 ? -33.977 6.468 19.269 1.00 55.06 319 LEU A O 1
ATOM 2479 N N . THR A 1 320 ? -36.145 6.176 19.845 1.00 59.34 320 THR A N 1
ATOM 2480 C CA . THR A 1 320 ? -36.352 4.913 19.119 1.00 59.34 320 THR A CA 1
ATOM 2481 C C . THR A 1 320 ? -36.095 5.089 17.612 1.00 59.34 320 THR A C 1
ATOM 2483 O O . THR A 1 320 ? -36.165 6.214 17.098 1.00 59.34 320 THR A O 1
ATOM 2486 N N . PRO A 1 321 ? -35.810 4.011 16.853 1.00 54.69 321 PRO A N 1
ATOM 2487 C CA . PRO A 1 321 ? -35.633 4.091 15.399 1.00 54.69 321 PRO A CA 1
ATOM 2488 C C . PRO A 1 321 ? -36.797 4.802 14.688 1.00 54.69 321 PRO A C 1
ATOM 2490 O O . PRO A 1 321 ? -36.569 5.662 13.836 1.00 54.69 321 PRO A O 1
ATOM 2493 N N . ALA A 1 322 ? -38.033 4.536 15.124 1.00 62.19 322 ALA A N 1
ATOM 2494 C CA . ALA A 1 322 ? -39.242 5.208 14.649 1.00 62.19 322 ALA A CA 1
ATOM 2495 C C . ALA A 1 322 ? -39.245 6.715 14.966 1.00 62.19 322 ALA A C 1
ATOM 2497 O O . ALA A 1 322 ? -39.493 7.541 14.089 1.00 62.19 322 ALA A O 1
ATOM 2498 N N . GLN A 1 323 ? -38.879 7.102 16.191 1.00 60.44 323 GLN A N 1
ATOM 2499 C CA . GLN A 1 323 ? -38.784 8.508 16.594 1.00 60.44 323 GLN A CA 1
ATOM 2500 C C . GLN A 1 323 ? -37.667 9.265 15.853 1.00 60.44 323 GLN A C 1
ATOM 2502 O O . GLN A 1 323 ? -37.784 10.466 15.602 1.00 60.44 323 GLN A O 1
ATOM 2507 N N . ARG A 1 324 ? -36.579 8.585 15.470 1.00 59.38 324 ARG A N 1
ATOM 2508 C CA . ARG A 1 324 ? -35.517 9.167 14.632 1.00 59.38 324 ARG A CA 1
ATOM 2509 C C . ARG A 1 324 ? -35.970 9.341 13.187 1.00 59.38 324 ARG A C 1
ATOM 2511 O O . ARG A 1 324 ? -35.697 10.401 12.632 1.00 59.38 324 ARG A O 1
ATOM 2518 N N . LYS A 1 325 ? -36.673 8.359 12.609 1.00 66.62 325 LYS A N 1
ATOM 2519 C CA . LYS A 1 325 ? -37.293 8.473 11.279 1.00 66.62 325 LYS A CA 1
ATOM 2520 C C . LYS A 1 325 ? -38.242 9.676 11.234 1.00 66.62 325 LYS A C 1
ATOM 2522 O O . LYS A 1 325 ? -38.004 10.587 10.449 1.00 66.62 325 LYS A O 1
ATOM 2527 N N . ALA A 1 326 ? -39.153 9.780 12.202 1.00 69.06 326 ALA A N 1
ATOM 2528 C CA . ALA A 1 326 ? -40.079 10.907 12.332 1.00 69.06 326 ALA A CA 1
ATOM 2529 C C . ALA A 1 326 ? -39.371 12.267 12.525 1.00 69.06 326 ALA A C 1
ATOM 2531 O O . ALA A 1 326 ? -39.801 13.290 11.995 1.00 69.06 326 ALA A O 1
ATOM 2532 N N . LYS A 1 327 ? -38.253 12.313 13.264 1.00 66.50 327 LYS A N 1
ATOM 2533 C CA . LYS A 1 327 ? -37.455 13.541 13.444 1.00 66.50 327 LYS A CA 1
ATOM 2534 C C . LYS A 1 327 ? -36.690 13.944 12.176 1.00 66.50 327 LYS A C 1
ATOM 2536 O O . LYS A 1 327 ? -36.537 15.138 11.920 1.00 66.50 327 LYS A O 1
ATOM 2541 N N . THR A 1 328 ? -36.199 12.973 11.404 1.00 64.81 328 THR A N 1
ATOM 2542 C CA . THR A 1 328 ? -35.569 13.192 10.092 1.00 64.81 328 THR A CA 1
ATOM 2543 C C . THR A 1 328 ? -36.600 13.680 9.077 1.00 64.81 328 THR A C 1
ATOM 2545 O O . THR A 1 328 ? -36.350 14.678 8.410 1.00 64.81 328 THR A O 1
ATOM 2548 N N . GLU A 1 329 ? -37.779 13.058 9.035 1.00 69.19 329 GLU A N 1
ATOM 2549 C CA . GLU A 1 329 ? -38.914 13.469 8.197 1.00 69.19 329 GLU A CA 1
ATOM 2550 C C . GLU A 1 329 ? -39.403 14.878 8.559 1.00 69.19 329 GLU A C 1
ATOM 2552 O O . GLU A 1 329 ? -39.553 15.709 7.672 1.00 69.19 329 GLU A O 1
ATOM 2557 N N . ARG A 1 330 ? -39.520 15.222 9.852 1.00 66.31 330 ARG A N 1
ATOM 2558 C CA . ARG A 1 330 ? -39.816 16.601 10.296 1.00 66.31 330 ARG A CA 1
ATOM 2559 C C . ARG A 1 330 ? -38.748 17.616 9.877 1.00 66.31 330 ARG A C 1
ATOM 2561 O O . ARG A 1 330 ? -39.082 18.748 9.549 1.00 66.31 330 ARG A O 1
ATOM 2568 N N . ARG A 1 331 ? -37.463 17.242 9.886 1.00 57.28 331 ARG A N 1
ATOM 2569 C CA . ARG A 1 331 ? -36.361 18.112 9.425 1.00 57.28 331 ARG A CA 1
ATOM 2570 C C . ARG A 1 331 ? -36.347 18.299 7.908 1.00 57.28 331 ARG A C 1
ATOM 2572 O O . ARG A 1 331 ? -35.984 19.380 7.456 1.00 57.28 331 ARG A O 1
ATOM 2579 N N . LEU A 1 332 ? -36.709 17.260 7.157 1.00 59.47 332 LEU A N 1
ATOM 2580 C CA . LEU A 1 332 ? -36.860 17.306 5.704 1.00 59.47 332 LEU A CA 1
ATOM 2581 C C . LEU A 1 332 ? -38.109 18.105 5.308 1.00 59.47 332 LEU A C 1
ATOM 2583 O O . LEU A 1 332 ? -38.021 18.913 4.403 1.00 59.47 332 LEU A O 1
ATOM 2587 N N . GLY A 1 333 ? -39.221 17.975 6.037 1.00 54.50 333 GLY A N 1
ATOM 2588 C CA . GLY A 1 333 ? -40.435 18.774 5.819 1.00 54.50 333 GLY A CA 1
ATOM 2589 C C . GLY A 1 333 ? -40.304 20.251 6.216 1.00 54.50 333 GLY A C 1
ATOM 2590 O O . GLY A 1 333 ? -40.986 21.096 5.650 1.00 54.50 333 GLY A O 1
ATOM 2591 N N . ALA A 1 334 ? -39.403 20.589 7.147 1.00 53.72 334 ALA A N 1
ATOM 2592 C CA . ALA A 1 334 ? -39.119 21.975 7.542 1.00 53.72 334 ALA A CA 1
ATOM 2593 C C . ALA A 1 334 ? -38.154 22.714 6.589 1.00 53.72 334 ALA A C 1
ATOM 2595 O O . ALA A 1 334 ? -38.009 23.931 6.685 1.00 53.72 334 ALA A O 1
ATOM 2596 N N . ARG A 1 335 ? -37.476 22.004 5.677 1.00 48.41 335 ARG A N 1
ATOM 2597 C CA . ARG A 1 335 ? -36.708 22.594 4.572 1.00 48.41 335 ARG A CA 1
ATOM 2598 C C . ARG A 1 335 ? -37.528 22.388 3.305 1.00 48.41 335 ARG A C 1
ATOM 2600 O O . ARG A 1 335 ? -37.580 21.277 2.803 1.00 48.41 335 ARG A O 1
ATOM 2607 N N . GLY A 1 336 ? -38.212 23.445 2.872 1.00 41.97 336 GLY A N 1
ATOM 2608 C CA . GLY A 1 336 ? -39.247 23.423 1.839 1.00 41.97 336 GLY A CA 1
ATOM 2609 C C . GLY A 1 336 ? -38.971 22.541 0.616 1.00 41.97 336 GLY A C 1
ATOM 2610 O O . GLY A 1 336 ? -37.833 22.360 0.189 1.00 41.97 336 GLY A O 1
ATOM 2611 N N . ALA A 1 337 ? -40.082 22.027 0.084 1.00 48.31 337 ALA A N 1
ATOM 2612 C CA . ALA A 1 337 ? -40.252 21.274 -1.152 1.00 48.31 337 ALA A CA 1
ATOM 2613 C C . ALA A 1 337 ? -39.126 21.463 -2.189 1.00 48.31 337 ALA A C 1
ATOM 2615 O O . ALA A 1 337 ? -39.109 22.417 -2.960 1.00 48.31 337 ALA A O 1
ATOM 2616 N N . GLY A 1 338 ? -38.219 20.490 -2.232 1.00 37.56 338 GLY A N 1
ATOM 2617 C CA . GLY A 1 338 ? -37.304 20.231 -3.337 1.00 37.56 338 GLY A CA 1
ATOM 2618 C C . GLY A 1 338 ? -37.329 18.731 -3.611 1.00 37.56 338 GLY A C 1
ATOM 2619 O O . GLY A 1 338 ? -37.203 17.937 -2.681 1.00 37.56 338 GLY A O 1
ATOM 2620 N N . GLN A 1 339 ? -37.588 18.367 -4.865 1.00 39.72 339 GLN A N 1
ATOM 2621 C CA . GLN A 1 339 ? -37.895 17.018 -5.358 1.00 39.72 339 GLN A CA 1
ATOM 2622 C C . GLN A 1 339 ? -37.010 15.900 -4.764 1.00 39.72 339 GLN A C 1
ATOM 2624 O O . GLN A 1 339 ? -35.795 16.078 -4.638 1.00 39.72 339 GLN A O 1
ATOM 2629 N N . PRO A 1 340 ? -37.572 14.716 -4.443 1.00 37.28 340 PRO A N 1
ATOM 2630 C CA . PRO A 1 340 ? -36.780 13.606 -3.936 1.00 37.28 340 PRO A CA 1
ATOM 2631 C C . PRO A 1 340 ? -35.938 12.989 -5.061 1.00 37.28 340 PRO A C 1
ATOM 2633 O O . PRO A 1 340 ? -36.443 12.273 -5.923 1.00 37.28 340 PRO A O 1
ATOM 2636 N N . ALA A 1 341 ? -34.625 13.217 -5.017 1.00 31.19 341 ALA A N 1
ATOM 2637 C CA . ALA A 1 341 ? -33.662 12.367 -5.703 1.00 31.19 341 ALA A CA 1
ATOM 2638 C C . ALA A 1 341 ? -33.658 10.988 -5.024 1.00 31.19 341 ALA A C 1
ATOM 2640 O O . ALA A 1 341 ? -33.330 10.883 -3.842 1.00 31.19 341 ALA A O 1
ATOM 2641 N N . ALA A 1 342 ? -34.076 9.971 -5.784 1.00 32.06 342 ALA A N 1
ATOM 2642 C CA . ALA A 1 342 ? -33.941 8.531 -5.558 1.00 32.06 342 ALA A CA 1
ATOM 2643 C C . ALA A 1 342 ? -33.421 8.130 -4.163 1.00 32.06 342 ALA A C 1
ATOM 2645 O O . ALA A 1 342 ? -32.237 7.844 -3.963 1.00 32.06 342 ALA A O 1
ATOM 2646 N N . ALA A 1 343 ? -34.337 8.071 -3.193 1.00 30.77 343 ALA A N 1
ATOM 2647 C CA . ALA A 1 343 ? -34.106 7.339 -1.963 1.00 30.77 343 ALA A CA 1
ATOM 2648 C C . ALA A 1 343 ? -33.896 5.872 -2.345 1.00 30.77 343 ALA A C 1
ATOM 2650 O O . ALA A 1 343 ? -34.827 5.188 -2.770 1.00 30.77 343 ALA A O 1
ATOM 2651 N N . SER A 1 344 ? -32.642 5.433 -2.234 1.00 32.88 344 SER A N 1
ATOM 2652 C CA . SER A 1 344 ? -32.235 4.035 -2.277 1.00 32.88 344 SER A CA 1
ATOM 2653 C C . SER A 1 344 ? -33.236 3.216 -1.475 1.00 32.88 344 SER A C 1
ATOM 2655 O O . SER A 1 344 ? -33.346 3.373 -0.255 1.00 32.88 344 SER A O 1
ATOM 2657 N N . ALA A 1 345 ? -34.012 2.405 -2.192 1.00 31.95 345 ALA A N 1
ATOM 2658 C CA . ALA A 1 345 ? -34.900 1.425 -1.616 1.00 31.95 345 ALA A CA 1
ATOM 2659 C C . ALA A 1 345 ? -34.092 0.625 -0.593 1.00 31.95 345 ALA A C 1
ATOM 2661 O O . ALA A 1 345 ? -33.156 -0.096 -0.947 1.00 31.95 345 ALA A O 1
ATOM 2662 N N . LEU A 1 346 ? -34.448 0.790 0.681 1.00 32.44 346 LEU A N 1
ATOM 2663 C CA . LEU A 1 346 ? -34.120 -0.146 1.742 1.00 32.44 346 LEU A CA 1
ATOM 2664 C C . LEU A 1 346 ? -34.689 -1.497 1.307 1.00 32.44 346 LEU A C 1
ATOM 2666 O O . LEU A 1 346 ? -35.832 -1.833 1.600 1.00 32.44 346 LEU A O 1
ATOM 2670 N N . ARG A 1 347 ? -33.894 -2.258 0.554 1.00 32.41 347 ARG A N 1
ATOM 2671 C CA . ARG A 1 347 ? -34.052 -3.699 0.483 1.00 32.41 347 ARG A CA 1
ATOM 2672 C C . ARG A 1 347 ? -33.795 -4.174 1.903 1.00 32.41 347 ARG A C 1
ATOM 2674 O O . ARG A 1 347 ? -32.658 -4.147 2.371 1.00 32.41 347 ARG A O 1
ATOM 2681 N N . SER A 1 348 ? -34.864 -4.524 2.605 1.00 30.27 348 SER A N 1
ATOM 2682 C CA . SER A 1 348 ? -34.775 -5.396 3.765 1.00 30.27 348 SER A CA 1
ATOM 2683 C C . SER A 1 348 ? -34.109 -6.678 3.281 1.00 30.27 348 SER A C 1
ATOM 2685 O O . SER A 1 348 ? -34.717 -7.469 2.564 1.00 30.27 348 SER A O 1
ATOM 2687 N N . PHE A 1 349 ? -32.823 -6.824 3.579 1.00 31.44 349 PHE A N 1
ATOM 2688 C CA . PHE A 1 349 ? -32.135 -8.088 3.390 1.00 31.44 349 PHE A CA 1
ATOM 2689 C C . PHE A 1 349 ? -32.642 -9.053 4.467 1.00 31.44 349 PHE A C 1
ATOM 2691 O O . PHE A 1 349 ? -32.791 -8.629 5.617 1.00 31.44 349 PHE A O 1
ATOM 2698 N N . PRO A 1 350 ? -32.927 -10.322 4.134 1.00 27.06 350 PRO A N 1
ATOM 2699 C CA . PRO A 1 350 ? -33.154 -11.321 5.163 1.00 27.06 350 PRO A CA 1
ATOM 2700 C C . PRO A 1 350 ? -31.885 -11.407 6.016 1.00 27.06 350 PRO A C 1
ATOM 2702 O O . PRO A 1 350 ? -30.786 -11.582 5.485 1.00 27.06 350 PRO A O 1
ATOM 2705 N N . ALA A 1 351 ? -32.033 -11.218 7.328 1.00 34.41 351 ALA A N 1
ATOM 2706 C CA . ALA A 1 351 ? -30.951 -11.420 8.276 1.00 34.41 351 ALA A CA 1
ATOM 2707 C C . ALA A 1 351 ? -30.437 -12.858 8.115 1.00 34.41 351 ALA A C 1
ATOM 2709 O O . ALA A 1 351 ? -31.210 -13.812 8.214 1.00 34.41 351 ALA A O 1
ATOM 2710 N N . ILE A 1 352 ? -29.144 -13.015 7.829 1.00 34.50 352 ILE A N 1
ATOM 2711 C CA . ILE A 1 352 ? -28.487 -14.318 7.927 1.00 34.50 352 ILE A CA 1
ATOM 2712 C C . ILE A 1 352 ? -28.552 -14.693 9.412 1.00 34.50 352 ILE A C 1
ATOM 2714 O O . ILE A 1 352 ? -28.108 -13.888 10.235 1.00 34.50 352 ILE A O 1
ATOM 2718 N N . PRO A 1 353 ? -29.116 -15.853 9.789 1.00 31.14 353 PRO A N 1
ATOM 2719 C CA . PRO A 1 353 ? -29.193 -16.234 11.190 1.00 31.14 353 PRO A CA 1
ATOM 2720 C C . PRO A 1 353 ? -27.774 -16.300 11.759 1.00 31.14 353 PRO A C 1
ATOM 2722 O O . PRO A 1 353 ? -26.919 -17.032 11.255 1.00 31.14 353 PRO A O 1
ATOM 2725 N N . ALA A 1 354 ? -27.517 -15.485 12.783 1.00 38.28 354 ALA A N 1
ATOM 2726 C CA . ALA A 1 354 ? -26.271 -15.524 13.528 1.00 38.28 354 ALA A CA 1
ATOM 2727 C C . ALA A 1 354 ? -26.044 -16.947 14.060 1.00 38.28 354 ALA A C 1
ATOM 2729 O O . ALA A 1 354 ? -26.991 -17.623 14.471 1.00 38.28 354 ALA A O 1
ATOM 2730 N N . ALA A 1 355 ? -24.788 -17.398 14.059 1.00 33.94 355 ALA A N 1
ATOM 2731 C CA . ALA A 1 355 ? -24.423 -18.674 14.657 1.00 33.94 355 ALA A CA 1
ATOM 2732 C C . ALA A 1 355 ? -24.946 -18.745 16.110 1.00 33.94 355 ALA A C 1
ATOM 2734 O O . ALA A 1 355 ? -24.908 -17.734 16.828 1.00 33.94 355 ALA A O 1
ATOM 2735 N N . PRO A 1 356 ? -25.450 -19.906 16.563 1.00 28.11 356 PRO A N 1
ATOM 2736 C CA . PRO A 1 356 ? -25.971 -20.047 17.917 1.00 28.11 356 PRO A CA 1
ATOM 2737 C C . PRO A 1 356 ? -24.883 -19.681 18.939 1.00 28.11 356 PRO A C 1
ATOM 2739 O O . PRO A 1 356 ? -23.787 -20.235 18.920 1.00 28.11 356 PRO A O 1
ATOM 2742 N N . GLY A 1 357 ? -25.181 -18.706 19.803 1.00 44.03 357 GLY A N 1
ATOM 2743 C CA . GLY A 1 357 ? -24.272 -18.212 20.846 1.00 44.03 357 GLY A CA 1
ATOM 2744 C C . GLY A 1 357 ? -23.660 -16.828 20.598 1.00 44.03 357 GLY A C 1
ATOM 2745 O O . GLY A 1 357 ? -23.064 -16.267 21.516 1.00 44.03 357 GLY A O 1
ATOM 2746 N N . THR A 1 358 ? -23.832 -16.229 19.414 1.00 48.56 358 THR A N 1
ATOM 2747 C CA . THR A 1 358 ? -23.492 -14.807 19.213 1.00 48.56 358 THR A CA 1
ATOM 2748 C C . THR A 1 358 ? -24.650 -13.919 19.680 1.00 48.56 358 THR A C 1
ATOM 2750 O O . THR A 1 358 ? -25.746 -14.048 19.134 1.00 48.56 358 THR A O 1
ATOM 2753 N N . PRO A 1 359 ? -24.463 -13.023 20.672 1.00 57.16 359 PRO A N 1
ATOM 2754 C CA . PRO A 1 359 ? -25.508 -12.074 21.039 1.00 57.16 359 PRO A CA 1
ATOM 2755 C C . PRO A 1 359 ? -25.851 -11.198 19.828 1.00 57.16 359 PRO A C 1
ATOM 2757 O O . PRO A 1 359 ? -24.951 -10.717 19.140 1.00 57.16 359 PRO A O 1
ATOM 2760 N N . ASP A 1 360 ? -27.143 -10.983 19.564 1.00 67.12 360 ASP A N 1
ATOM 2761 C CA . ASP A 1 360 ? -27.577 -10.026 18.545 1.00 67.12 360 ASP A CA 1
ATOM 2762 C C . ASP A 1 360 ? -27.184 -8.608 18.988 1.00 67.12 360 ASP A C 1
ATOM 2764 O O . ASP A 1 360 ? -27.787 -7.991 19.877 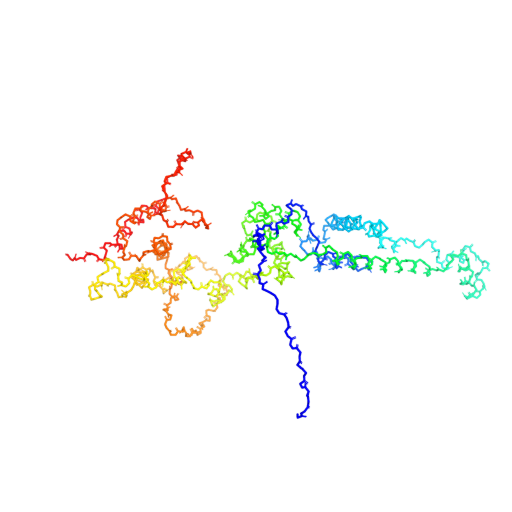1.00 67.12 360 ASP A O 1
ATOM 2768 N N . LEU A 1 361 ? -26.103 -8.116 18.386 1.00 79.81 361 LEU A N 1
ATOM 2769 C CA . LEU A 1 361 ? -25.518 -6.806 18.640 1.00 79.81 361 LEU A CA 1
ATOM 2770 C C . LEU A 1 361 ? -25.801 -5.815 17.505 1.00 79.81 361 LEU A C 1
ATOM 2772 O O . LEU A 1 361 ? -25.259 -4.707 17.533 1.00 79.81 361 LEU A O 1
ATOM 2776 N N . GLU A 1 362 ? -26.667 -6.139 16.534 1.00 72.69 362 GLU A N 1
ATOM 2777 C CA . GLU A 1 362 ? -26.955 -5.235 15.410 1.00 72.69 362 GLU A CA 1
ATOM 2778 C C . GLU A 1 362 ? -27.518 -3.888 15.882 1.00 72.69 362 GLU A C 1
ATOM 2780 O O . GLU A 1 362 ? -27.211 -2.831 15.319 1.00 72.69 362 GLU A O 1
ATOM 2785 N N . TRP A 1 363 ? -28.269 -3.894 16.986 1.00 80.50 363 TRP A N 1
ATOM 2786 C CA . TRP A 1 363 ? -28.823 -2.690 17.606 1.00 80.50 363 TRP A CA 1
ATOM 2787 C C . TRP A 1 363 ? -27.752 -1.668 18.037 1.00 80.50 363 TRP A C 1
ATOM 2789 O O . TRP A 1 363 ? -28.052 -0.471 18.118 1.00 80.50 363 TRP A O 1
ATOM 2799 N N . LEU A 1 364 ? -26.493 -2.083 18.247 1.00 82.31 364 LEU A N 1
ATOM 2800 C CA . LEU A 1 364 ? -25.378 -1.169 18.534 1.00 82.31 364 LEU A CA 1
ATOM 2801 C C . LEU A 1 364 ? -25.074 -0.219 17.362 1.00 82.31 364 LEU A C 1
ATOM 2803 O O . LEU A 1 364 ? -24.509 0.859 17.576 1.00 82.31 364 LEU A O 1
ATOM 2807 N N . ASN A 1 365 ? -25.491 -0.563 16.141 1.00 76.75 365 ASN A N 1
ATOM 2808 C CA . ASN A 1 365 ? -25.384 0.312 14.971 1.00 76.75 365 ASN A CA 1
ATOM 2809 C C . ASN A 1 365 ? -26.464 1.409 14.960 1.00 76.75 365 ASN A C 1
ATOM 2811 O O . ASN A 1 365 ? -26.290 2.457 14.333 1.00 76.75 365 ASN A O 1
ATOM 2815 N N . ALA A 1 366 ? -27.559 1.220 15.703 1.00 76.19 366 ALA A N 1
ATOM 2816 C CA . ALA A 1 366 ? -28.709 2.122 15.736 1.00 76.19 366 ALA A CA 1
ATOM 2817 C C . ALA A 1 366 ? -28.698 3.125 16.910 1.00 76.19 366 ALA A C 1
ATOM 2819 O O . ALA A 1 366 ? -29.641 3.908 17.063 1.00 76.19 366 ALA A O 1
ATOM 2820 N N . LEU A 1 367 ? -27.626 3.169 17.713 1.00 79.81 367 LEU A N 1
ATOM 2821 C CA . LEU A 1 367 ? -27.535 4.007 18.917 1.00 79.81 367 LEU A CA 1
ATOM 2822 C C . LEU A 1 367 ? -27.740 5.510 18.639 1.00 79.81 367 LEU A C 1
ATOM 2824 O O . LEU A 1 367 ? -27.346 6.058 17.600 1.00 79.81 367 LEU A O 1
ATOM 2828 N N . SER A 1 368 ? -28.335 6.216 19.598 1.00 80.00 368 SER A N 1
ATOM 2829 C CA . SER A 1 368 ? -28.381 7.683 19.637 1.00 80.00 368 SER A CA 1
ATOM 2830 C C . SER A 1 368 ? -26.994 8.290 19.897 1.00 80.00 368 SER A C 1
ATOM 2832 O O . SER A 1 368 ? -26.043 7.595 20.250 1.00 80.00 368 SER A O 1
ATOM 2834 N N . HIS A 1 369 ? -26.854 9.610 19.729 1.00 77.00 369 HIS A N 1
ATOM 2835 C CA . HIS A 1 369 ? -25.590 10.299 20.016 1.00 77.00 369 HIS A CA 1
ATOM 2836 C C . HIS A 1 369 ? -25.165 10.132 21.484 1.00 77.00 369 HIS A C 1
ATOM 2838 O O . HIS A 1 369 ? -24.005 9.843 21.762 1.00 77.00 369 HIS A O 1
ATOM 2844 N N . THR A 1 370 ? -26.116 10.250 22.412 1.00 81.00 370 THR A N 1
ATOM 2845 C CA . THR A 1 370 ? -25.876 10.074 23.848 1.00 81.00 370 THR A CA 1
ATOM 2846 C C . THR A 1 370 ? -25.468 8.638 24.176 1.00 81.00 370 THR A C 1
ATOM 2848 O O . THR A 1 370 ? -24.474 8.431 24.862 1.00 81.00 370 THR A O 1
ATOM 2851 N N . GLN A 1 371 ? -26.153 7.638 23.612 1.00 82.88 371 GLN A N 1
ATOM 2852 C CA . GLN A 1 371 ? -25.772 6.233 23.792 1.00 82.88 371 GLN A CA 1
ATOM 2853 C C . GLN A 1 371 ? -24.400 5.913 23.185 1.00 82.88 371 GLN A C 1
ATOM 2855 O O . GLN A 1 371 ? -23.651 5.147 23.775 1.00 82.88 371 GLN A O 1
ATOM 2860 N N . ARG A 1 372 ? -24.021 6.517 22.047 1.00 85.38 372 ARG A N 1
ATOM 2861 C CA . ARG A 1 372 ? -22.661 6.371 21.497 1.00 85.38 372 ARG A CA 1
ATOM 2862 C C . ARG A 1 372 ? -21.598 6.946 22.428 1.00 85.38 372 ARG A C 1
ATOM 2864 O O . ARG A 1 372 ? -20.544 6.338 22.573 1.00 85.38 372 ARG A O 1
ATOM 2871 N N . ALA A 1 373 ? -21.869 8.088 23.061 1.00 84.38 373 ALA A N 1
ATOM 2872 C CA . ALA A 1 373 ? -20.970 8.645 24.067 1.00 84.38 373 ALA A CA 1
ATOM 2873 C C . ALA A 1 373 ? -20.837 7.694 25.266 1.00 84.38 373 ALA A C 1
ATOM 2875 O O . ALA A 1 373 ? -19.724 7.364 25.654 1.00 84.38 373 ALA A O 1
ATOM 2876 N N . TYR A 1 374 ? -21.953 7.175 25.785 1.00 86.38 374 TYR A N 1
ATOM 2877 C CA . TYR A 1 374 ? -21.937 6.183 26.864 1.00 86.38 374 TYR A CA 1
ATOM 2878 C C . TYR A 1 374 ? -21.210 4.896 26.488 1.00 86.38 374 TYR A C 1
ATOM 2880 O O . TYR A 1 374 ? -20.400 4.415 27.273 1.00 86.38 374 TYR A O 1
ATOM 2888 N N . ARG A 1 375 ? -21.433 4.375 25.278 1.00 90.00 375 ARG A N 1
ATOM 2889 C CA . ARG A 1 375 ? -20.715 3.209 24.755 1.00 90.00 375 ARG A CA 1
ATOM 2890 C C . ARG A 1 375 ? -19.218 3.468 24.718 1.00 90.00 375 ARG A C 1
ATOM 2892 O O . ARG A 1 375 ? -18.466 2.641 25.203 1.00 90.00 375 ARG A O 1
ATOM 2899 N N . LYS A 1 376 ? -18.790 4.620 24.196 1.00 90.06 376 LYS A N 1
ATOM 2900 C CA . LYS A 1 376 ? -17.370 4.982 24.108 1.00 90.06 376 LYS A CA 1
ATOM 2901 C C . LYS A 1 376 ? -16.691 5.009 25.482 1.00 90.06 376 LYS A C 1
ATOM 2903 O O . LYS A 1 376 ? -15.538 4.603 25.591 1.00 90.06 376 LYS A O 1
ATOM 2908 N N . GLU A 1 377 ? -17.368 5.513 26.512 1.00 91.75 377 GLU A N 1
ATOM 2909 C CA . GLU A 1 377 ? -16.809 5.556 27.871 1.00 91.75 377 GLU A CA 1
ATOM 2910 C C . GLU A 1 377 ? -16.842 4.180 28.558 1.00 91.75 377 GLU A C 1
ATOM 2912 O O . GLU A 1 377 ? -15.849 3.789 29.167 1.00 91.75 377 GLU A O 1
ATOM 2917 N N . ALA A 1 378 ? -17.928 3.413 28.390 1.00 90.62 378 ALA A N 1
ATOM 2918 C CA . ALA A 1 378 ? -18.053 2.033 28.872 1.00 90.62 378 ALA A CA 1
ATOM 2919 C C . ALA A 1 378 ? -17.000 1.101 28.268 1.00 90.62 378 ALA A C 1
ATOM 2921 O O . ALA A 1 378 ? -16.298 0.404 28.995 1.00 90.62 378 ALA A O 1
ATOM 2922 N N . GLU A 1 379 ? -16.852 1.147 26.946 1.00 93.75 379 GLU A N 1
ATOM 2923 C CA . GLU A 1 379 ? -15.855 0.391 26.194 1.00 93.75 379 GLU A CA 1
ATOM 2924 C C . GLU A 1 379 ? -14.440 0.741 26.663 1.00 93.75 379 GLU A C 1
ATOM 2926 O O . GLU A 1 379 ? -13.657 -0.155 26.957 1.00 93.75 379 GLU A O 1
ATOM 2931 N N . ARG A 1 380 ? -14.117 2.033 26.824 1.00 93.62 380 ARG A N 1
ATOM 2932 C CA . ARG A 1 380 ? -12.784 2.454 27.280 1.00 93.62 380 ARG A CA 1
ATOM 2933 C C . ARG A 1 380 ? -12.455 1.937 28.679 1.00 93.62 380 ARG A C 1
ATOM 2935 O O . ARG A 1 380 ? -11.343 1.461 28.883 1.00 93.62 380 ARG A O 1
ATOM 2942 N N . LEU A 1 381 ? -13.395 2.031 29.621 1.00 93.25 381 LEU A N 1
ATOM 2943 C CA . LEU A 1 381 ? -13.180 1.553 30.987 1.00 93.25 381 LEU A CA 1
ATOM 2944 C C . LEU A 1 381 ? -13.017 0.028 31.028 1.00 93.25 381 LEU A C 1
ATOM 2946 O O . LEU A 1 381 ? -12.107 -0.462 31.690 1.00 93.25 381 LEU A O 1
ATOM 2950 N N . LEU A 1 382 ? -13.857 -0.709 30.293 1.00 93.06 382 LEU A N 1
ATOM 2951 C CA . LEU A 1 382 ? -13.781 -2.169 30.211 1.00 93.06 382 LEU A CA 1
ATOM 2952 C C . LEU A 1 382 ? -12.449 -2.633 29.603 1.00 93.06 382 LEU A C 1
ATOM 2954 O O . LEU A 1 382 ? -11.778 -3.494 30.168 1.00 93.06 382 LEU A O 1
ATOM 2958 N N . LEU A 1 383 ? -12.045 -2.034 28.478 1.00 93.69 383 LEU A N 1
ATOM 2959 C CA . LEU A 1 383 ? -10.775 -2.347 27.822 1.00 93.69 383 LEU A CA 1
ATOM 2960 C C . LEU A 1 383 ? -9.583 -2.001 28.717 1.00 93.69 383 LEU A C 1
ATOM 2962 O O . LEU A 1 383 ? -8.652 -2.789 28.793 1.00 93.69 383 LEU A O 1
ATOM 2966 N N . TRP A 1 384 ? -9.612 -0.868 29.423 1.00 94.56 384 TRP A N 1
ATOM 2967 C CA . TRP A 1 384 ? -8.554 -0.502 30.368 1.00 94.56 384 TRP A CA 1
ATOM 2968 C C . TRP A 1 384 ? -8.461 -1.489 31.540 1.00 94.56 384 TRP A C 1
ATOM 2970 O O . TRP A 1 384 ? -7.370 -1.941 31.879 1.00 94.56 384 TRP A O 1
ATOM 2980 N N . ALA A 1 385 ? -9.594 -1.872 32.134 1.00 94.12 385 ALA A N 1
ATOM 2981 C CA . ALA A 1 385 ? -9.616 -2.816 33.249 1.00 94.12 385 ALA A CA 1
ATOM 2982 C C . ALA A 1 385 ? -8.981 -4.161 32.859 1.00 94.12 385 ALA A C 1
ATOM 2984 O O . ALA A 1 385 ? -8.117 -4.674 33.569 1.00 94.12 385 ALA A O 1
ATOM 2985 N N . ILE A 1 386 ? -9.343 -4.683 31.686 1.00 93.69 386 ILE A N 1
ATOM 2986 C CA . ILE A 1 386 ? -8.891 -6.000 31.233 1.00 93.69 386 ILE A CA 1
ATOM 2987 C C . ILE A 1 386 ? -7.479 -5.946 30.640 1.00 93.69 386 ILE A C 1
ATOM 2989 O O . ILE A 1 386 ? -6.635 -6.745 31.028 1.00 93.69 386 ILE A O 1
ATOM 2993 N N . LEU A 1 387 ? -7.202 -5.018 29.720 1.00 91.81 387 LEU A N 1
ATOM 2994 C CA . LEU A 1 387 ? -5.937 -4.993 28.975 1.00 91.81 387 LEU A CA 1
ATOM 2995 C C . LEU A 1 387 ? -4.785 -4.350 29.756 1.00 91.81 387 LEU A C 1
ATOM 2997 O O . LEU A 1 387 ? -3.648 -4.770 29.581 1.00 91.81 387 LEU A O 1
ATOM 3001 N N . GLU A 1 388 ? -5.056 -3.350 30.602 1.00 91.25 388 GLU A N 1
ATOM 3002 C CA . GLU A 1 388 ? -4.004 -2.623 31.335 1.00 91.25 388 GLU A CA 1
ATOM 3003 C C . GLU A 1 388 ? -3.883 -3.066 32.798 1.00 91.25 388 GLU A C 1
ATOM 3005 O O . GLU A 1 388 ? -2.780 -3.097 33.344 1.00 91.25 388 GLU A O 1
ATOM 3010 N N . ARG A 1 389 ? -4.998 -3.392 33.473 1.00 92.44 389 ARG A N 1
ATOM 3011 C CA . ARG A 1 389 ? -4.970 -3.830 34.885 1.00 92.44 389 ARG A CA 1
ATOM 3012 C C . ARG A 1 389 ? -5.051 -5.340 35.069 1.00 92.44 389 ARG A C 1
ATOM 3014 O O . ARG A 1 389 ? -4.712 -5.795 36.158 1.00 92.44 389 ARG A O 1
ATOM 3021 N N . GLY A 1 390 ? -5.496 -6.095 34.062 1.00 94.12 390 GLY A N 1
ATOM 3022 C CA . GLY A 1 390 ? -5.740 -7.532 34.199 1.00 94.12 390 GLY A CA 1
ATOM 3023 C C . GLY A 1 390 ? -6.804 -7.842 35.253 1.00 94.12 390 GLY A C 1
ATOM 3024 O O . GLY A 1 390 ? -6.660 -8.799 36.006 1.00 94.12 390 GLY A O 1
ATOM 3025 N N . LYS A 1 391 ? -7.833 -6.992 35.371 1.00 93.69 391 LYS A N 1
ATOM 3026 C CA . LYS A 1 391 ? -8.910 -7.143 36.355 1.00 93.69 391 LYS A CA 1
ATOM 3027 C C . LYS A 1 391 ? -10.285 -7.088 35.689 1.00 93.69 391 LYS A C 1
ATOM 3029 O O . LYS A 1 391 ? -10.482 -6.272 34.783 1.00 93.69 391 LYS A O 1
ATOM 3034 N N . PRO A 1 392 ? -11.262 -7.874 36.172 1.00 94.19 392 PRO A N 1
ATOM 3035 C CA . PRO A 1 392 ? -12.650 -7.667 35.793 1.00 94.19 392 PRO A CA 1
ATOM 3036 C C . PRO A 1 392 ? -13.152 -6.315 36.323 1.00 94.19 392 PRO A C 1
ATOM 3038 O O . PRO A 1 392 ? -12.677 -5.801 37.342 1.00 94.19 392 PRO A O 1
ATOM 3041 N N . LEU A 1 393 ? -14.144 -5.743 35.641 1.00 90.88 393 LEU A N 1
ATOM 3042 C CA . LEU A 1 393 ? -14.755 -4.455 35.989 1.00 90.88 393 LEU A CA 1
ATOM 3043 C C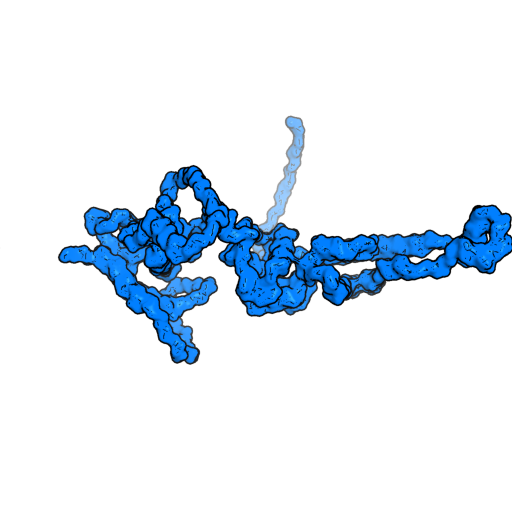 . LEU A 1 393 ? -15.351 -4.484 37.407 1.00 90.88 393 LEU A C 1
ATOM 3045 O O . LEU A 1 393 ? -15.264 -3.512 38.154 1.00 90.88 393 LEU A O 1
ATOM 3049 N N . SER A 1 394 ? -15.912 -5.630 37.782 1.00 89.06 394 SER A N 1
ATOM 3050 C CA . SER A 1 394 ? -16.508 -5.922 39.089 1.00 89.06 394 SER A CA 1
ATOM 3051 C C . SER A 1 394 ? -15.501 -6.136 40.227 1.00 89.06 394 SER A C 1
ATOM 3053 O O . SER A 1 394 ? -15.919 -6.342 41.364 1.00 89.06 394 SER A O 1
ATOM 3055 N N . SER A 1 395 ? -14.194 -6.038 39.964 1.00 91.06 395 SER A N 1
ATOM 3056 C CA . SER A 1 395 ? -13.135 -6.064 40.989 1.00 91.06 395 SER A CA 1
ATOM 3057 C C . SER A 1 395 ? -12.307 -4.773 41.040 1.00 91.06 395 SER A C 1
ATOM 3059 O O . SER A 1 395 ? -11.240 -4.749 41.654 1.00 91.06 395 SER A O 1
ATOM 3061 N N . LEU A 1 396 ? -12.752 -3.696 40.383 1.00 91.69 396 LEU A N 1
ATOM 3062 C CA . LEU A 1 396 ? -12.040 -2.418 40.419 1.00 91.69 396 LEU A CA 1
ATOM 3063 C C . LEU A 1 396 ? -12.183 -1.732 41.781 1.00 91.69 396 LEU A C 1
ATOM 3065 O O . LEU A 1 396 ? -13.292 -1.511 42.268 1.00 91.69 396 LEU A O 1
ATOM 3069 N N . THR A 1 397 ? -11.054 -1.341 42.369 1.00 90.94 397 THR A N 1
ATOM 3070 C CA . THR A 1 397 ? -11.005 -0.630 43.653 1.00 90.94 397 THR A CA 1
ATOM 3071 C C . THR A 1 397 ? -10.993 0.893 43.473 1.00 90.94 397 THR A C 1
ATOM 3073 O O . THR A 1 397 ? -10.907 1.426 42.363 1.00 90.94 397 THR A O 1
ATOM 3076 N N . HIS A 1 398 ? -11.040 1.636 44.585 1.00 86.62 398 HIS A N 1
ATOM 3077 C CA . HIS A 1 398 ? -10.871 3.092 44.556 1.00 86.62 398 HIS A CA 1
ATOM 3078 C C . HIS A 1 398 ? -9.507 3.514 43.978 1.00 86.62 398 HIS A C 1
ATOM 3080 O O . HIS A 1 398 ? -9.427 4.481 43.220 1.00 86.62 398 HIS A O 1
ATOM 3086 N N . GLU A 1 399 ? -8.446 2.765 44.282 1.00 90.19 399 GLU A N 1
ATOM 3087 C CA . GLU A 1 399 ? -7.108 2.995 43.725 1.00 90.19 399 GLU A CA 1
ATOM 3088 C C . GLU A 1 399 ? -7.090 2.785 42.206 1.00 90.19 399 GLU A C 1
ATOM 3090 O O . GLU A 1 399 ? -6.502 3.579 41.471 1.00 90.19 399 GLU A O 1
ATOM 3095 N N . ASP A 1 400 ? -7.799 1.762 41.712 1.00 90.69 400 ASP A N 1
ATOM 3096 C CA . ASP A 1 400 ? -7.966 1.541 40.275 1.00 90.69 400 ASP A CA 1
ATOM 3097 C C . ASP A 1 400 ? -8.701 2.717 39.610 1.00 90.69 400 ASP A C 1
ATOM 3099 O O . ASP A 1 400 ? -8.307 3.169 38.535 1.00 90.69 400 ASP A O 1
ATOM 3103 N N . ALA A 1 401 ? -9.720 3.286 40.258 1.00 88.44 401 ALA A N 1
ATOM 3104 C CA . ALA A 1 401 ? -10.420 4.457 39.732 1.00 88.44 401 ALA A CA 1
ATOM 3105 C C . ALA A 1 401 ? -9.506 5.694 39.620 1.00 88.44 401 ALA A C 1
ATOM 3107 O O . ALA A 1 401 ? -9.611 6.448 38.648 1.00 88.44 401 ALA A O 1
ATOM 3108 N N . GLN A 1 402 ? -8.593 5.898 40.575 1.00 89.69 402 GLN A N 1
ATOM 3109 C CA . GLN A 1 402 ? -7.580 6.957 40.497 1.00 89.69 402 GLN A CA 1
ATOM 3110 C C . GLN A 1 402 ? -6.572 6.686 39.370 1.00 89.69 402 GLN A C 1
ATOM 3112 O O . GLN A 1 402 ? -6.259 7.590 38.592 1.00 89.69 402 GLN A O 1
ATOM 3117 N N . ALA A 1 403 ? -6.120 5.436 39.223 1.00 90.12 403 ALA A N 1
ATOM 3118 C CA . ALA A 1 403 ? -5.223 5.027 38.144 1.00 90.12 403 ALA A CA 1
ATOM 3119 C C . ALA A 1 403 ? -5.855 5.238 36.757 1.00 90.12 403 ALA A C 1
ATOM 3121 O O . ALA A 1 403 ? -5.190 5.732 35.845 1.00 90.12 403 ALA A O 1
ATOM 3122 N N . TYR A 1 404 ? -7.150 4.945 36.603 1.00 90.19 404 TYR A N 1
ATOM 3123 C CA . TYR A 1 404 ? -7.882 5.215 35.366 1.00 90.19 404 TYR A CA 1
ATOM 3124 C C . TYR A 1 404 ? -7.961 6.717 35.065 1.00 90.19 404 TYR A C 1
ATOM 3126 O O . TYR A 1 404 ? -7.754 7.133 33.928 1.00 90.19 404 TYR A O 1
ATOM 3134 N N . GLN A 1 405 ? -8.199 7.562 36.074 1.00 89.44 405 GLN A N 1
ATOM 3135 C CA . GLN A 1 405 ? -8.195 9.018 35.886 1.00 89.44 405 GLN A CA 1
ATOM 3136 C C . GLN A 1 405 ? -6.821 9.545 35.454 1.00 89.44 405 GLN A C 1
ATOM 3138 O O . GLN A 1 405 ? -6.752 10.381 34.553 1.00 89.44 405 GLN A O 1
ATOM 3143 N N . ALA A 1 406 ? -5.739 9.037 36.049 1.00 89.44 406 ALA A N 1
ATOM 3144 C CA . ALA A 1 406 ? -4.378 9.379 35.645 1.00 89.44 406 ALA A CA 1
ATOM 3145 C C . ALA A 1 406 ? -4.087 8.935 34.201 1.00 89.44 406 ALA A C 1
ATOM 3147 O O . ALA A 1 406 ? -3.558 9.714 33.412 1.00 89.44 406 ALA A O 1
ATOM 3148 N N . PHE A 1 407 ? -4.516 7.726 33.825 1.00 89.44 407 PHE A N 1
ATOM 3149 C CA . PHE A 1 407 ? -4.416 7.221 32.454 1.00 89.44 407 PHE A CA 1
ATOM 3150 C C . PHE A 1 407 ? -5.172 8.102 31.448 1.00 89.44 407 PHE A C 1
ATOM 3152 O O . PHE A 1 407 ? -4.668 8.376 30.363 1.00 89.44 407 PHE A O 1
ATOM 3159 N N . LEU A 1 408 ? -6.365 8.592 31.801 1.00 88.75 408 LEU A N 1
ATOM 3160 C CA . LEU A 1 408 ? -7.118 9.513 30.944 1.00 88.75 408 LEU A CA 1
ATOM 3161 C C . LEU A 1 408 ? -6.439 10.881 30.784 1.00 88.75 408 LEU A C 1
ATOM 3163 O O . LEU A 1 408 ? -6.688 11.558 29.785 1.00 88.75 408 LEU A O 1
ATOM 3167 N N . ALA A 1 409 ? -5.631 11.306 31.758 1.00 88.31 409 ALA A N 1
ATOM 3168 C CA . ALA A 1 409 ? -4.892 12.563 31.693 1.00 88.31 409 ALA A CA 1
ATOM 3169 C C . ALA A 1 409 ? -3.643 12.462 30.803 1.00 88.31 409 ALA A C 1
ATOM 3171 O O . ALA A 1 409 ? -3.328 13.428 30.109 1.00 88.31 409 ALA A O 1
ATOM 3172 N N . ASP A 1 410 ? -2.965 11.309 30.805 1.00 85.25 410 ASP A N 1
ATOM 3173 C CA . ASP A 1 410 ? -1.752 11.061 30.019 1.00 85.25 410 ASP A CA 1
ATOM 3174 C C . ASP A 1 410 ? -1.696 9.604 29.512 1.00 85.25 410 ASP A C 1
ATOM 3176 O O . ASP A 1 410 ? -1.058 8.741 30.130 1.00 85.25 410 ASP A O 1
ATOM 3180 N N . PRO A 1 411 ? -2.402 9.285 28.409 1.00 81.38 411 PRO A N 1
ATOM 3181 C CA . PRO A 1 411 ? -2.388 7.941 27.850 1.00 81.38 411 PRO A CA 1
ATOM 3182 C C . PRO A 1 411 ? -1.042 7.655 27.156 1.00 81.38 411 PRO A C 1
ATOM 3184 O O . PRO A 1 411 ? -0.528 8.514 26.432 1.00 81.38 411 PRO A O 1
ATOM 3187 N N . PRO A 1 412 ? -0.471 6.446 27.315 1.00 72.94 412 PRO A N 1
ATOM 3188 C CA . PRO A 1 412 ? 0.755 6.065 26.628 1.00 72.94 412 PRO A CA 1
ATOM 3189 C C . PRO A 1 412 ? 0.552 6.035 25.101 1.00 72.94 412 PRO A C 1
ATOM 3191 O O . PRO A 1 412 ? -0.564 5.797 24.623 1.00 72.94 412 PRO A O 1
ATOM 3194 N N . PRO A 1 413 ? 1.617 6.260 24.309 1.00 68.44 413 PRO A N 1
ATOM 3195 C CA . PRO A 1 413 ? 1.530 6.155 22.860 1.00 68.44 413 PRO A CA 1
ATOM 3196 C C . PRO A 1 413 ? 1.155 4.718 22.444 1.00 68.44 413 PRO A C 1
ATOM 3198 O O . PRO A 1 413 ? 1.586 3.761 23.097 1.00 68.44 413 PRO A O 1
ATOM 3201 N N . PRO A 1 414 ? 0.382 4.539 21.356 1.00 54.31 414 PRO A N 1
ATOM 3202 C CA . PRO A 1 414 ? 0.023 3.215 20.852 1.00 54.31 414 PRO A CA 1
ATOM 3203 C C . PRO A 1 414 ? 1.272 2.350 20.621 1.00 54.31 414 PRO A C 1
ATOM 3205 O O . PRO A 1 414 ? 2.200 2.788 19.946 1.00 54.31 414 PRO A O 1
ATOM 3208 N N . GLY A 1 415 ? 1.300 1.134 21.176 1.00 49.88 415 GLY A N 1
ATOM 3209 C CA . GLY A 1 415 ? 2.400 0.174 20.985 1.00 49.88 415 GLY A CA 1
ATOM 3210 C C . GLY A 1 415 ? 3.494 0.181 22.060 1.00 49.88 415 GLY A C 1
ATOM 3211 O O . GLY A 1 415 ? 4.383 -0.665 22.016 1.00 49.88 415 GLY A O 1
ATOM 3212 N N . ALA A 1 416 ? 3.428 1.064 23.061 1.00 47.75 416 ALA A N 1
ATOM 3213 C CA . ALA A 1 416 ? 4.268 0.943 24.250 1.00 47.75 416 ALA A CA 1
ATOM 3214 C C . ALA A 1 416 ? 3.709 -0.153 25.177 1.00 47.75 416 ALA A C 1
ATOM 3216 O O . ALA A 1 416 ? 2.910 0.132 26.065 1.00 47.75 416 ALA A O 1
ATOM 3217 N N . ALA A 1 417 ? 4.107 -1.411 24.967 1.00 34.91 417 ALA A N 1
ATOM 3218 C CA . ALA A 1 417 ? 3.829 -2.483 25.920 1.00 34.91 417 ALA A CA 1
ATOM 3219 C C . ALA A 1 417 ? 4.445 -2.118 27.283 1.00 34.91 417 ALA A C 1
ATOM 3221 O O . ALA A 1 417 ? 5.666 -1.993 27.405 1.00 34.91 417 ALA A O 1
ATOM 3222 N N . ARG A 1 418 ? 3.615 -1.914 28.311 1.00 45.00 418 ARG A N 1
ATOM 3223 C CA . ARG A 1 418 ? 4.096 -1.802 29.691 1.00 45.00 418 ARG A CA 1
ATOM 3224 C C . ARG A 1 418 ? 4.160 -3.204 30.287 1.00 45.00 418 ARG A C 1
ATOM 3226 O O . ARG A 1 418 ? 3.147 -3.885 30.397 1.00 45.00 418 ARG A O 1
ATOM 3233 N N . ALA A 1 419 ? 5.369 -3.626 30.652 1.00 27.70 419 ALA A N 1
ATOM 3234 C CA . ALA A 1 419 ? 5.591 -4.788 31.504 1.00 27.70 419 ALA A CA 1
ATOM 3235 C C . ALA A 1 419 ? 4.810 -4.635 32.830 1.00 27.70 419 ALA A C 1
ATOM 3237 O O . ALA A 1 419 ? 4.571 -3.496 33.255 1.00 27.70 419 ALA A O 1
ATOM 3238 N N . PRO A 1 420 ? 4.420 -5.742 33.494 1.00 29.17 420 PRO A N 1
ATOM 3239 C CA . PRO A 1 420 ? 3.723 -5.680 34.773 1.00 29.17 420 PRO A CA 1
ATOM 3240 C C . PRO A 1 420 ? 4.520 -4.828 35.765 1.00 29.17 420 PRO A C 1
ATOM 3242 O O . PRO A 1 420 ? 5.739 -4.950 35.894 1.00 29.17 420 PRO A O 1
ATOM 3245 N N . ALA A 1 421 ? 3.815 -3.902 36.409 1.00 30.47 421 ALA A N 1
ATOM 3246 C CA . ALA A 1 421 ? 4.389 -2.851 37.229 1.00 30.47 421 ALA A CA 1
ATOM 3247 C C . ALA A 1 421 ? 5.103 -3.419 38.464 1.00 30.47 421 ALA A C 1
ATOM 3249 O O . ALA A 1 421 ? 4.486 -3.617 39.506 1.00 30.47 421 ALA A O 1
ATOM 3250 N N . ASN A 1 422 ? 6.416 -3.622 38.360 1.00 33.66 422 ASN A N 1
ATOM 3251 C CA . ASN A 1 422 ? 7.312 -3.582 39.509 1.00 33.66 422 ASN A CA 1
ATOM 3252 C C . ASN A 1 422 ? 8.728 -3.163 39.080 1.00 33.66 422 ASN A C 1
ATOM 3254 O O . ASN A 1 422 ? 9.629 -3.980 38.936 1.00 33.66 422 ASN A O 1
ATOM 3258 N N . ALA A 1 423 ? 8.923 -1.865 38.839 1.00 27.56 423 ALA A N 1
ATOM 3259 C CA . ALA A 1 423 ? 10.247 -1.245 38.831 1.00 27.56 423 ALA A CA 1
ATOM 3260 C C . ALA A 1 423 ? 10.101 0.256 39.097 1.00 27.56 423 ALA A C 1
ATOM 3262 O O . ALA A 1 423 ? 9.340 0.964 38.436 1.00 27.56 423 ALA A O 1
ATOM 3263 N N . GLY A 1 424 ? 10.790 0.719 40.136 1.00 26.56 424 GLY A N 1
ATOM 3264 C CA . GLY A 1 424 ? 10.691 2.070 40.658 1.00 26.56 424 GLY A CA 1
ATOM 3265 C C . GLY A 1 424 ? 11.166 3.162 39.699 1.00 26.56 424 GLY A C 1
ATOM 3266 O O . GLY A 1 424 ? 12.019 2.959 38.845 1.00 26.56 424 GLY A O 1
ATOM 3267 N N . ARG A 1 425 ? 10.594 4.349 39.932 1.00 32.38 425 ARG A N 1
ATOM 3268 C CA . ARG A 1 425 ? 11.129 5.703 39.705 1.00 32.38 425 ARG A CA 1
ATOM 3269 C C . ARG A 1 425 ? 12.180 5.852 38.593 1.00 32.38 425 ARG A C 1
ATOM 3271 O O . ARG A 1 425 ? 13.348 5.549 38.804 1.00 32.38 425 ARG A O 1
ATOM 3278 N N . ARG A 1 426 ? 11.824 6.624 37.564 1.00 28.19 426 ARG A N 1
ATOM 3279 C CA . ARG A 1 426 ? 12.385 7.969 37.285 1.00 28.19 426 ARG A CA 1
ATOM 3280 C C . ARG A 1 426 ? 11.888 8.465 35.929 1.00 28.19 426 ARG A C 1
ATOM 3282 O O . ARG A 1 426 ? 11.990 7.746 34.954 1.00 28.19 426 ARG A O 1
ATOM 3289 N N . CYS A 1 427 ? 11.405 9.705 35.908 1.00 26.58 427 CYS A N 1
ATOM 3290 C CA . CYS A 1 427 ? 11.607 10.745 34.887 1.00 26.58 427 CYS A CA 1
ATOM 3291 C C . CYS A 1 427 ? 10.875 11.976 35.456 1.00 26.58 427 CYS A C 1
ATOM 3293 O O . CYS A 1 427 ? 9.701 11.901 35.790 1.00 26.58 427 CYS A O 1
ATOM 3295 N N . GLY A 1 428 ? 11.529 13.087 35.778 1.00 24.34 428 GLY A N 1
ATOM 3296 C CA . GLY A 1 428 ? 12.429 13.823 34.900 1.00 24.34 428 GLY A CA 1
ATOM 3297 C C . GLY A 1 428 ? 11.638 15.005 34.351 1.00 24.34 428 GLY A C 1
ATOM 3298 O O . GLY A 1 428 ? 11.174 14.974 33.219 1.00 24.34 428 GLY A O 1
ATOM 3299 N N . ALA A 1 429 ? 11.400 16.001 35.206 1.00 31.62 429 ALA A N 1
ATOM 3300 C CA . ALA A 1 429 ? 10.620 17.182 34.881 1.00 31.62 429 ALA A CA 1
ATOM 3301 C C . ALA A 1 429 ? 11.276 17.987 33.753 1.00 31.62 429 ALA A C 1
ATOM 3303 O O . ALA A 1 429 ? 12.423 18.421 33.881 1.00 31.62 429 ALA A O 1
ATOM 3304 N N . ARG A 1 430 ? 10.510 18.278 32.698 1.00 27.28 430 ARG A N 1
ATOM 3305 C CA . ARG A 1 430 ? 10.628 19.555 31.991 1.00 27.28 430 ARG A CA 1
ATOM 3306 C C . ARG A 1 430 ? 9.362 19.876 31.195 1.00 27.28 430 ARG A C 1
ATOM 3308 O O . ARG A 1 430 ? 9.051 19.246 30.196 1.00 27.28 430 ARG A O 1
ATOM 3315 N N . SER A 1 431 ? 8.678 20.913 31.681 1.00 34.41 431 SER A N 1
ATOM 3316 C CA . SER A 1 431 ? 7.827 21.839 30.927 1.00 34.41 431 SER A CA 1
ATOM 3317 C C . SER A 1 431 ? 6.617 21.271 30.168 1.00 34.41 431 SER A C 1
ATOM 3319 O O . SER A 1 431 ? 6.665 21.082 28.956 1.00 34.41 431 SER A O 1
ATOM 3321 N N . ARG A 1 432 ? 5.477 21.168 30.863 1.00 31.16 432 ARG A N 1
ATOM 3322 C CA . ARG A 1 432 ? 4.129 21.337 30.283 1.00 31.16 432 ARG A CA 1
ATOM 3323 C C . ARG A 1 432 ? 3.230 22.065 31.288 1.00 31.16 432 ARG A C 1
ATOM 3325 O O . ARG A 1 432 ? 2.385 21.457 31.937 1.00 31.16 432 ARG A O 1
ATOM 3332 N N . ARG A 1 433 ? 3.468 23.367 31.480 1.00 29.41 433 ARG A N 1
ATOM 3333 C CA . ARG A 1 433 ? 2.404 24.254 31.975 1.00 29.41 433 ARG A CA 1
ATOM 3334 C C . ARG A 1 433 ? 1.467 24.500 30.790 1.00 29.41 433 ARG A C 1
ATOM 3336 O O . ARG A 1 433 ? 1.939 24.606 29.665 1.00 29.41 433 ARG A O 1
ATOM 3343 N N . ASP A 1 434 ? 0.171 24.503 31.072 1.00 29.80 434 ASP A N 1
ATOM 3344 C CA . ASP A 1 434 ? -0.944 24.746 30.144 1.00 29.80 434 ASP A CA 1
ATOM 3345 C C . ASP A 1 434 ? -1.457 23.540 29.345 1.00 29.80 434 ASP A C 1
ATOM 3347 O O . ASP A 1 434 ? -1.532 23.531 28.121 1.00 29.80 434 ASP A O 1
ATOM 3351 N N . CYS A 1 435 ? -1.932 22.522 30.065 1.00 26.91 435 CYS A N 1
ATOM 3352 C CA . CYS A 1 435 ? -2.962 21.612 29.560 1.00 26.91 435 CYS A CA 1
ATOM 3353 C C . CYS A 1 435 ? -4.103 21.547 30.581 1.00 26.91 435 CYS A C 1
ATOM 3355 O O . CYS A 1 435 ? -4.096 20.750 31.516 1.00 26.91 435 CYS A O 1
ATOM 3357 N N . ARG A 1 436 ? -5.093 22.432 30.424 1.00 24.83 436 ARG A N 1
ATOM 3358 C CA . ARG A 1 436 ? -6.373 22.327 31.135 1.00 24.83 436 ARG A CA 1
ATOM 3359 C C . ARG A 1 436 ? -7.116 21.111 30.550 1.00 24.83 436 ARG A C 1
ATOM 3361 O O . ARG A 1 436 ? -7.282 21.067 29.331 1.00 24.83 436 ARG A O 1
ATOM 3368 N N . PRO A 1 437 ? -7.558 20.124 31.350 1.00 27.02 437 PRO A N 1
ATOM 3369 C CA . PRO A 1 437 ? -8.234 18.948 30.810 1.00 27.02 437 PRO A CA 1
ATOM 3370 C C . PRO A 1 437 ? -9.578 19.340 30.165 1.00 27.02 437 PRO A C 1
ATOM 3372 O O . PRO A 1 437 ? -10.265 20.228 30.684 1.00 27.02 437 PRO A O 1
ATOM 3375 N N . PRO A 1 438 ? -9.986 18.693 29.055 1.00 26.86 438 PRO A N 1
ATOM 3376 C CA . PRO A 1 438 ? -11.258 18.976 28.404 1.00 26.86 438 PRO A CA 1
ATOM 3377 C C . PRO A 1 438 ? -12.447 18.664 29.336 1.00 26.86 438 PRO A C 1
ATOM 3379 O O . PRO A 1 438 ? -12.379 17.744 30.159 1.00 26.86 438 PRO A O 1
ATOM 3382 N N . PRO A 1 439 ? -13.579 19.383 29.199 1.00 25.97 439 PRO A N 1
ATOM 3383 C CA . PRO A 1 439 ? -14.746 19.275 30.085 1.00 25.97 439 PRO A CA 1
ATOM 3384 C C . PRO A 1 439 ? -15.410 17.881 30.135 1.00 25.97 439 PRO A C 1
ATOM 3386 O O . PRO A 1 439 ? -16.263 17.640 30.991 1.00 25.97 439 PRO A O 1
ATOM 3389 N N . SER A 1 440 ? -15.005 16.937 29.278 1.00 36.78 440 SER A N 1
ATOM 3390 C CA . SER A 1 440 ? -15.424 15.530 29.320 1.00 36.78 440 SER A CA 1
ATOM 3391 C C . SER A 1 440 ? -14.822 14.737 30.490 1.00 36.78 440 SER A C 1
ATOM 3393 O O . SER A 1 440 ? -15.446 13.782 30.947 1.00 36.78 440 SER A O 1
ATOM 3395 N N . ALA A 1 441 ? -13.668 15.146 31.030 1.00 31.98 441 ALA A N 1
ATOM 3396 C CA . ALA A 1 441 ? -12.996 14.435 32.123 1.00 31.98 441 ALA A CA 1
ATOM 3397 C C . ALA A 1 441 ? -13.748 14.541 33.467 1.00 31.98 441 ALA A C 1
ATOM 3399 O O . ALA A 1 441 ? -13.806 13.574 34.221 1.00 31.98 441 ALA A O 1
ATOM 3400 N N . ARG A 1 442 ? -14.414 15.676 33.745 1.00 30.41 442 ARG A N 1
ATOM 3401 C CA . ARG A 1 442 ? -15.186 15.883 34.993 1.00 30.41 442 ARG A CA 1
ATOM 3402 C C . ARG A 1 442 ? -16.520 15.134 35.037 1.00 30.41 442 ARG A C 1
ATOM 3404 O O . ARG A 1 442 ? -17.026 14.868 36.120 1.00 30.41 442 ARG A O 1
ATOM 3411 N N . ARG A 1 443 ? -17.100 14.785 33.881 1.00 35.62 443 ARG A N 1
ATOM 3412 C CA . ARG A 1 443 ? -18.321 13.956 33.819 1.00 35.62 443 ARG A CA 1
ATOM 3413 C C . ARG A 1 443 ? -18.012 12.455 33.894 1.00 35.62 443 ARG A C 1
ATOM 3415 O O . ARG A 1 443 ? -18.871 11.688 34.315 1.00 35.62 443 ARG A O 1
ATOM 3422 N N . SER A 1 444 ? -16.788 12.048 33.544 1.00 38.53 444 SER A N 1
ATOM 3423 C CA . SER A 1 444 ? -16.347 10.646 33.552 1.00 38.53 444 SER A CA 1
ATOM 3424 C C . SER A 1 444 ? -16.122 10.081 34.964 1.00 38.53 444 SER A C 1
ATOM 3426 O O . SER A 1 444 ? -16.344 8.893 35.186 1.00 38.53 444 SER A O 1
ATOM 3428 N N . SER A 1 445 ? -15.727 10.910 35.935 1.00 33.81 445 SER A N 1
ATOM 3429 C CA . SER A 1 445 ? -15.459 10.490 37.320 1.00 33.81 445 SER A CA 1
ATOM 3430 C C . SER A 1 445 ? -16.732 10.225 38.136 1.00 33.81 445 SER A C 1
ATOM 3432 O O . SER A 1 445 ? -16.788 9.245 38.872 1.00 33.81 445 SER A O 1
ATOM 3434 N N . SER A 1 446 ? -17.800 11.008 37.938 1.00 34.66 446 SER A N 1
ATOM 3435 C CA . SER A 1 446 ? -19.124 10.730 38.533 1.00 34.66 446 SER A CA 1
ATOM 3436 C C . SER A 1 446 ? -19.762 9.446 37.970 1.00 34.66 446 SER A C 1
ATOM 3438 O O . SER A 1 446 ? -20.472 8.726 38.674 1.00 34.66 446 SER A O 1
ATOM 3440 N N . TRP A 1 447 ? -19.458 9.119 36.711 1.00 38.84 447 TRP A N 1
ATOM 3441 C CA . TRP A 1 447 ? -19.984 7.953 36.004 1.00 38.84 447 TRP A CA 1
ATOM 3442 C C . TRP A 1 447 ? -19.279 6.633 36.381 1.00 38.84 447 TRP A C 1
ATOM 3444 O O . TRP A 1 447 ? -19.968 5.648 36.639 1.00 38.84 447 TRP A O 1
ATOM 3454 N N . ALA A 1 448 ? -17.945 6.614 36.511 1.00 35.03 448 ALA A N 1
ATOM 3455 C CA . ALA A 1 448 ? -17.200 5.427 36.961 1.00 35.03 448 ALA A CA 1
ATOM 3456 C C . ALA A 1 448 ? -17.546 5.042 38.413 1.00 35.03 448 ALA A C 1
ATOM 3458 O O . ALA A 1 448 ? -17.745 3.869 38.719 1.00 35.03 448 ALA A O 1
ATOM 3459 N N . VAL A 1 449 ? -17.729 6.043 39.284 1.00 38.94 449 VAL A N 1
ATOM 3460 C CA . VAL A 1 449 ? -18.229 5.836 40.651 1.00 38.94 449 VAL A CA 1
ATOM 3461 C C . VAL A 1 449 ? -19.682 5.352 40.642 1.00 38.94 449 VAL A C 1
ATOM 3463 O O . VAL A 1 449 ? -20.043 4.537 41.479 1.00 38.94 449 VAL A O 1
ATOM 3466 N N . SER A 1 450 ? -20.524 5.769 39.688 1.00 35.25 450 SER A N 1
ATOM 3467 C CA . SER A 1 450 ? -21.912 5.281 39.587 1.00 35.25 450 SER A CA 1
ATOM 3468 C C . SER A 1 450 ? -22.009 3.813 39.152 1.00 35.25 450 SER A C 1
ATOM 3470 O O . SER A 1 450 ? -22.868 3.107 39.659 1.00 35.25 450 SER A O 1
ATOM 3472 N N . ILE A 1 451 ? -21.133 3.325 38.265 1.00 39.25 451 ILE A N 1
ATOM 3473 C CA . ILE A 1 451 ? -21.087 1.896 37.894 1.00 39.25 451 ILE A CA 1
ATOM 3474 C C . ILE A 1 451 ? -20.498 1.049 39.031 1.00 39.25 451 ILE A C 1
ATOM 3476 O O . ILE A 1 451 ? -21.071 0.018 39.369 1.00 39.25 451 ILE A O 1
ATOM 3480 N N . ALA A 1 452 ? -19.421 1.509 39.678 1.00 35.03 452 ALA A N 1
ATOM 3481 C CA . ALA A 1 452 ? -18.816 0.795 40.806 1.00 35.03 452 ALA A CA 1
ATOM 3482 C C . ALA A 1 452 ? -19.700 0.801 42.074 1.00 35.03 452 ALA A C 1
ATOM 3484 O O . ALA A 1 452 ? -19.734 -0.182 42.807 1.00 35.03 452 ALA A O 1
ATOM 3485 N N . SER A 1 453 ? -20.461 1.877 42.324 1.00 36.38 453 SER A N 1
ATOM 3486 C CA . SER A 1 453 ? -21.364 1.996 43.490 1.00 36.38 453 SER A CA 1
ATOM 3487 C C . SER A 1 453 ? -22.745 1.357 43.302 1.00 36.38 453 SER A C 1
ATOM 3489 O O . SER A 1 453 ? -23.509 1.276 44.260 1.00 36.38 453 SER A O 1
ATOM 3491 N N . TRP A 1 454 ? -23.099 0.901 42.096 1.00 38.78 454 TRP A N 1
ATOM 3492 C CA . TRP A 1 454 ? -24.374 0.205 41.854 1.00 38.78 454 TRP A CA 1
ATOM 3493 C C . TRP A 1 454 ? -24.318 -1.295 42.155 1.00 38.78 454 TRP A C 1
ATOM 3495 O O . TRP A 1 454 ? -25.363 -1.916 42.308 1.00 38.78 454 TRP A O 1
ATOM 3505 N N . SER A 1 455 ? -23.119 -1.855 42.334 1.00 31.05 455 SER A N 1
ATOM 3506 C CA . SER A 1 455 ? -22.932 -3.209 42.872 1.00 31.05 455 SER A CA 1
ATOM 3507 C C . SER A 1 455 ? -23.164 -3.289 44.394 1.00 31.05 455 SER A C 1
ATOM 3509 O O . SER A 1 455 ? -23.156 -4.369 44.983 1.00 31.05 455 SER A O 1
ATOM 3511 N N . THR A 1 456 ? -23.348 -2.139 45.058 1.00 32.41 456 THR A N 1
ATOM 3512 C CA . THR A 1 456 ? -23.320 -2.029 46.525 1.00 32.41 456 THR A CA 1
ATOM 3513 C C . THR A 1 456 ? -24.467 -1.235 47.160 1.00 32.41 456 THR A C 1
ATOM 3515 O O . THR A 1 456 ? -24.488 -1.141 48.384 1.00 32.41 456 THR A O 1
ATOM 3518 N N . ARG A 1 457 ? -25.453 -0.711 46.412 1.00 25.81 457 ARG A N 1
ATOM 3519 C CA . ARG A 1 457 ? -26.618 -0.047 47.035 1.00 25.81 457 ARG A CA 1
ATOM 3520 C C . ARG A 1 457 ? -27.718 -1.036 47.410 1.00 25.81 457 ARG A C 1
ATOM 3522 O O . ARG A 1 457 ? -28.532 -1.413 46.574 1.00 25.81 457 ARG A O 1
ATOM 3529 N N . THR A 1 458 ? -27.757 -1.386 48.689 1.00 28.19 458 THR A N 1
ATOM 3530 C CA . THR A 1 458 ? -29.010 -1.614 49.418 1.00 28.19 458 THR A CA 1
ATOM 3531 C C . THR A 1 458 ? -29.792 -0.301 49.538 1.00 28.19 458 THR A C 1
ATOM 3533 O O . THR A 1 458 ? -29.193 0.779 49.513 1.00 28.19 458 THR A O 1
ATOM 3536 N N . THR A 1 459 ? -31.118 -0.430 49.621 1.00 29.47 459 THR A N 1
ATOM 3537 C CA . THR A 1 459 ? -32.072 0.598 50.079 1.00 29.47 459 THR A CA 1
ATOM 3538 C C . THR A 1 459 ? -31.584 1.382 51.282 1.00 29.47 459 THR A C 1
ATOM 3540 O O . THR A 1 459 ? -30.975 0.736 52.168 1.00 29.47 459 THR A O 1
#